Protein AF-A0A4S4HCV9-F1 (afdb_monomer_lite)

Secondary structure (DSSP, 8-state):
--HHHHHHHHHHHHHHHHHHHHHHHHHHHHHTSPS-THHHHHHHHHHHHTTT--S--HHHHHHHHHHHHHHT---HHHHHHHIIIIIS-HHHHHHHHHHHHHHHHHHHHHHHHTTSPPPHHHHHHHHHHHHHTS---TTTTSHHHIIIIIIHHHHHHHHHHHHHH-HHHHTT--HHHHHHHHHHHHHHHHS-HHHHHHHHHHHHHHHHHTTT---HHHHHHHHHHHHHHHHHHT-HHHHHHHHHS--------HHHHHHHHHHH-HHHHHHHHHHHHHHH-HHHHHHHHHHHTSHHHHHHHHHHHHHHHHHHHHT--GGGGHHHHHHHHHHHHHHHHHHSPPPPHHHHHHHHHHHHHHHHHHHHHHHHHHHHHHHHHHHHHHHHHH-SEEE--------GGGTT-S-TTGGG-HHHHHHHHHHH-TT---EEE-GGGTT--GGGSEEPBSSS--EEETTEEEEE--HHHHHHHHHSTTGGGEEEEEEEEEETTS-EEEEEEEEEEEE-TTS-EEEEE---TTS-SS-EEEEEE-

Radius of gyration: 25.66 Å; chains: 1; bounding box: 64×57×81 Å

pLDDT: mean 85.84, std 13.61, range [27.09, 98.62]

Foldseek 3Di:
DVVVVVVVVVQVVLLVVVLVVQLVLQLLLLLLFDQFFVLLVLQVLLCVLVVNALADDPVSLVVSQLCCLQAAFQAPLSSCSSCQRRHDDSSVLSSVLSNLRSLLLVLLVCLLQPPHDDGSLLSLVLVLCSQFVFCLFPPCSNSSNVQQQSVLLNLQSLLLSQLQDPVVCVVVDDPVNLVVSLVSLLNNLQRYLLQLVLLLQLVVVLCVVVVNDDDPSNVSSSVSSVNNVCSRVPRNNVVVVVVPPPPPDPPDDPVLLVVLCVQQPVLVVVLVVLVVVLVVDPVSVVQCVVVCPRSLNSSLNSSLVSSSVCCSVVVDDSSSSRNSSSSSSSSVSSSCVRVPDDDDPVVSVVSSVVSVVLVCVQSVLQSVVSNVQSVQVVVLVVVCVPAQAEAAAHQQDRDCSNVNSHPHNSLFDLSRQVSVCVSVDLVRRHFYHHNQCVQDDPVPWAFADEDQRWTDGPNWIKGFDDPVLQVQQVVDPNHNQWDWFWKWWAFPVRDIDIFTGIWGWDAHPVRTIMTTGDGDPPPDPTDTRDIYGD

Structure (mmCIF, N/CA/C/O backbone):
data_AF-A0A4S4HCV9-F1
#
_entry.id   AF-A0A4S4HCV9-F1
#
loop_
_atom_site.group_PDB
_atom_site.id
_atom_site.type_symbol
_atom_site.label_atom_id
_atom_site.label_alt_id
_atom_site.label_comp_id
_atom_site.label_asym_id
_atom_site.label_entity_id
_atom_site.label_seq_id
_atom_site.pdbx_PDB_ins_code
_atom_site.Cartn_x
_atom_site.Cartn_y
_atom_site.Cartn_z
_atom_site.occupancy
_atom_site.B_iso_or_equiv
_atom_site.auth_seq_id
_atom_site.auth_comp_id
_atom_site.auth_asym_id
_atom_site.auth_atom_id
_atom_site.pdbx_PDB_model_num
ATOM 1 N N . MET A 1 1 ? -28.505 -28.135 26.277 1.00 40.28 1 MET A N 1
ATOM 2 C CA . MET A 1 1 ? -27.194 -27.544 26.632 1.00 40.28 1 MET A CA 1
ATOM 3 C C . MET A 1 1 ? -26.090 -27.870 25.612 1.00 40.28 1 MET A C 1
ATOM 5 O O . MET A 1 1 ? -25.101 -27.158 25.588 1.00 40.28 1 MET A O 1
ATOM 9 N N . GLU A 1 2 ? -26.275 -28.833 24.696 1.00 32.06 2 GLU A N 1
ATOM 10 C CA . GLU A 1 2 ? -25.268 -29.199 23.672 1.00 32.06 2 GLU A CA 1
ATOM 11 C C . GLU A 1 2 ? -25.238 -28.297 22.417 1.00 32.06 2 GLU A C 1
ATOM 13 O O . GLU A 1 2 ? -24.190 -28.125 21.800 1.00 32.06 2 GLU A O 1
ATOM 18 N N . MET A 1 3 ? -26.341 -27.621 22.062 1.00 28.42 3 MET A N 1
ATOM 19 C CA . MET A 1 3 ? -26.371 -26.738 20.880 1.00 28.42 3 MET A CA 1
ATOM 20 C C . MET A 1 3 ? -25.553 -25.442 21.031 1.00 28.42 3 MET A C 1
ATOM 22 O O . MET A 1 3 ? -25.124 -24.872 20.029 1.00 28.42 3 MET A O 1
ATOM 26 N N . SER A 1 4 ? -25.289 -24.957 22.251 1.00 29.72 4 SER A N 1
ATOM 27 C CA . SER A 1 4 ? -24.465 -23.752 22.449 1.00 29.72 4 SER A CA 1
ATOM 28 C C . SER A 1 4 ? -22.973 -24.026 22.218 1.00 29.72 4 SER A C 1
ATOM 30 O O . SER A 1 4 ? -22.267 -23.151 21.709 1.00 29.72 4 SER A O 1
ATOM 32 N N . GLY A 1 5 ? -22.514 -25.248 22.516 1.00 27.09 5 GLY A N 1
ATOM 33 C CA . GLY A 1 5 ? -21.149 -25.715 22.269 1.00 27.09 5 GLY A CA 1
ATOM 34 C C . GLY A 1 5 ? -20.839 -25.822 20.778 1.00 27.09 5 GLY A C 1
ATOM 35 O O . GLY A 1 5 ? -19.865 -25.233 20.316 1.00 27.09 5 GLY A O 1
ATOM 36 N N . VAL A 1 6 ? -21.721 -26.459 20.000 1.00 31.84 6 VAL A N 1
ATOM 37 C CA . VAL A 1 6 ? -21.556 -26.638 18.542 1.00 31.84 6 VAL A CA 1
ATOM 38 C C . VAL A 1 6 ? -21.603 -25.301 17.785 1.00 31.84 6 VAL A C 1
ATOM 40 O O . VAL A 1 6 ? -20.817 -25.070 16.866 1.00 31.84 6 VAL A O 1
ATOM 43 N N . VAL A 1 7 ? -22.467 -24.367 18.203 1.00 39.84 7 VAL A N 1
ATOM 44 C CA . VAL A 1 7 ? -22.578 -23.028 17.590 1.00 39.84 7 VAL A CA 1
ATOM 45 C C . VAL A 1 7 ? -21.373 -22.138 17.926 1.00 39.84 7 VAL A C 1
ATOM 47 O O . VAL A 1 7 ? -20.944 -21.344 17.087 1.00 39.84 7 VAL A O 1
ATOM 50 N N . SER A 1 8 ? -20.810 -22.262 19.132 1.00 39.59 8 SER A N 1
ATOM 51 C CA . SER A 1 8 ? -19.565 -21.586 19.529 1.00 39.59 8 SER A CA 1
ATOM 52 C C . SER A 1 8 ? -18.354 -22.150 18.774 1.00 39.59 8 SER A C 1
ATOM 54 O O . SER A 1 8 ? -17.542 -21.390 18.243 1.00 39.59 8 SER A O 1
ATOM 56 N N . PHE A 1 9 ? -18.296 -23.479 18.652 1.00 36.91 9 PHE A N 1
ATOM 57 C CA . PHE A 1 9 ? -17.275 -24.225 17.921 1.00 36.91 9 PHE A CA 1
ATOM 58 C C . PHE A 1 9 ? -17.255 -23.802 16.444 1.00 36.91 9 PHE A C 1
ATOM 60 O O . PHE A 1 9 ? -16.287 -23.187 16.006 1.00 36.91 9 PHE A O 1
ATOM 67 N N . SER A 1 10 ? -18.362 -23.971 15.711 1.00 56.22 10 SER A N 1
ATOM 68 C CA . SER A 1 10 ? -18.496 -23.631 14.280 1.00 56.22 10 SER A CA 1
ATOM 69 C C . SER A 1 10 ? -18.093 -22.185 13.931 1.00 56.22 10 SER A C 1
ATOM 71 O O . SER A 1 10 ? -17.476 -21.942 12.894 1.00 56.22 10 SER A O 1
ATOM 73 N N . ARG A 1 11 ? -18.361 -21.213 14.815 1.00 59.53 11 ARG A N 1
ATOM 74 C CA . ARG A 1 11 ? -18.008 -19.798 14.589 1.00 59.53 11 ARG A CA 1
ATOM 75 C C . ARG A 1 11 ? -16.514 -19.511 14.707 1.00 59.53 11 ARG A C 1
ATOM 77 O O . ARG A 1 11 ? -16.009 -18.685 13.950 1.00 59.53 11 ARG A O 1
ATOM 84 N N . LYS A 1 12 ? -15.811 -20.179 15.628 1.00 67.38 12 LYS A N 1
ATOM 85 C CA . LYS A 1 12 ? -14.354 -20.040 15.773 1.00 67.38 12 LYS A CA 1
ATOM 86 C C . LYS A 1 12 ? -13.643 -20.552 14.516 1.00 67.38 12 LYS A C 1
ATOM 88 O O . LYS A 1 12 ? -12.785 -19.854 13.987 1.00 67.38 12 LYS A O 1
ATOM 93 N N . TYR A 1 13 ? -14.073 -21.699 13.985 1.00 73.94 13 TYR A N 1
ATOM 94 C CA . TYR A 1 13 ? -13.524 -22.247 12.739 1.00 73.94 13 TYR A CA 1
ATOM 95 C C . TYR A 1 13 ? -13.858 -21.393 11.519 1.00 73.94 13 TYR A C 1
ATOM 97 O O . TYR A 1 13 ? -12.988 -21.211 10.678 1.00 73.94 13 TYR A O 1
ATOM 105 N N . ALA A 1 14 ? -15.058 -20.808 11.439 1.00 80.62 14 ALA A N 1
ATOM 106 C CA . ALA A 1 14 ? -15.412 -19.910 10.337 1.00 80.62 14 ALA A CA 1
ATOM 107 C C . ALA A 1 14 ? -14.526 -18.651 10.297 1.00 80.62 14 ALA A C 1
ATOM 109 O O . ALA A 1 14 ? -14.084 -18.243 9.226 1.00 80.62 14 ALA A O 1
ATOM 110 N N . GLY A 1 15 ? -14.225 -18.058 11.459 1.00 84.31 15 GLY A N 1
ATOM 111 C CA . GLY A 1 15 ? -13.292 -16.932 11.555 1.00 84.31 15 GLY A CA 1
ATOM 112 C C . GLY A 1 15 ? -11.867 -17.320 11.153 1.00 84.31 15 GLY A C 1
ATOM 113 O O . GLY A 1 15 ? -11.262 -16.641 10.331 1.00 84.31 15 GLY A O 1
ATOM 114 N N . CYS A 1 16 ? -11.351 -18.440 11.671 1.00 88.44 16 CYS A N 1
ATOM 115 C CA . CYS A 1 16 ? -10.030 -18.949 11.288 1.00 88.44 16 CYS A CA 1
ATOM 116 C C . CYS A 1 16 ? -9.944 -19.272 9.791 1.00 88.44 16 CYS A C 1
ATOM 118 O O . CYS A 1 16 ? -8.971 -18.898 9.147 1.00 88.44 16 CYS A O 1
ATOM 120 N N . PHE A 1 17 ? -10.968 -19.914 9.228 1.00 91.12 17 PHE A N 1
ATOM 121 C CA . PHE A 1 17 ? -11.043 -20.214 7.801 1.00 91.12 17 PHE A CA 1
ATOM 122 C C . PHE A 1 17 ? -10.992 -18.938 6.958 1.00 91.12 17 PHE A C 1
ATOM 124 O O . PHE A 1 17 ? -10.234 -18.871 5.998 1.00 91.12 17 PHE A O 1
ATOM 131 N N . LEU A 1 18 ? -11.740 -17.901 7.347 1.00 92.94 18 LEU A N 1
ATOM 132 C CA . LEU A 1 18 ? -11.725 -16.621 6.645 1.00 92.94 18 LEU A CA 1
ATOM 133 C C . LEU A 1 18 ? -10.342 -15.956 6.703 1.00 92.94 18 LEU A C 1
ATOM 135 O O . LEU A 1 18 ? -9.881 -15.452 5.687 1.00 92.94 18 LEU A O 1
ATOM 139 N N . LEU A 1 19 ? -9.644 -16.012 7.842 1.00 95.12 19 LEU A N 1
ATOM 140 C CA . LEU A 1 19 ? -8.268 -15.507 7.944 1.00 95.12 19 LEU A CA 1
ATOM 141 C C . LEU A 1 19 ? -7.297 -16.270 7.038 1.00 95.12 19 LEU A C 1
ATOM 143 O O . LEU A 1 19 ? -6.462 -15.648 6.389 1.00 95.12 19 LEU A O 1
ATOM 147 N N . VAL A 1 20 ? -7.428 -17.597 6.959 1.00 96.25 20 VAL A N 1
ATOM 148 C CA . VAL A 1 20 ? -6.633 -18.418 6.034 1.00 96.25 20 VAL A CA 1
ATOM 149 C C . VAL A 1 20 ? -6.942 -18.045 4.585 1.00 96.25 20 VAL A C 1
ATOM 151 O O . VAL A 1 20 ? -6.016 -17.886 3.800 1.00 96.25 20 VAL A O 1
ATOM 154 N N . MET A 1 21 ? -8.213 -17.839 4.228 1.00 95.44 21 MET A N 1
ATOM 155 C CA . MET A 1 21 ? -8.596 -17.395 2.883 1.00 95.44 21 MET A CA 1
ATOM 156 C C . MET A 1 21 ? -8.006 -16.025 2.538 1.00 95.44 21 MET A C 1
ATOM 158 O O . MET A 1 21 ? -7.461 -15.868 1.451 1.00 95.44 21 MET A O 1
ATOM 162 N N . VAL A 1 22 ? -8.055 -15.056 3.460 1.00 97.25 22 VAL A N 1
ATOM 163 C CA . VAL A 1 22 ? -7.410 -13.745 3.273 1.00 97.25 22 VAL A CA 1
ATOM 164 C C . VAL A 1 22 ? -5.909 -13.927 3.052 1.00 97.25 22 VAL A C 1
ATOM 166 O O . VAL A 1 22 ? -5.375 -13.419 2.070 1.00 97.25 22 VAL A O 1
ATOM 169 N N . ALA A 1 23 ? -5.235 -14.703 3.903 1.00 98.06 23 ALA A N 1
ATOM 170 C CA . ALA A 1 23 ? -3.802 -14.942 3.760 1.00 98.06 23 ALA A CA 1
ATOM 171 C C . ALA A 1 23 ? -3.445 -15.599 2.420 1.00 98.06 23 ALA A C 1
ATOM 173 O O . ALA A 1 23 ? -2.486 -15.188 1.774 1.00 98.06 23 ALA A O 1
ATOM 174 N N . LEU A 1 24 ? -4.231 -16.584 1.980 1.00 97.75 24 LEU A N 1
ATOM 175 C CA . LEU A 1 24 ? -4.008 -17.276 0.714 1.00 97.75 24 LEU A CA 1
ATOM 176 C C . LEU A 1 24 ? -4.251 -16.368 -0.490 1.00 97.75 24 LEU A C 1
ATOM 178 O O . LEU A 1 24 ? -3.405 -16.323 -1.372 1.00 97.75 24 LEU A O 1
ATOM 182 N N . VAL A 1 25 ? -5.364 -15.632 -0.537 1.00 97.44 25 VAL A N 1
ATOM 183 C CA . VAL A 1 25 ? -5.690 -14.764 -1.682 1.00 97.44 25 VAL A CA 1
ATOM 184 C C . VAL A 1 25 ? -4.636 -13.676 -1.852 1.00 97.44 25 VAL A C 1
ATOM 186 O O . VAL A 1 25 ? -4.081 -13.534 -2.939 1.00 97.44 25 VAL A O 1
ATOM 189 N N . TYR A 1 26 ? -4.312 -12.948 -0.783 1.00 97.75 26 TYR A N 1
ATOM 190 C CA . TYR A 1 26 ? -3.319 -11.875 -0.844 1.00 97.75 26 TYR A CA 1
ATOM 191 C C . TYR A 1 26 ? -1.888 -12.402 -0.997 1.00 97.75 26 TYR A C 1
ATOM 193 O O . TYR A 1 26 ? -1.074 -11.768 -1.664 1.00 97.75 26 TYR A O 1
ATOM 201 N N . GLY A 1 27 ? -1.586 -13.582 -0.449 1.00 97.88 27 GLY A N 1
ATOM 202 C CA . GLY A 1 27 ? -0.299 -14.241 -0.657 1.00 97.88 27 GLY A CA 1
ATOM 203 C C . GLY A 1 27 ? -0.111 -14.700 -2.102 1.00 97.88 27 GLY A C 1
ATOM 204 O O . GLY A 1 27 ? 0.905 -14.389 -2.713 1.00 97.88 27 GLY A O 1
ATOM 205 N N . VAL A 1 28 ? -1.104 -15.369 -2.696 1.00 98.12 28 VAL A N 1
ATOM 206 C CA . VAL A 1 28 ? -1.076 -15.739 -4.122 1.00 98.12 28 VAL A CA 1
ATOM 207 C C . VAL A 1 28 ? -1.001 -14.489 -4.990 1.00 98.12 28 VAL A C 1
ATOM 209 O O . VAL A 1 28 ? -0.220 -14.459 -5.935 1.00 98.12 28 VAL A O 1
ATOM 212 N N . PHE A 1 29 ? -1.749 -13.439 -4.651 1.00 97.44 29 PHE A N 1
ATOM 213 C CA . PHE A 1 29 ? -1.695 -12.187 -5.391 1.00 97.44 29 PHE A CA 1
ATOM 214 C C . PHE A 1 29 ? -0.282 -11.586 -5.386 1.00 97.44 29 PHE A C 1
ATOM 216 O O . PHE A 1 29 ? 0.282 -11.364 -6.454 1.00 97.44 29 PHE A O 1
ATOM 223 N N . SER A 1 30 ? 0.329 -11.425 -4.210 1.00 97.12 30 SER A N 1
ATOM 224 C CA . SER A 1 30 ? 1.712 -10.950 -4.076 1.00 97.12 30 SER A CA 1
ATOM 225 C C . SER A 1 30 ? 2.715 -11.864 -4.794 1.00 97.12 30 SER A C 1
ATOM 227 O O . SER A 1 30 ? 3.624 -11.383 -5.467 1.00 97.12 30 SER A O 1
ATOM 229 N N . TYR A 1 31 ? 2.520 -13.186 -4.761 1.00 97.50 31 TYR A N 1
ATOM 230 C CA . TYR A 1 31 ? 3.366 -14.121 -5.508 1.00 97.50 31 TYR A CA 1
ATOM 231 C C . TYR A 1 31 ? 3.287 -13.919 -7.028 1.00 97.50 31 TYR A C 1
ATOM 233 O O . TYR A 1 31 ? 4.277 -14.124 -7.732 1.00 97.50 31 TYR A O 1
ATOM 241 N N . LEU A 1 32 ? 2.129 -13.509 -7.544 1.00 97.25 32 LEU A N 1
ATOM 242 C CA . LEU A 1 32 ? 1.915 -13.208 -8.960 1.00 97.25 32 LEU A CA 1
ATOM 243 C C . LEU A 1 32 ? 2.339 -11.782 -9.345 1.00 97.25 32 LEU A C 1
ATOM 245 O O . LEU A 1 32 ? 2.267 -11.417 -10.515 1.00 97.25 32 LEU A O 1
ATOM 249 N N . VAL A 1 33 ? 2.814 -10.957 -8.415 1.00 95.56 33 VAL A N 1
ATOM 250 C CA . VAL A 1 33 ? 3.402 -9.662 -8.773 1.00 95.56 33 VAL A CA 1
ATOM 251 C C . VAL A 1 33 ? 4.828 -9.873 -9.282 1.00 95.56 33 VAL A C 1
ATOM 253 O O . VAL A 1 33 ? 5.623 -10.521 -8.596 1.00 95.56 33 VAL A O 1
ATOM 256 N N . PRO A 1 34 ? 5.176 -9.438 -10.507 1.00 92.81 34 PRO A N 1
ATOM 257 C CA . PRO A 1 34 ? 6.553 -9.520 -10.987 1.00 92.81 34 PRO A CA 1
ATOM 258 C C . PRO A 1 34 ? 7.462 -8.600 -10.162 1.00 92.81 34 PRO A C 1
ATOM 260 O O . PRO A 1 34 ? 7.002 -7.594 -9.634 1.00 92.81 34 PRO A O 1
ATOM 263 N N . PHE A 1 35 ? 8.752 -8.933 -10.079 1.00 90.44 35 PHE A N 1
ATOM 264 C CA . PHE A 1 35 ? 9.753 -7.979 -9.593 1.00 90.44 35 PHE A CA 1
ATOM 265 C C . PHE A 1 35 ? 9.718 -6.752 -10.495 1.00 90.44 35 PHE A C 1
ATOM 267 O O . PHE A 1 35 ? 9.797 -6.909 -11.710 1.00 90.44 35 PHE A O 1
ATOM 274 N N . GLN A 1 36 ? 9.522 -5.567 -9.932 1.00 92.38 36 GLN A N 1
ATOM 275 C CA . GLN A 1 36 ? 9.316 -4.334 -10.687 1.00 92.38 36 GLN A CA 1
ATOM 276 C C . GLN A 1 36 ? 9.567 -3.118 -9.797 1.00 92.38 36 GLN A C 1
ATOM 278 O O . GLN A 1 36 ? 9.480 -3.227 -8.574 1.00 92.38 36 GLN A O 1
ATOM 283 N N . LEU A 1 37 ? 9.783 -1.958 -10.417 1.00 90.38 37 LEU A N 1
ATOM 284 C CA . LEU A 1 37 ? 9.955 -0.675 -9.738 1.00 90.38 37 LEU A CA 1
ATOM 285 C C . LEU A 1 37 ? 11.023 -0.797 -8.637 1.00 90.38 37 LEU A C 1
ATOM 287 O O . LEU A 1 37 ? 12.066 -1.420 -8.839 1.00 90.38 37 LEU A O 1
ATOM 291 N N . ASP A 1 38 ? 10.725 -0.258 -7.460 1.00 91.38 38 ASP A N 1
ATOM 292 C CA . ASP A 1 38 ? 11.587 -0.245 -6.288 1.00 91.38 38 ASP A CA 1
ATOM 293 C C . ASP A 1 38 ? 12.063 -1.650 -5.875 1.00 91.38 38 ASP A C 1
ATOM 295 O O . ASP A 1 38 ? 13.161 -1.765 -5.339 1.00 91.38 38 ASP A O 1
ATOM 299 N N . ASP A 1 39 ? 11.330 -2.734 -6.175 1.00 94.62 39 ASP A N 1
ATOM 300 C CA . ASP A 1 39 ? 11.799 -4.090 -5.843 1.00 94.62 39 ASP A CA 1
ATOM 301 C C . ASP A 1 39 ? 13.112 -4.434 -6.567 1.00 94.62 39 ASP A C 1
ATOM 303 O O . ASP A 1 39 ? 13.971 -5.105 -5.995 1.00 94.62 39 ASP A O 1
ATOM 307 N N . ILE A 1 40 ? 13.277 -3.977 -7.814 1.00 94.06 40 ILE A N 1
ATOM 308 C CA . ILE A 1 40 ? 14.517 -4.171 -8.581 1.00 94.06 40 ILE A CA 1
ATOM 309 C C . ILE A 1 40 ? 15.610 -3.269 -8.005 1.00 94.06 40 ILE A C 1
ATOM 311 O O . ILE A 1 40 ? 16.698 -3.748 -7.693 1.00 94.06 40 ILE A O 1
ATOM 315 N N . TRP A 1 41 ? 15.287 -1.996 -7.763 1.00 92.81 41 TRP A N 1
ATOM 316 C CA . TRP A 1 41 ? 16.234 -1.014 -7.237 1.00 92.81 41 TRP A CA 1
ATOM 317 C C . TRP A 1 41 ? 16.813 -1.428 -5.874 1.00 92.81 41 TRP A C 1
ATOM 319 O O . TRP A 1 41 ? 18.028 -1.452 -5.697 1.00 92.81 41 TRP A O 1
ATOM 329 N N . TYR A 1 42 ? 15.970 -1.845 -4.922 1.00 94.88 42 TYR A N 1
ATOM 330 C CA . TYR A 1 42 ? 16.425 -2.342 -3.618 1.00 94.88 42 TYR A CA 1
ATOM 331 C C . TYR A 1 42 ? 17.225 -3.637 -3.723 1.00 94.88 42 TYR A C 1
ATOM 333 O O . TYR A 1 42 ? 18.146 -3.855 -2.929 1.00 94.88 42 TYR A O 1
ATOM 341 N N . ALA A 1 43 ? 16.876 -4.509 -4.674 1.00 94.75 43 ALA A N 1
ATOM 342 C CA . ALA A 1 43 ? 17.614 -5.742 -4.880 1.00 94.75 43 ALA A CA 1
ATOM 343 C C . ALA A 1 43 ? 19.028 -5.467 -5.402 1.00 94.75 43 ALA A C 1
ATOM 345 O O . ALA A 1 43 ? 19.983 -6.076 -4.915 1.00 94.75 43 ALA A O 1
ATOM 346 N N . ASP A 1 44 ? 19.166 -4.545 -6.350 1.00 93.75 44 ASP A N 1
ATOM 347 C CA . ASP A 1 44 ? 20.456 -4.171 -6.925 1.00 93.75 44 ASP A CA 1
ATOM 348 C C . ASP A 1 44 ? 21.297 -3.345 -5.968 1.00 93.75 44 ASP A C 1
ATOM 350 O O . ASP A 1 44 ? 22.489 -3.611 -5.845 1.00 93.75 44 ASP A O 1
ATOM 354 N N . LEU A 1 45 ? 20.683 -2.418 -5.229 1.00 94.00 45 LEU A N 1
ATOM 355 C CA . LEU A 1 45 ? 21.374 -1.634 -4.212 1.00 94.00 45 LEU A CA 1
ATOM 356 C C . LEU A 1 45 ? 22.063 -2.557 -3.202 1.00 94.00 45 LEU A C 1
ATOM 358 O O . LEU A 1 45 ? 23.261 -2.434 -2.969 1.00 94.00 45 LEU A O 1
ATOM 362 N N . TYR A 1 46 ? 21.332 -3.532 -2.656 1.00 96.19 46 TYR A N 1
ATOM 363 C CA . TYR A 1 46 ? 21.900 -4.486 -1.704 1.00 96.19 46 TYR A CA 1
ATOM 364 C C . TYR A 1 46 ? 23.005 -5.349 -2.316 1.00 96.19 46 TYR A C 1
ATOM 366 O O . TYR A 1 46 ? 24.056 -5.538 -1.707 1.00 96.19 46 TYR A O 1
ATOM 374 N N . LYS A 1 47 ? 22.787 -5.864 -3.532 1.00 95.06 47 LYS A N 1
ATOM 375 C CA . LYS A 1 47 ? 23.814 -6.628 -4.250 1.00 95.06 47 LYS A CA 1
ATOM 376 C C . LYS A 1 47 ? 25.052 -5.777 -4.528 1.00 95.06 47 LYS A C 1
ATOM 378 O O . LYS A 1 47 ? 26.146 -6.318 -4.481 1.00 95.06 47 LYS A O 1
ATOM 383 N N . GLY A 1 48 ? 24.899 -4.479 -4.776 1.00 94.06 48 GLY A N 1
ATOM 384 C CA . GLY A 1 48 ? 26.001 -3.543 -4.987 1.00 94.06 48 GLY A CA 1
ATOM 385 C C . GLY A 1 48 ? 26.928 -3.432 -3.777 1.00 94.06 48 GLY A C 1
ATOM 386 O O . GLY A 1 48 ? 28.141 -3.461 -3.951 1.00 94.06 48 GLY A O 1
ATOM 387 N N . PHE A 1 49 ? 26.371 -3.386 -2.562 1.00 94.38 49 PHE A N 1
ATOM 388 C CA . PHE A 1 49 ? 27.159 -3.463 -1.322 1.00 94.38 49 PHE A CA 1
ATOM 389 C C . PHE A 1 49 ? 27.714 -4.875 -1.070 1.00 94.38 49 PHE A C 1
ATOM 391 O O . PHE A 1 49 ? 28.788 -5.038 -0.514 1.00 94.38 49 PHE A O 1
ATOM 398 N N . ASN A 1 50 ? 27.019 -5.917 -1.527 1.00 96.12 50 ASN A N 1
ATOM 399 C CA . ASN A 1 50 ? 27.337 -7.311 -1.216 1.00 96.12 50 ASN A CA 1
ATOM 400 C C . ASN A 1 50 ? 28.020 -8.071 -2.368 1.00 96.12 50 ASN A C 1
ATOM 402 O O . ASN A 1 50 ? 27.678 -9.227 -2.625 1.00 96.12 50 ASN A O 1
ATOM 406 N N . ASP A 1 51 ? 28.947 -7.437 -3.090 1.00 92.75 51 ASP A N 1
ATOM 407 C CA . ASP A 1 51 ? 29.745 -8.048 -4.174 1.00 92.75 51 ASP A CA 1
ATOM 408 C C . ASP A 1 51 ? 28.912 -8.791 -5.248 1.00 92.75 51 ASP A C 1
ATOM 410 O O . ASP A 1 51 ? 29.289 -9.844 -5.769 1.00 92.75 51 ASP A O 1
ATOM 414 N N . GLY A 1 52 ? 27.720 -8.284 -5.560 1.00 91.44 52 GLY A N 1
ATOM 415 C CA . GLY A 1 52 ? 26.765 -8.888 -6.495 1.00 91.44 52 GLY A CA 1
ATOM 416 C C . GLY A 1 52 ? 25.946 -10.055 -5.922 1.00 91.44 52 GLY A C 1
ATOM 417 O O . GLY A 1 52 ? 25.087 -10.613 -6.610 1.00 91.44 52 GLY A O 1
ATOM 418 N N . SER A 1 53 ? 26.176 -10.449 -4.669 1.00 92.06 53 SER A N 1
ATOM 419 C CA . SER A 1 53 ? 25.532 -11.595 -4.026 1.00 92.06 53 SER A CA 1
ATOM 420 C C . SER A 1 53 ? 24.152 -11.254 -3.456 1.00 92.06 53 SER A C 1
ATOM 422 O O . SER A 1 53 ? 23.960 -10.271 -2.745 1.00 92.06 53 SER A O 1
ATOM 424 N N . GLY A 1 54 ? 23.178 -12.141 -3.683 1.00 90.62 54 GLY A N 1
ATOM 425 C CA . GLY A 1 54 ? 21.871 -12.109 -3.005 1.00 90.62 54 GLY A CA 1
ATOM 426 C C . GLY A 1 54 ? 21.856 -12.798 -1.632 1.00 90.62 54 GLY A C 1
ATOM 427 O O . GLY A 1 54 ? 20.802 -12.932 -1.019 1.00 90.62 54 GLY A O 1
ATOM 428 N N . ARG A 1 55 ? 22.992 -13.306 -1.136 1.00 93.88 55 ARG A N 1
ATOM 429 C CA . ARG A 1 55 ? 23.048 -13.983 0.174 1.00 93.88 55 ARG A CA 1
ATOM 430 C C . ARG A 1 55 ? 23.067 -12.970 1.310 1.00 93.88 55 ARG A C 1
ATOM 432 O O . ARG A 1 55 ? 23.717 -11.943 1.199 1.00 93.88 55 ARG A O 1
ATOM 439 N N . PHE A 1 56 ? 22.435 -13.301 2.433 1.00 95.88 56 PHE A N 1
ATOM 440 C CA . PHE A 1 56 ? 22.443 -12.417 3.593 1.00 95.88 56 PHE A CA 1
ATOM 441 C C . PHE A 1 56 ? 23.853 -12.226 4.172 1.00 95.88 56 PHE A C 1
ATOM 443 O O . PHE A 1 56 ? 24.482 -13.182 4.627 1.00 95.88 56 PHE A O 1
ATOM 450 N N . SER A 1 57 ? 24.285 -10.971 4.220 1.00 96.25 57 SER A N 1
ATOM 451 C CA . SER A 1 57 ? 25.399 -10.452 5.007 1.00 96.25 57 SER A CA 1
ATOM 452 C C . SER A 1 57 ? 24.888 -9.340 5.920 1.00 96.25 57 SER A C 1
ATOM 454 O O . SER A 1 57 ? 24.243 -8.396 5.460 1.00 96.25 57 SER A O 1
ATOM 456 N N . PHE A 1 58 ? 25.154 -9.461 7.224 1.00 95.56 58 PHE A N 1
ATOM 457 C CA . PHE A 1 58 ? 24.685 -8.496 8.223 1.00 95.56 58 PHE A CA 1
ATOM 458 C C . PHE A 1 58 ? 25.398 -7.142 8.111 1.00 95.56 58 PHE A C 1
ATOM 460 O O . PHE A 1 58 ? 24.751 -6.114 8.294 1.00 95.56 58 PHE A O 1
ATOM 467 N N . GLY A 1 59 ? 26.701 -7.145 7.799 1.00 96.19 59 GLY A N 1
ATOM 468 C CA . GLY A 1 59 ? 27.485 -5.921 7.592 1.00 96.19 59 GLY A CA 1
ATOM 469 C C . GLY A 1 59 ? 26.921 -5.112 6.429 1.00 96.19 59 GLY A C 1
ATOM 470 O O . GLY A 1 59 ? 26.425 -4.010 6.639 1.00 96.19 59 GLY A O 1
ATOM 471 N N . GLU A 1 60 ? 26.839 -5.739 5.255 1.00 95.81 60 GLU A N 1
ATOM 472 C CA . GLU A 1 60 ? 26.320 -5.099 4.038 1.00 95.81 60 GLU A CA 1
ATOM 473 C C . GLU A 1 60 ? 24.865 -4.658 4.164 1.00 95.81 60 GLU A C 1
ATOM 475 O O . GLU A 1 60 ? 24.460 -3.633 3.620 1.00 95.81 60 GLU A O 1
ATOM 480 N N . PHE A 1 61 ? 24.055 -5.403 4.920 1.00 95.81 61 PHE A N 1
ATOM 481 C CA . PHE A 1 61 ? 22.683 -4.998 5.206 1.00 95.81 61 PHE A CA 1
ATOM 482 C C . PHE A 1 61 ? 22.634 -3.709 6.038 1.00 95.81 61 PHE A C 1
ATOM 484 O O . PHE A 1 61 ? 21.839 -2.815 5.744 1.00 95.81 61 PHE A O 1
ATOM 491 N N . CYS A 1 62 ? 23.500 -3.586 7.048 1.00 95.75 62 CYS A N 1
ATOM 492 C CA . CYS A 1 62 ? 23.615 -2.361 7.835 1.00 95.75 62 CYS A CA 1
ATOM 493 C C . CYS A 1 62 ? 24.137 -1.189 6.994 1.00 95.75 62 CYS A C 1
ATOM 495 O O . CYS A 1 62 ? 23.604 -0.086 7.117 1.00 95.75 62 CYS A O 1
ATOM 497 N N . GLU A 1 63 ? 25.129 -1.414 6.131 1.00 95.69 63 GLU A N 1
ATOM 498 C CA . GLU A 1 63 ? 25.677 -0.375 5.248 1.00 95.69 63 GLU A CA 1
ATOM 499 C C . GLU A 1 63 ? 24.650 0.100 4.217 1.00 95.69 63 GLU A C 1
ATOM 501 O O . GLU A 1 63 ? 24.421 1.304 4.091 1.00 95.69 63 GLU A O 1
ATOM 506 N N . THR A 1 64 ? 23.935 -0.832 3.582 1.00 94.94 64 THR A N 1
ATOM 507 C CA . THR A 1 64 ? 22.815 -0.528 2.677 1.00 94.94 64 THR A CA 1
ATOM 508 C C . THR A 1 64 ? 21.748 0.305 3.392 1.00 94.94 64 THR A C 1
ATOM 510 O O . THR A 1 64 ? 21.259 1.305 2.861 1.00 94.94 64 THR A O 1
ATOM 513 N N . GLY A 1 65 ? 21.394 -0.074 4.624 1.00 94.38 65 GLY A N 1
ATOM 514 C CA . GLY A 1 65 ? 20.418 0.657 5.428 1.00 94.38 65 GLY A CA 1
ATOM 515 C C . GLY A 1 65 ? 20.886 2.063 5.815 1.00 94.38 65 GLY A C 1
ATOM 516 O O . GLY A 1 65 ? 20.106 3.015 5.747 1.00 94.38 65 GLY A O 1
ATOM 517 N N . LEU A 1 66 ? 22.161 2.219 6.179 1.00 94.69 66 LEU A N 1
ATOM 518 C CA . LEU A 1 66 ? 22.750 3.520 6.492 1.00 94.69 66 LEU A CA 1
ATOM 519 C C . LEU A 1 66 ? 22.781 4.426 5.257 1.00 94.69 66 LEU A C 1
ATOM 521 O O . LEU A 1 66 ? 22.354 5.578 5.346 1.00 94.69 66 LEU A O 1
ATOM 525 N N . TYR A 1 67 ? 23.215 3.899 4.109 1.00 94.31 67 TYR A N 1
ATOM 526 C CA . TYR A 1 67 ? 23.181 4.608 2.831 1.00 94.31 67 TYR A CA 1
ATOM 527 C C . TYR A 1 67 ? 21.764 5.103 2.528 1.00 94.31 67 TYR A C 1
ATOM 529 O O . TYR A 1 67 ? 21.549 6.282 2.244 1.00 94.31 67 TYR A O 1
ATOM 537 N N . HIS A 1 68 ? 20.769 4.230 2.674 1.00 92.00 68 HIS A N 1
ATOM 538 C CA . HIS A 1 68 ? 19.381 4.587 2.424 1.00 92.00 68 HIS A CA 1
ATOM 539 C C . HIS A 1 68 ? 18.871 5.693 3.365 1.00 92.00 68 HIS A C 1
ATOM 541 O O . HIS A 1 68 ? 18.223 6.643 2.918 1.00 92.00 68 HIS A O 1
ATOM 547 N N . TRP A 1 69 ? 19.186 5.610 4.660 1.00 93.25 69 TRP A N 1
ATOM 548 C CA . TRP A 1 69 ? 18.809 6.635 5.636 1.00 93.25 69 TRP A CA 1
ATOM 549 C C . TRP A 1 69 ? 19.468 7.994 5.337 1.00 93.25 69 TRP A C 1
ATOM 551 O O . TRP A 1 69 ? 18.827 9.041 5.469 1.00 93.25 69 TRP A O 1
ATOM 561 N N . LEU A 1 70 ? 20.725 7.990 4.885 1.00 93.25 70 LEU A N 1
ATOM 562 C CA . LEU A 1 70 ? 21.472 9.202 4.541 1.00 93.25 70 LEU A CA 1
ATOM 563 C C . LEU A 1 70 ? 21.022 9.842 3.222 1.00 93.25 70 LEU A C 1
ATOM 565 O O . LEU A 1 70 ? 20.997 11.067 3.142 1.00 93.25 70 LEU A O 1
ATOM 569 N N . HIS A 1 71 ? 20.661 9.047 2.212 1.00 89.38 71 HIS A N 1
ATOM 570 C CA . HIS A 1 71 ? 20.489 9.543 0.839 1.00 89.38 71 HIS A CA 1
ATOM 571 C C . HIS A 1 71 ? 19.057 9.486 0.300 1.00 89.38 71 HIS A C 1
ATOM 573 O O . HIS A 1 71 ? 18.767 10.154 -0.687 1.00 89.38 71 HIS A O 1
ATOM 579 N N . GLN A 1 72 ? 18.154 8.723 0.922 1.00 86.88 72 GLN A N 1
ATOM 580 C CA . GLN A 1 72 ? 16.797 8.522 0.402 1.00 86.88 72 GLN A CA 1
ATOM 581 C C . GLN A 1 72 ? 15.714 8.909 1.402 1.00 86.88 72 GLN A C 1
ATOM 583 O O . GLN A 1 72 ? 15.028 9.915 1.222 1.00 86.88 72 GLN A O 1
ATOM 588 N N . ASN A 1 73 ? 15.512 8.092 2.435 1.00 89.12 73 ASN A N 1
ATOM 589 C CA . ASN A 1 73 ? 14.579 8.346 3.530 1.00 89.12 73 ASN A CA 1
ATOM 590 C C . ASN A 1 73 ? 14.821 7.350 4.678 1.00 89.12 73 ASN A C 1
ATOM 592 O O . ASN A 1 73 ? 15.476 6.319 4.513 1.00 89.12 73 ASN A O 1
ATOM 596 N N . GLY A 1 74 ? 14.259 7.637 5.850 1.00 89.25 74 GLY A N 1
ATOM 597 C CA . GLY A 1 74 ? 14.409 6.800 7.038 1.00 89.25 74 GLY A CA 1
ATOM 598 C C . GLY A 1 74 ? 13.315 5.760 7.258 1.00 89.25 74 GLY A C 1
ATOM 599 O O . GLY A 1 74 ? 13.156 5.331 8.401 1.00 89.25 74 GLY A O 1
ATOM 600 N N . ARG A 1 75 ? 12.520 5.394 6.242 1.00 95.00 75 ARG A N 1
ATOM 601 C CA . ARG A 1 75 ? 11.376 4.484 6.411 1.00 95.00 75 ARG A CA 1
ATOM 602 C C . ARG A 1 75 ? 11.851 3.071 6.710 1.00 95.00 75 ARG A C 1
ATOM 604 O O . ARG A 1 75 ? 12.610 2.484 5.940 1.00 95.00 75 ARG A O 1
ATOM 611 N N . LEU A 1 76 ? 11.348 2.489 7.798 1.00 95.62 76 LEU A N 1
ATOM 612 C CA . LEU A 1 76 ? 11.705 1.121 8.180 1.00 95.62 76 LEU A CA 1
ATOM 613 C C . LEU A 1 76 ? 11.319 0.091 7.103 1.00 95.62 76 LEU A C 1
ATOM 615 O O . LEU A 1 76 ? 12.035 -0.890 6.931 1.00 95.62 76 LEU A O 1
ATOM 619 N N . GLY A 1 77 ? 10.230 0.321 6.358 1.00 94.81 77 GLY A N 1
ATOM 620 C CA . GLY A 1 77 ? 9.832 -0.543 5.240 1.00 94.81 77 GLY A CA 1
ATOM 621 C C . GLY A 1 77 ? 10.941 -0.682 4.193 1.00 94.81 77 GLY A C 1
ATOM 622 O O . GLY A 1 77 ? 11.357 -1.799 3.895 1.00 94.81 77 GLY A O 1
ATOM 623 N N . ASN A 1 78 ? 11.492 0.447 3.745 1.00 94.56 78 ASN A N 1
ATOM 624 C CA . ASN A 1 78 ? 12.581 0.519 2.767 1.00 94.56 78 ASN A CA 1
ATOM 625 C C . ASN A 1 78 ? 13.859 -0.152 3.291 1.00 94.56 78 ASN A C 1
ATOM 627 O O . ASN A 1 78 ? 14.517 -0.890 2.567 1.00 94.56 78 ASN A O 1
ATOM 631 N N . LEU A 1 79 ? 14.190 0.054 4.573 1.00 94.31 79 LEU A N 1
ATOM 632 C CA . LEU A 1 79 ? 15.359 -0.576 5.202 1.00 94.31 79 LEU A CA 1
ATOM 633 C C . LEU A 1 79 ? 15.236 -2.105 5.255 1.00 94.31 79 LEU A C 1
ATOM 635 O O . LEU A 1 79 ? 16.234 -2.813 5.156 1.00 94.31 79 LEU A O 1
ATOM 639 N N . LEU A 1 80 ? 14.018 -2.626 5.416 1.00 95.62 80 LEU A N 1
ATOM 640 C CA . LEU A 1 80 ? 13.750 -4.065 5.418 1.00 95.62 80 LEU A CA 1
ATOM 641 C C . LEU A 1 80 ? 13.593 -4.641 4.007 1.00 95.62 80 LEU A C 1
ATOM 643 O O . LEU A 1 80 ? 13.765 -5.849 3.840 1.00 95.62 80 LEU A O 1
ATOM 647 N N . CYS A 1 81 ? 13.277 -3.808 3.011 1.00 95.88 81 CYS A N 1
ATOM 648 C CA . CYS A 1 81 ? 12.961 -4.228 1.649 1.00 95.88 81 CYS A CA 1
ATOM 649 C C . CYS A 1 81 ? 14.014 -5.170 1.040 1.00 95.88 81 CYS A C 1
ATOM 651 O O . CYS A 1 81 ? 13.611 -6.253 0.602 1.00 95.88 81 CYS A O 1
ATOM 653 N N . PRO A 1 82 ? 15.338 -4.901 1.125 1.00 95.56 82 PRO A N 1
ATOM 654 C CA . PRO A 1 82 ? 16.373 -5.816 0.635 1.00 95.56 82 PRO A CA 1
ATOM 655 C C . PRO A 1 82 ? 16.231 -7.273 1.091 1.00 95.56 82 PRO A C 1
ATOM 657 O O . PRO A 1 82 ? 16.513 -8.196 0.324 1.00 95.56 82 PRO A O 1
ATOM 660 N N . LEU A 1 83 ? 15.738 -7.516 2.312 1.00 95.62 83 LEU A N 1
ATOM 661 C CA . LEU A 1 83 ? 15.505 -8.879 2.793 1.00 95.62 83 LEU A CA 1
ATOM 662 C C . LEU A 1 83 ? 14.437 -9.593 1.963 1.00 95.62 83 LEU A C 1
ATOM 664 O O . LEU A 1 83 ? 14.583 -10.771 1.659 1.00 95.62 83 LEU A O 1
ATOM 668 N N . PHE A 1 84 ? 13.377 -8.888 1.579 1.00 95.75 84 PHE A N 1
ATOM 669 C CA . PHE A 1 84 ? 12.236 -9.445 0.856 1.00 95.75 84 PHE A CA 1
ATOM 670 C C . PHE A 1 84 ? 12.465 -9.564 -0.650 1.00 95.75 84 PHE A C 1
ATOM 672 O O . PHE A 1 84 ? 11.821 -10.405 -1.283 1.00 95.75 84 PHE A O 1
ATOM 679 N N . VAL A 1 85 ? 13.355 -8.740 -1.212 1.00 95.06 85 VAL A N 1
ATOM 680 C CA . VAL A 1 85 ? 13.579 -8.673 -2.665 1.00 95.06 85 VAL A CA 1
ATOM 681 C C . VAL A 1 85 ? 14.893 -9.317 -3.117 1.00 95.06 85 VAL A C 1
ATOM 683 O O . VAL A 1 85 ? 14.931 -9.900 -4.197 1.00 95.06 85 VAL A O 1
ATOM 686 N N . ALA A 1 86 ? 15.952 -9.289 -2.300 1.00 94.25 86 ALA A N 1
ATOM 687 C CA . ALA A 1 86 ? 17.250 -9.876 -2.655 1.00 94.25 86 ALA A CA 1
ATOM 688 C C . ALA A 1 86 ? 17.545 -11.195 -1.932 1.00 94.25 86 ALA A C 1
ATOM 690 O O . ALA A 1 86 ? 18.105 -12.109 -2.537 1.00 94.25 86 ALA A O 1
ATOM 691 N N . VAL A 1 87 ? 17.193 -11.287 -0.645 1.00 95.06 87 VAL A N 1
ATOM 692 C CA . VAL A 1 87 ? 17.633 -12.388 0.230 1.00 95.06 87 VAL A CA 1
ATOM 693 C C . VAL A 1 87 ? 16.620 -13.527 0.286 1.00 95.06 87 VAL A C 1
ATOM 695 O O . VAL A 1 87 ? 16.973 -14.701 0.147 1.00 95.06 87 VAL A O 1
ATOM 698 N N . PHE A 1 88 ? 15.356 -13.208 0.546 1.00 95.00 88 PHE A N 1
ATOM 699 C CA . PHE A 1 88 ? 14.312 -14.206 0.702 1.00 95.00 88 PHE A CA 1
ATOM 700 C C . PHE A 1 88 ? 13.813 -14.708 -0.650 1.00 95.00 88 PHE A C 1
ATOM 702 O O . PHE A 1 88 ? 13.669 -13.941 -1.602 1.00 95.00 88 PHE A O 1
ATOM 709 N N . PRO A 1 89 ? 13.475 -16.005 -0.750 1.00 94.75 89 PRO A N 1
ATOM 710 C CA . PRO A 1 89 ? 12.800 -16.502 -1.932 1.00 94.75 89 PRO A CA 1
ATOM 711 C C . PRO A 1 89 ? 11.409 -15.867 -2.034 1.00 94.75 89 PRO A C 1
ATOM 713 O O . PRO A 1 89 ? 10.706 -15.715 -1.034 1.00 94.75 89 PRO A O 1
ATOM 716 N N . LYS A 1 90 ? 10.966 -15.585 -3.263 1.00 93.94 90 LYS A N 1
ATOM 717 C CA . LYS A 1 90 ? 9.700 -14.888 -3.550 1.00 93.94 90 LYS A CA 1
ATOM 718 C C . LYS A 1 90 ? 8.479 -15.439 -2.799 1.00 93.94 90 LYS A C 1
ATOM 720 O O . LYS A 1 90 ? 7.613 -14.681 -2.371 1.00 93.94 90 LYS A O 1
ATOM 725 N N . TRP A 1 91 ? 8.396 -16.761 -2.623 1.00 96.31 91 TRP A N 1
ATOM 726 C CA . TRP A 1 91 ? 7.276 -17.393 -1.916 1.00 96.31 91 TRP A CA 1
ATOM 727 C C . TRP A 1 91 ? 7.201 -16.988 -0.436 1.00 96.31 91 TRP A C 1
ATOM 729 O O . TRP A 1 91 ? 6.105 -16.932 0.118 1.00 96.31 91 TRP A O 1
ATOM 739 N N . LEU A 1 92 ? 8.337 -16.682 0.201 1.00 96.50 92 LEU A N 1
ATOM 740 C CA . LEU A 1 92 ? 8.385 -16.260 1.598 1.00 96.50 92 LEU A CA 1
ATOM 741 C C . LEU A 1 92 ? 7.884 -14.819 1.747 1.00 96.50 92 LEU A C 1
ATOM 743 O O . LEU A 1 92 ? 7.107 -14.537 2.658 1.00 96.50 92 LEU A O 1
ATOM 747 N N . THR A 1 93 ? 8.244 -13.941 0.809 1.00 95.19 93 THR A N 1
ATOM 748 C CA . THR A 1 93 ? 7.698 -12.578 0.711 1.00 95.19 93 THR A CA 1
ATOM 749 C C . THR A 1 93 ? 6.185 -12.610 0.510 1.00 95.19 93 THR A C 1
ATOM 751 O O . THR A 1 93 ? 5.444 -11.984 1.266 1.00 95.19 93 THR A O 1
ATOM 754 N N . ALA A 1 94 ? 5.706 -13.437 -0.420 1.00 97.31 94 ALA A N 1
ATOM 755 C CA . ALA A 1 94 ? 4.279 -13.647 -0.647 1.00 97.31 94 ALA A CA 1
ATOM 756 C C . ALA A 1 94 ? 3.547 -14.171 0.604 1.00 97.31 94 ALA A C 1
ATOM 758 O O . ALA A 1 94 ? 2.484 -13.667 0.972 1.00 97.31 94 ALA A O 1
ATOM 759 N N . PHE A 1 95 ? 4.128 -15.154 1.299 1.00 97.81 95 PHE A N 1
ATOM 760 C CA . PHE A 1 95 ? 3.585 -15.666 2.556 1.00 97.81 95 PHE A CA 1
ATOM 761 C C . PHE A 1 95 ? 3.490 -14.569 3.625 1.00 97.81 95 PHE A C 1
ATOM 763 O O . PHE A 1 95 ? 2.461 -14.447 4.293 1.00 97.81 95 PHE A O 1
ATOM 770 N N . PHE A 1 96 ? 4.534 -13.748 3.763 1.00 97.44 96 PHE A N 1
ATOM 771 C CA . PHE A 1 96 ? 4.561 -12.632 4.704 1.00 97.44 96 PHE A CA 1
ATOM 772 C C . PHE A 1 96 ? 3.472 -11.596 4.394 1.00 97.44 96 PHE A C 1
ATOM 774 O O . PHE A 1 96 ? 2.709 -11.237 5.290 1.00 97.44 96 PHE A O 1
ATOM 781 N N . VAL A 1 97 ? 3.320 -11.181 3.133 1.00 97.19 97 VAL A N 1
ATOM 782 C CA . VAL A 1 97 ? 2.267 -10.238 2.706 1.00 97.19 97 VAL A CA 1
ATOM 783 C C . VAL A 1 97 ? 0.866 -10.801 2.973 1.00 97.19 97 VAL A C 1
ATOM 785 O O . VAL A 1 97 ? -0.003 -10.094 3.498 1.00 97.19 97 VAL A O 1
ATOM 788 N N . GLY A 1 98 ? 0.648 -12.089 2.690 1.00 97.94 98 GLY A N 1
ATOM 789 C CA . GLY A 1 98 ? -0.598 -12.782 3.022 1.00 97.94 98 GLY A CA 1
ATOM 790 C C . GLY A 1 98 ? -0.886 -12.772 4.526 1.00 97.94 98 GLY A C 1
ATOM 791 O O . GLY A 1 98 ? -1.984 -12.399 4.957 1.00 97.94 98 GLY A O 1
ATOM 792 N N . LEU A 1 99 ? 0.112 -13.108 5.346 1.00 97.88 99 LEU A N 1
ATOM 793 C CA . LEU A 1 99 ? -0.003 -13.089 6.804 1.00 97.88 99 LEU A CA 1
ATOM 794 C C . LEU A 1 99 ? -0.307 -11.680 7.333 1.00 97.88 99 LEU A C 1
ATOM 796 O O . LEU A 1 99 ? -1.230 -11.516 8.133 1.00 97.88 99 LEU A O 1
ATOM 800 N N . CYS A 1 100 ? 0.411 -10.659 6.862 1.00 97.88 100 CYS A N 1
ATOM 801 C CA . CYS A 1 100 ? 0.176 -9.265 7.232 1.00 97.88 100 CYS A CA 1
ATOM 802 C C . CYS A 1 100 ? -1.237 -8.805 6.865 1.00 97.88 100 CYS A C 1
ATOM 804 O O . CYS A 1 100 ? -1.892 -8.169 7.687 1.00 97.88 100 CYS A O 1
ATOM 806 N N . SER A 1 101 ? -1.744 -9.185 5.691 1.00 98.19 101 SER A N 1
ATOM 807 C CA . SER A 1 101 ? -3.110 -8.864 5.254 1.00 98.19 101 SER A CA 1
ATOM 808 C C . SER A 1 101 ? -4.168 -9.503 6.158 1.00 98.19 101 SER A C 1
ATOM 810 O O . SER A 1 101 ? -5.112 -8.836 6.588 1.00 98.19 101 SER A O 1
ATOM 812 N N . ALA A 1 102 ? -3.994 -10.779 6.519 1.00 98.06 102 ALA A N 1
ATOM 813 C CA . ALA A 1 102 ? -4.903 -11.477 7.428 1.00 98.06 102 ALA A CA 1
ATOM 814 C C . ALA A 1 102 ? -4.867 -10.900 8.852 1.00 98.06 102 ALA A C 1
ATOM 816 O O . ALA A 1 102 ? -5.916 -10.730 9.484 1.00 98.06 102 ALA A O 1
ATOM 817 N N . LEU A 1 103 ? -3.678 -10.558 9.357 1.00 97.44 103 LEU A N 1
ATOM 818 C CA . LEU A 1 103 ? -3.524 -9.903 10.654 1.00 97.44 103 LEU A CA 1
ATOM 819 C C . LEU A 1 103 ? -4.135 -8.501 10.645 1.00 97.44 103 LEU A C 1
ATOM 821 O O . LEU A 1 103 ? -4.877 -8.173 11.569 1.00 97.44 103 LEU A O 1
ATOM 825 N N . LEU A 1 104 ? -3.905 -7.709 9.596 1.00 98.19 104 LEU A N 1
ATOM 826 C CA . LEU A 1 104 ? -4.485 -6.374 9.452 1.00 98.19 104 LEU A CA 1
ATOM 827 C C . LEU A 1 104 ? -6.009 -6.444 9.477 1.00 98.19 104 LEU A C 1
ATOM 829 O O . LEU A 1 104 ? -6.649 -5.733 10.250 1.00 98.19 104 LEU A O 1
ATOM 833 N N . TYR A 1 105 ? -6.587 -7.360 8.700 1.00 97.56 105 TYR A N 1
ATOM 834 C CA . TYR A 1 105 ? -8.018 -7.626 8.717 1.00 97.56 105 TYR A CA 1
ATOM 835 C C . TYR A 1 105 ? -8.508 -7.979 10.134 1.00 97.56 105 TYR A C 1
ATOM 837 O O . TYR A 1 105 ? -9.457 -7.374 10.636 1.00 97.56 105 TYR A O 1
ATOM 845 N N . CYS A 1 106 ? -7.839 -8.913 10.817 1.00 95.62 106 CYS A N 1
ATOM 846 C CA . CYS A 1 106 ? -8.214 -9.364 12.160 1.00 95.62 106 CYS A CA 1
ATOM 847 C C . CYS A 1 106 ? -8.182 -8.228 13.197 1.00 95.62 106 CYS A C 1
ATOM 849 O O . CYS A 1 106 ? -9.134 -8.038 13.962 1.00 95.62 106 CYS A O 1
ATOM 851 N N . VAL A 1 107 ? -7.098 -7.451 13.215 1.00 94.75 107 VAL A N 1
ATOM 852 C CA . VAL A 1 107 ? -6.897 -6.356 14.171 1.00 94.75 107 VAL A CA 1
ATOM 853 C C . VAL A 1 107 ? -7.875 -5.213 13.883 1.00 94.75 107 VAL A C 1
ATOM 855 O O . VAL A 1 107 ? -8.480 -4.692 14.820 1.00 94.75 107 VAL A O 1
ATOM 858 N N . SER A 1 108 ? -8.134 -4.882 12.616 1.00 95.94 108 SER A N 1
ATOM 859 C CA . SER A 1 108 ? -9.146 -3.885 12.240 1.00 95.94 108 SER A CA 1
ATOM 860 C C . SER A 1 108 ? -10.559 -4.312 12.635 1.00 95.94 108 SER A C 1
ATOM 862 O O . SER A 1 108 ? -11.327 -3.498 13.158 1.00 95.94 108 SER A O 1
ATOM 864 N N . VAL A 1 109 ? -10.890 -5.604 12.494 1.00 94.00 109 VAL A N 1
ATOM 865 C CA . VAL A 1 109 ? -12.152 -6.155 13.010 1.00 94.00 109 VAL A CA 1
ATOM 866 C C . VAL A 1 109 ? -12.249 -5.966 14.520 1.00 94.00 109 VAL A C 1
ATOM 868 O O . VAL A 1 109 ? -13.275 -5.515 15.040 1.00 94.00 109 VAL A O 1
ATOM 871 N N . LYS A 1 110 ? -11.168 -6.275 15.243 1.00 91.88 110 LYS A N 1
ATOM 872 C CA . LYS A 1 110 ? -11.116 -6.101 16.695 1.00 91.88 110 LYS A CA 1
ATOM 873 C C . LYS A 1 110 ? -11.276 -4.634 17.100 1.00 91.88 110 LYS A C 1
ATOM 875 O O . LYS A 1 110 ? -11.939 -4.359 18.103 1.00 91.88 110 LYS A O 1
ATOM 880 N N . LEU A 1 111 ? -10.724 -3.710 16.319 1.00 91.31 111 LEU A N 1
ATOM 881 C CA . LEU A 1 111 ? -10.765 -2.279 16.591 1.00 91.31 111 LEU A CA 1
ATOM 882 C C . LEU A 1 111 ? -12.179 -1.686 16.453 1.00 91.31 111 LEU A C 1
ATOM 884 O O . LEU A 1 111 ? -12.610 -0.930 17.333 1.00 91.31 111 LEU A O 1
ATOM 888 N N . TYR A 1 112 ? -12.942 -2.060 15.416 1.00 90.25 112 TYR A N 1
ATOM 889 C CA . TYR A 1 112 ? -14.330 -1.585 15.291 1.00 90.25 112 TYR A CA 1
ATOM 890 C C . TYR A 1 112 ? -15.279 -2.300 16.260 1.00 90.25 112 TYR A C 1
ATOM 892 O O . TYR A 1 112 ? -16.198 -1.677 16.795 1.00 90.25 112 TYR A O 1
ATOM 900 N N . ALA A 1 113 ? -15.080 -3.602 16.497 1.00 89.12 113 ALA A N 1
ATOM 901 C CA . ALA A 1 113 ? -15.983 -4.404 17.320 1.00 89.12 113 ALA A CA 1
ATOM 902 C C . ALA A 1 113 ? -15.775 -4.195 18.828 1.00 89.12 113 ALA A C 1
ATOM 904 O O . ALA A 1 113 ? -16.711 -4.362 19.616 1.00 89.12 113 ALA A O 1
ATOM 905 N N . GLY A 1 114 ? -14.556 -3.854 19.253 1.00 85.81 114 GLY A N 1
ATOM 906 C CA . GLY A 1 114 ? -14.193 -3.735 20.662 1.00 85.81 114 GLY A CA 1
ATOM 907 C C . GLY A 1 114 ? -14.350 -5.064 21.413 1.00 85.81 114 GLY A C 1
ATOM 908 O O . GLY A 1 114 ? -13.743 -6.084 21.066 1.00 85.81 114 GLY A O 1
ATOM 909 N N . SER A 1 115 ? -15.158 -5.071 22.475 1.00 81.81 115 SER A N 1
ATOM 910 C CA . SER A 1 115 ? -15.490 -6.277 23.252 1.00 81.81 115 SER A CA 1
ATOM 911 C C . SER A 1 115 ? -16.647 -7.091 22.656 1.00 81.81 115 SER A C 1
ATOM 913 O O . SER A 1 115 ? -16.903 -8.211 23.105 1.00 81.81 115 SER A O 1
ATOM 915 N N . ARG A 1 116 ? -17.344 -6.561 21.642 1.00 86.31 116 ARG A N 1
ATOM 916 C CA . ARG A 1 116 ? -18.514 -7.204 21.042 1.00 86.31 116 ARG A CA 1
ATOM 917 C C . ARG A 1 116 ? -18.113 -8.439 20.238 1.00 86.31 116 ARG A C 1
ATOM 919 O O . ARG A 1 116 ? -17.100 -8.465 19.544 1.00 86.31 116 ARG A O 1
ATOM 926 N N . ARG A 1 117 ? -18.967 -9.464 20.287 1.00 84.06 117 ARG A N 1
ATOM 927 C CA . ARG A 1 117 ? -18.870 -10.623 19.392 1.00 84.06 117 ARG A CA 1
ATOM 928 C C . ARG A 1 117 ? -19.369 -10.249 17.998 1.00 84.06 117 ARG A C 1
ATOM 930 O O . ARG A 1 117 ? -20.472 -9.725 17.861 1.00 84.06 117 ARG A O 1
ATOM 937 N N . VAL A 1 118 ? -18.578 -10.579 16.985 1.00 86.81 118 VAL A N 1
ATOM 938 C CA . VAL A 1 118 ? -18.877 -10.306 15.574 1.00 86.81 118 VAL A CA 1
ATOM 939 C C . VAL A 1 118 ? -19.440 -11.567 14.916 1.00 86.81 118 VAL A C 1
ATOM 941 O O . VAL A 1 118 ? -18.931 -12.669 15.131 1.00 86.81 118 VAL A O 1
ATOM 944 N N . GLY A 1 119 ? -20.527 -11.427 14.156 1.00 87.88 119 GLY A N 1
ATOM 945 C CA . GLY A 1 119 ? -21.099 -12.523 13.369 1.00 87.88 119 GLY A CA 1
ATOM 946 C C . GLY A 1 119 ? -20.404 -12.706 12.016 1.00 87.88 119 GLY A C 1
ATOM 947 O O . GLY A 1 119 ? -19.818 -11.771 11.486 1.00 87.88 119 GLY A O 1
ATOM 948 N N . ILE A 1 120 ? -20.536 -13.888 11.405 1.00 89.00 120 ILE A N 1
ATOM 949 C CA . ILE A 1 120 ? -19.924 -14.185 10.094 1.00 89.00 120 ILE A CA 1
ATOM 950 C C . ILE A 1 120 ? -20.372 -13.225 8.981 1.00 89.00 120 ILE A C 1
ATOM 952 O O . ILE A 1 120 ? -19.571 -12.863 8.130 1.00 89.00 120 ILE A O 1
ATOM 956 N N . THR A 1 121 ? -21.626 -12.759 9.005 1.00 89.69 121 THR A N 1
ATOM 957 C CA . THR A 1 121 ? -22.125 -11.769 8.038 1.00 89.69 121 THR A CA 1
ATOM 958 C C . THR A 1 121 ? -21.362 -10.453 8.139 1.00 89.69 121 THR A C 1
ATOM 960 O O . THR A 1 121 ? -20.977 -9.896 7.121 1.00 89.69 121 THR A O 1
ATOM 963 N N . GLU A 1 122 ? -21.103 -9.975 9.357 1.00 90.56 122 GLU A N 1
ATOM 964 C CA . GLU A 1 122 ? -20.335 -8.747 9.578 1.00 90.56 122 GLU A CA 1
ATOM 965 C C . GLU A 1 122 ? -18.869 -8.928 9.179 1.00 90.56 122 GLU A C 1
ATOM 967 O O . GLU A 1 122 ? -18.300 -8.032 8.568 1.00 90.56 122 GLU A O 1
ATOM 972 N N . LEU A 1 123 ? -18.277 -10.097 9.458 1.00 93.25 123 LEU A N 1
ATOM 973 C CA . LEU A 1 123 ? -16.926 -10.434 8.998 1.00 93.25 123 LEU A CA 1
ATOM 974 C C . LEU A 1 123 ? -16.834 -10.400 7.467 1.00 93.25 123 LEU A C 1
ATOM 976 O O . LEU A 1 123 ? -15.928 -9.773 6.926 1.00 93.25 123 LEU A O 1
ATOM 980 N N . LEU A 1 124 ? -17.783 -11.020 6.764 1.00 94.94 124 LEU A N 1
ATOM 981 C CA . LEU A 1 124 ? -17.809 -11.042 5.299 1.00 94.94 124 LEU A CA 1
ATOM 982 C C . LEU A 1 124 ? -18.073 -9.660 4.693 1.00 94.94 124 LEU A C 1
ATOM 984 O O . LEU A 1 124 ? -17.449 -9.314 3.699 1.00 94.94 124 LEU A O 1
ATOM 988 N N . LEU A 1 125 ? -18.960 -8.855 5.286 1.00 94.38 125 LEU A N 1
ATOM 989 C CA . LEU A 1 125 ? -19.185 -7.473 4.851 1.00 94.38 125 LEU A CA 1
ATOM 990 C C . LEU A 1 125 ? -17.944 -6.607 5.072 1.00 94.38 125 LEU A C 1
ATOM 992 O O . LEU A 1 125 ? -17.581 -5.828 4.196 1.00 94.38 125 LEU A O 1
ATOM 996 N N . PHE A 1 126 ? -17.274 -6.764 6.216 1.00 95.00 126 PHE A N 1
ATOM 997 C CA . PHE A 1 126 ? -16.015 -6.075 6.477 1.00 95.00 126 PHE A CA 1
ATOM 998 C C . PHE A 1 126 ? -14.926 -6.542 5.512 1.00 95.00 126 PHE A C 1
ATOM 1000 O O . PHE A 1 126 ? -14.158 -5.717 5.044 1.00 95.00 126 PHE A O 1
ATOM 1007 N N . LEU A 1 127 ? -14.883 -7.834 5.163 1.00 96.69 127 LEU A N 1
ATOM 1008 C CA . LEU A 1 127 ? -13.939 -8.361 4.174 1.00 96.69 127 LEU A CA 1
ATOM 1009 C C . LEU A 1 127 ? -14.217 -7.800 2.782 1.00 96.69 127 LEU A C 1
ATOM 1011 O O . LEU A 1 127 ? -13.282 -7.428 2.091 1.00 96.69 127 LEU A O 1
ATOM 1015 N N . LEU A 1 128 ? -15.486 -7.687 2.389 1.00 96.69 128 LEU A N 1
ATOM 1016 C CA . LEU A 1 128 ? -15.865 -7.053 1.131 1.00 96.69 128 LEU A CA 1
ATOM 1017 C C . LEU A 1 128 ? -15.438 -5.580 1.097 1.00 96.69 128 LEU A C 1
ATOM 1019 O O . LEU A 1 128 ? -14.826 -5.153 0.127 1.00 96.69 128 LEU A O 1
ATOM 1023 N N . ALA A 1 129 ? -15.692 -4.824 2.168 1.00 95.88 129 ALA A N 1
ATOM 1024 C CA . ALA A 1 129 ? -15.234 -3.440 2.285 1.00 95.88 129 ALA A CA 1
ATOM 1025 C C . ALA A 1 129 ? -13.700 -3.338 2.271 1.00 95.88 129 ALA A C 1
ATOM 1027 O O . ALA A 1 129 ? -13.146 -2.512 1.558 1.00 95.88 129 ALA A O 1
ATOM 1028 N N . PHE A 1 130 ? -13.013 -4.209 3.009 1.00 95.81 130 PHE A N 1
ATOM 1029 C CA . PHE A 1 130 ? -11.556 -4.293 3.040 1.00 95.81 130 PHE A CA 1
ATOM 1030 C C . PHE A 1 130 ? -10.981 -4.614 1.659 1.00 95.81 130 PHE A C 1
ATOM 1032 O O . PHE A 1 130 ? -9.997 -4.005 1.275 1.00 95.81 130 PHE A O 1
ATOM 1039 N N . ALA A 1 131 ? -11.605 -5.515 0.900 1.00 95.44 131 ALA A N 1
ATOM 1040 C CA . ALA A 1 131 ? -11.168 -5.910 -0.434 1.00 95.44 131 ALA A CA 1
ATOM 1041 C C . ALA A 1 131 ? -11.429 -4.838 -1.500 1.00 95.44 131 ALA A C 1
ATOM 1043 O O . ALA A 1 131 ? -10.610 -4.677 -2.393 1.00 95.44 131 ALA A O 1
ATOM 1044 N N . VAL A 1 132 ? -12.560 -4.129 -1.428 1.00 93.06 132 VAL A N 1
ATOM 1045 C CA . VAL A 1 132 ? -13.055 -3.267 -2.520 1.00 93.06 132 VAL A CA 1
ATOM 1046 C C . VAL A 1 132 ? -12.835 -1.777 -2.263 1.00 93.06 132 VAL A C 1
ATOM 1048 O O . VAL A 1 132 ? -12.611 -1.032 -3.209 1.00 93.06 132 VAL A O 1
ATOM 1051 N N . LEU A 1 133 ? -12.931 -1.328 -1.009 1.00 92.44 133 LEU A N 1
ATOM 1052 C CA . LEU A 1 133 ? -12.878 0.098 -0.662 1.00 92.44 133 LEU A CA 1
ATOM 1053 C C . LEU A 1 133 ? -11.489 0.560 -0.226 1.00 92.44 133 LEU A C 1
ATOM 1055 O O . LEU A 1 133 ? -11.219 1.755 -0.233 1.00 92.44 133 LEU A O 1
ATOM 1059 N N . LEU A 1 134 ? -10.622 -0.365 0.183 1.00 92.12 134 LEU A N 1
ATOM 1060 C CA . LEU A 1 134 ? -9.242 -0.029 0.495 1.00 92.12 134 LEU A CA 1
ATOM 1061 C C . LEU A 1 134 ? -8.467 0.162 -0.823 1.00 92.12 134 LEU A C 1
ATOM 1063 O O . LEU A 1 134 ? -8.673 -0.631 -1.748 1.00 92.12 134 LEU A O 1
ATOM 1067 N N . PRO A 1 135 ? -7.589 1.175 -0.935 1.00 89.19 135 PRO A N 1
ATOM 1068 C CA . PRO A 1 135 ? -6.930 1.524 -2.192 1.00 89.19 135 PRO A CA 1
ATOM 1069 C C . PRO A 1 135 ? -5.799 0.545 -2.543 1.00 89.19 135 PRO A C 1
ATOM 1071 O O . PRO A 1 135 ? -4.640 0.927 -2.571 1.00 89.19 135 PRO A O 1
ATOM 1074 N N . TRP A 1 136 ? -6.125 -0.723 -2.809 1.00 90.50 136 TRP A N 1
ATOM 1075 C CA . TRP A 1 136 ? -5.184 -1.785 -3.210 1.00 90.50 136 TRP A CA 1
ATOM 1076 C C . TRP A 1 136 ? -4.542 -1.578 -4.588 1.00 90.50 136 TRP A C 1
ATOM 1078 O O . TRP A 1 136 ? -3.628 -2.314 -4.951 1.00 90.50 136 TRP A O 1
ATOM 1088 N N . HIS A 1 137 ? -5.044 -0.616 -5.361 1.00 84.44 137 HIS A N 1
ATOM 1089 C CA . HIS A 1 137 ? -4.474 -0.189 -6.635 1.00 84.44 137 HIS A CA 1
ATOM 1090 C C . HIS A 1 137 ? -3.146 0.558 -6.442 1.00 84.44 137 HIS A C 1
ATOM 1092 O O . HIS A 1 137 ? -2.703 0.775 -5.317 1.00 84.44 137 HIS A O 1
ATOM 1098 N N . ASP A 1 138 ? -2.546 1.044 -7.531 1.00 83.19 138 ASP A N 1
ATOM 1099 C CA . ASP A 1 138 ? -1.287 1.808 -7.486 1.00 83.19 138 ASP A CA 1
ATOM 1100 C C . ASP A 1 138 ? -0.121 0.973 -6.915 1.00 83.19 138 ASP A C 1
ATOM 1102 O O . ASP A 1 138 ? 0.693 1.438 -6.117 1.00 83.19 138 ASP A O 1
ATOM 1106 N N . ASN A 1 139 ? -0.060 -0.293 -7.350 1.00 87.00 139 ASN A N 1
ATOM 1107 C CA .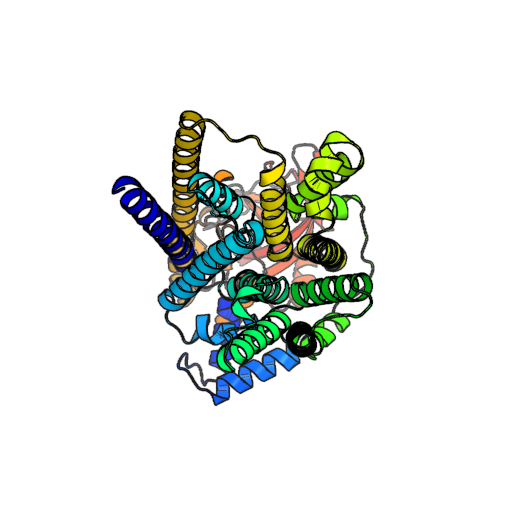 ASN A 1 139 ? 1.044 -1.229 -7.125 1.00 87.00 139 ASN A CA 1
ATOM 1108 C C . ASN A 1 139 ? 1.325 -1.609 -5.659 1.00 87.00 139 ASN A C 1
ATOM 1110 O O . ASN A 1 139 ? 2.421 -2.071 -5.367 1.00 87.00 139 ASN A O 1
ATOM 1114 N N . ILE A 1 140 ? 0.362 -1.507 -4.732 1.00 90.62 140 ILE A N 1
ATOM 1115 C CA . ILE A 1 140 ? 0.575 -1.842 -3.301 1.00 90.62 140 ILE A CA 1
ATOM 1116 C C . ILE A 1 140 ? 1.158 -3.245 -3.060 1.00 90.62 140 ILE A C 1
ATOM 1118 O O . ILE A 1 140 ? 1.793 -3.472 -2.036 1.00 90.62 140 ILE A O 1
ATOM 1122 N N . MET A 1 141 ? 0.951 -4.187 -3.982 1.00 92.81 141 MET A N 1
ATOM 1123 C CA . MET A 1 141 ? 1.477 -5.552 -3.878 1.00 92.81 141 MET A CA 1
ATOM 1124 C C . MET A 1 141 ? 2.958 -5.704 -4.271 1.00 92.81 141 MET A C 1
ATOM 1126 O O . MET A 1 141 ? 3.504 -6.791 -4.081 1.00 92.81 141 MET A O 1
ATOM 1130 N N . VAL A 1 142 ? 3.599 -4.655 -4.801 1.00 93.06 142 VAL A N 1
ATOM 1131 C CA . VAL A 1 142 ? 5.070 -4.547 -4.907 1.00 93.06 142 VAL A CA 1
ATOM 1132 C C . VAL A 1 142 ? 5.652 -4.611 -3.499 1.00 93.06 142 VAL A C 1
ATOM 1134 O O . VAL A 1 142 ? 5.073 -4.025 -2.582 1.00 93.06 142 VAL A O 1
ATOM 1137 N N . ALA A 1 143 ? 6.739 -5.355 -3.292 1.00 94.00 143 ALA A N 1
ATOM 1138 C CA . ALA A 1 143 ? 7.192 -5.695 -1.945 1.00 94.00 143 ALA A CA 1
ATOM 1139 C C . ALA A 1 143 ? 7.541 -4.446 -1.126 1.00 94.00 143 ALA A C 1
ATOM 1141 O O . ALA A 1 143 ? 7.076 -4.331 0.012 1.00 94.00 143 ALA A O 1
ATOM 1142 N N . ASP A 1 144 ? 8.257 -3.482 -1.711 1.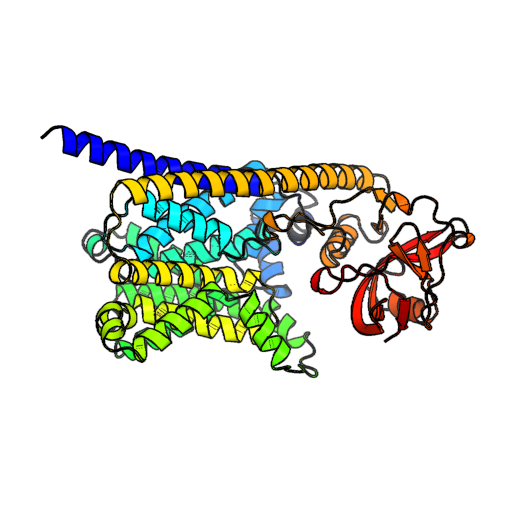00 94.50 144 ASP A N 1
ATOM 1143 C CA . ASP A 1 144 ? 8.542 -2.211 -1.034 1.00 94.50 144 ASP A CA 1
ATOM 1144 C C . ASP A 1 144 ? 7.254 -1.479 -0.614 1.00 94.50 144 ASP A C 1
ATOM 1146 O O . ASP A 1 144 ? 7.088 -1.073 0.541 1.00 94.50 144 ASP A O 1
ATOM 1150 N N . PHE A 1 145 ? 6.277 -1.370 -1.516 1.00 94.00 145 PHE A N 1
ATOM 1151 C CA . PHE A 1 145 ? 5.021 -0.677 -1.222 1.00 94.00 145 PHE A CA 1
ATOM 1152 C C . PHE A 1 145 ? 4.188 -1.440 -0.183 1.00 94.00 145 PHE A C 1
ATOM 1154 O O . PHE A 1 145 ? 3.598 -0.828 0.712 1.00 94.00 145 PHE A O 1
ATOM 1161 N N . ALA A 1 146 ? 4.183 -2.771 -0.213 1.00 95.44 146 ALA A N 1
ATOM 1162 C CA . ALA A 1 146 ? 3.524 -3.581 0.803 1.00 95.44 146 ALA A CA 1
ATOM 1163 C C . ALA A 1 146 ? 4.150 -3.345 2.189 1.00 95.44 146 ALA A C 1
ATOM 1165 O O . ALA A 1 146 ? 3.434 -3.186 3.182 1.00 95.44 146 ALA A O 1
ATOM 1166 N N . LEU A 1 147 ? 5.476 -3.249 2.283 1.00 95.62 147 LEU A N 1
ATOM 1167 C CA . LEU A 1 147 ? 6.145 -2.912 3.541 1.00 95.62 147 LEU A CA 1
ATOM 1168 C C . LEU A 1 147 ? 5.777 -1.492 3.998 1.00 95.62 147 LEU A C 1
ATOM 1170 O O . LEU A 1 147 ? 5.429 -1.277 5.159 1.00 95.62 147 LEU A O 1
ATOM 1174 N N . ASN A 1 148 ? 5.754 -0.524 3.090 1.00 95.06 148 ASN A N 1
ATOM 1175 C CA . ASN A 1 148 ? 5.491 0.872 3.430 1.00 95.06 148 ASN A CA 1
ATOM 1176 C C . ASN A 1 148 ? 4.036 1.197 3.778 1.00 95.06 148 ASN A C 1
ATOM 1178 O O . ASN A 1 148 ? 3.794 2.056 4.627 1.00 95.06 148 ASN A O 1
ATOM 1182 N N . TYR A 1 149 ? 3.065 0.517 3.171 1.00 95.62 149 TYR A N 1
ATOM 1183 C CA . TYR A 1 149 ? 1.642 0.820 3.357 1.00 95.62 149 TYR A CA 1
ATOM 1184 C C . TYR A 1 149 ? 0.909 -0.268 4.143 1.00 95.62 149 TYR A C 1
ATOM 1186 O O . TYR A 1 149 ? 0.266 0.037 5.151 1.00 95.62 149 TYR A O 1
ATOM 1194 N N . LEU A 1 150 ? 1.029 -1.540 3.748 1.00 96.31 150 LEU A N 1
ATOM 1195 C CA . LEU A 1 150 ? 0.318 -2.644 4.400 1.00 96.31 150 LEU A CA 1
ATOM 1196 C C . LEU A 1 150 ? 0.896 -2.947 5.790 1.00 96.31 150 LEU A C 1
ATOM 1198 O O . LEU A 1 150 ? 0.150 -2.995 6.774 1.00 96.31 150 LEU A O 1
ATOM 1202 N N . LEU A 1 151 ? 2.215 -3.134 5.893 1.00 96.75 151 LEU A N 1
ATOM 1203 C CA . LEU A 1 151 ? 2.867 -3.420 7.175 1.00 96.75 151 LEU A CA 1
ATOM 1204 C C . LEU A 1 151 ? 2.806 -2.200 8.108 1.00 96.75 151 LEU A C 1
ATOM 1206 O O . LEU A 1 151 ? 2.526 -2.351 9.300 1.00 96.75 151 LEU A O 1
ATOM 1210 N N . SER A 1 152 ? 2.965 -0.990 7.561 1.00 97.06 152 SER A N 1
ATOM 1211 C CA . SER A 1 152 ? 2.765 0.258 8.307 1.00 97.06 152 SER A CA 1
ATOM 1212 C C . SER A 1 152 ? 1.354 0.362 8.885 1.00 97.06 152 SER A C 1
ATOM 1214 O O . SER A 1 152 ? 1.198 0.616 10.084 1.00 97.06 152 SER A O 1
ATOM 1216 N N . ALA A 1 153 ? 0.319 0.083 8.086 1.00 97.75 153 ALA A N 1
ATOM 1217 C CA . ALA A 1 153 ? -1.059 0.059 8.566 1.00 97.75 153 ALA A CA 1
ATOM 1218 C C . ALA A 1 153 ? -1.259 -0.985 9.674 1.00 97.75 153 ALA A C 1
ATOM 1220 O O . ALA A 1 153 ? -1.887 -0.679 10.686 1.00 97.75 153 ALA A O 1
ATOM 1221 N N . LEU A 1 154 ? -0.689 -2.187 9.545 1.00 97.94 154 LEU A N 1
ATOM 1222 C CA . LEU A 1 154 ? -0.774 -3.227 10.578 1.00 97.94 154 LEU A CA 1
ATOM 1223 C C . LEU A 1 154 ? -0.200 -2.765 11.915 1.00 97.94 154 LEU A C 1
ATOM 1225 O O . LEU A 1 154 ? -0.897 -2.840 12.932 1.00 97.94 154 LEU A O 1
ATOM 1229 N N . PHE A 1 155 ? 1.033 -2.259 11.926 1.00 98.19 155 PHE A N 1
ATOM 1230 C CA . PHE A 1 155 ? 1.656 -1.774 13.157 1.00 98.19 155 PHE A CA 1
ATOM 1231 C C . PHE A 1 155 ? 0.895 -0.592 13.758 1.00 98.19 155 PHE A C 1
ATOM 1233 O O . PHE A 1 155 ? 0.704 -0.545 14.973 1.00 98.19 155 PHE A O 1
ATOM 1240 N N . ASN A 1 156 ? 0.384 0.321 12.930 1.00 98.06 156 ASN A N 1
ATOM 1241 C CA . ASN A 1 156 ? -0.363 1.477 13.413 1.00 98.06 156 ASN A CA 1
ATOM 1242 C C . ASN A 1 156 ? -1.753 1.113 13.960 1.00 98.06 156 ASN A C 1
ATOM 1244 O O . ASN A 1 156 ? -2.141 1.613 15.016 1.00 98.06 156 ASN A O 1
ATOM 1248 N N . VAL A 1 157 ? -2.491 0.193 13.332 1.00 96.69 157 VAL A N 1
ATOM 1249 C CA . VAL A 1 157 ? -3.765 -0.304 13.887 1.00 96.69 157 VAL A CA 1
ATOM 1250 C C . VAL A 1 157 ? -3.517 -1.098 15.177 1.00 96.69 157 VAL A C 1
ATOM 1252 O O . VAL A 1 157 ? -4.271 -0.941 16.142 1.00 96.69 157 VAL A O 1
ATOM 1255 N N . LEU A 1 158 ? -2.452 -1.907 15.244 1.00 95.88 158 LEU A N 1
ATOM 1256 C CA . LEU A 1 158 ? -2.044 -2.597 16.474 1.00 95.88 158 LEU A CA 1
ATOM 1257 C C . LEU A 1 158 ? -1.712 -1.604 17.592 1.00 95.88 158 LEU A C 1
ATOM 1259 O O . LEU A 1 158 ? -2.208 -1.760 18.709 1.00 95.88 158 LEU A O 1
ATOM 1263 N N . PHE A 1 159 ? -0.931 -0.566 17.294 1.00 96.81 159 PHE A N 1
ATOM 1264 C CA . PHE A 1 159 ? -0.634 0.516 18.228 1.00 96.81 159 PHE A CA 1
ATOM 1265 C C . PHE A 1 159 ? -1.921 1.174 18.737 1.00 96.81 159 PHE A C 1
ATOM 1267 O O . PHE A 1 159 ? -2.127 1.249 19.949 1.00 96.81 159 PHE A O 1
ATOM 1274 N N . ILE A 1 160 ? -2.831 1.569 17.840 1.00 95.62 160 ILE A N 1
ATOM 1275 C CA . ILE A 1 160 ? -4.112 2.182 18.213 1.00 95.62 160 ILE A CA 1
ATOM 1276 C C . ILE A 1 160 ? -4.936 1.232 19.091 1.00 95.62 160 ILE A C 1
ATOM 1278 O O . ILE A 1 160 ? -5.542 1.682 20.065 1.00 95.62 160 ILE A O 1
ATOM 1282 N N . LEU A 1 161 ? -4.953 -0.072 18.800 1.00 92.06 161 LEU A N 1
ATOM 1283 C CA . LEU A 1 161 ? -5.659 -1.069 19.608 1.00 92.06 161 LEU A CA 1
ATOM 1284 C C . LEU A 1 161 ? -5.067 -1.191 21.024 1.00 92.06 161 LEU A C 1
ATOM 1286 O O . LEU A 1 161 ? -5.817 -1.231 22.005 1.00 92.06 161 LEU A O 1
ATOM 1290 N N . LEU A 1 162 ? -3.736 -1.235 21.141 1.00 91.44 162 LEU A N 1
ATOM 1291 C CA . LEU A 1 162 ? -3.022 -1.295 22.423 1.00 91.44 162 LEU A CA 1
ATOM 1292 C C . LEU A 1 162 ? -3.240 -0.014 23.242 1.00 91.44 162 LEU A C 1
ATOM 1294 O O . LEU A 1 162 ? -3.538 -0.081 24.440 1.00 91.44 162 LEU A O 1
ATOM 1298 N N . PHE A 1 163 ? -3.166 1.140 22.580 1.00 91.62 163 PHE A N 1
ATOM 1299 C CA . PHE A 1 163 ? -3.365 2.456 23.174 1.00 91.62 163 PHE A CA 1
ATOM 1300 C C . PHE A 1 163 ? -4.816 2.651 23.651 1.00 91.62 163 PHE A C 1
ATOM 1302 O O . PHE A 1 163 ? -5.054 3.014 24.803 1.00 91.62 163 PHE A O 1
ATOM 1309 N N . SER A 1 164 ? -5.800 2.315 22.806 1.00 83.81 164 SER A N 1
ATOM 1310 C CA . SER A 1 164 ? -7.230 2.612 23.017 1.00 83.81 164 SER A CA 1
ATOM 1311 C C . SER A 1 164 ? -7.952 1.709 24.023 1.00 83.81 164 SER A C 1
ATOM 1313 O O . SER A 1 164 ? -9.110 1.972 24.343 1.00 83.81 164 SER A O 1
ATOM 1315 N N . GLY A 1 165 ? -7.311 0.666 24.557 1.00 63.16 165 GLY A N 1
ATOM 1316 C CA . GLY A 1 165 ? -7.816 -0.000 25.759 1.00 63.16 165 GLY A CA 1
ATOM 1317 C C . GLY A 1 165 ? -8.182 -1.473 25.632 1.00 63.16 165 GLY A C 1
ATOM 1318 O O . GLY A 1 165 ? -9.313 -1.869 25.915 1.00 63.16 165 GLY A O 1
ATOM 1319 N N . MET A 1 166 ? -7.176 -2.332 25.479 1.00 54.91 166 MET A N 1
ATOM 1320 C CA . MET A 1 166 ? -7.236 -3.642 26.141 1.00 54.91 166 MET A CA 1
ATOM 1321 C C . MET A 1 166 ? -6.972 -3.488 27.650 1.00 54.91 166 MET A C 1
ATOM 1323 O O . MET A 1 166 ? -5.976 -3.981 28.170 1.00 54.91 166 MET A O 1
ATOM 1327 N N . GLN A 1 167 ? -7.865 -2.796 28.372 1.00 48.69 167 GLN A N 1
ATOM 1328 C CA . GLN A 1 167 ? -7.784 -2.639 29.835 1.00 48.69 167 GLN A CA 1
ATOM 1329 C C . GLN A 1 167 ? -7.721 -3.995 30.562 1.00 48.69 167 GLN A C 1
ATOM 1331 O O . GLN A 1 167 ? -7.004 -4.129 31.547 1.00 48.69 167 GLN A O 1
ATOM 1336 N N . ALA A 1 168 ? -8.386 -5.023 30.023 1.00 44.06 168 ALA A N 1
ATOM 1337 C CA . ALA A 1 168 ? -8.385 -6.379 30.577 1.00 44.06 168 ALA A CA 1
ATOM 1338 C C . ALA A 1 168 ? -7.002 -7.061 30.556 1.00 44.06 168 ALA A C 1
ATOM 1340 O O . ALA A 1 168 ? -6.712 -7.877 31.425 1.00 44.06 168 ALA A O 1
ATOM 1341 N N . CYS A 1 169 ? -6.126 -6.709 29.609 1.00 46.59 169 CYS A N 1
ATOM 1342 C CA . CYS A 1 169 ? -4.760 -7.235 29.570 1.00 46.59 169 CYS A CA 1
ATOM 1343 C C . CYS A 1 169 ? -3.811 -6.448 30.484 1.00 46.59 169 CYS A C 1
ATOM 1345 O O . CYS A 1 169 ? -2.785 -6.990 30.870 1.00 46.59 169 CYS A O 1
ATOM 1347 N N . ARG A 1 170 ? -4.149 -5.210 30.887 1.00 55.50 170 ARG A N 1
ATOM 1348 C CA . ARG A 1 170 ? -3.266 -4.333 31.685 1.00 55.50 170 ARG A CA 1
ATOM 1349 C C . ARG A 1 170 ? -2.972 -4.878 33.088 1.00 55.50 170 ARG A C 1
ATOM 1351 O O . ARG A 1 170 ? -1.888 -4.638 33.600 1.00 55.50 170 ARG A O 1
ATOM 1358 N N . HIS A 1 171 ? -3.903 -5.626 33.685 1.00 48.69 171 HIS A N 1
ATOM 1359 C CA . HIS A 1 171 ? -3.743 -6.197 35.032 1.00 48.69 171 HIS A CA 1
ATOM 1360 C C . HIS A 1 171 ? -3.032 -7.560 35.063 1.00 48.69 171 HIS A C 1
ATOM 1362 O O . HIS A 1 171 ? -2.571 -7.974 36.120 1.00 48.69 171 HIS A O 1
ATOM 1368 N N . VAL A 1 172 ? -2.931 -8.245 33.919 1.00 50.28 172 VAL A N 1
ATOM 1369 C CA . VAL A 1 172 ? -2.305 -9.579 33.784 1.00 50.28 172 VAL A CA 1
ATOM 1370 C C . VAL A 1 172 ? -1.021 -9.512 32.936 1.00 50.28 172 VAL A C 1
ATOM 1372 O O . VAL A 1 172 ? -0.291 -10.491 32.797 1.00 50.28 172 VAL A O 1
ATOM 1375 N N . ALA A 1 173 ? -0.721 -8.345 32.362 1.00 59.41 173 ALA A N 1
ATOM 1376 C CA . ALA A 1 173 ? 0.421 -8.121 31.490 1.00 59.41 173 ALA A CA 1
ATOM 1377 C C . ALA A 1 173 ? 1.741 -8.191 32.266 1.00 59.41 173 ALA A C 1
ATOM 1379 O O . ALA A 1 173 ? 2.133 -7.255 32.961 1.00 59.41 173 ALA A O 1
ATOM 1380 N N . GLY A 1 174 ? 2.463 -9.298 32.097 1.00 76.19 174 GLY A N 1
ATOM 1381 C CA . GLY A 1 174 ? 3.862 -9.393 32.501 1.00 76.19 174 GLY A CA 1
ATOM 1382 C C . GLY A 1 174 ? 4.765 -8.456 31.687 1.00 76.19 174 GLY A C 1
ATOM 1383 O O . GLY A 1 174 ? 4.372 -7.916 30.651 1.00 76.19 174 GLY A O 1
ATOM 1384 N N . LYS A 1 175 ? 6.022 -8.316 32.125 1.00 85.38 175 LYS A N 1
ATOM 1385 C CA . LYS A 1 175 ? 7.053 -7.473 31.482 1.00 85.38 175 LYS A CA 1
ATOM 1386 C C . LYS A 1 175 ? 7.185 -7.713 29.967 1.00 85.38 175 LYS A C 1
ATOM 1388 O O . LYS A 1 175 ? 7.414 -6.770 29.219 1.00 85.38 175 LYS A O 1
ATOM 1393 N N . PHE A 1 176 ? 6.969 -8.948 29.511 1.00 86.56 176 PHE A N 1
ATOM 1394 C CA . PHE A 1 176 ? 7.002 -9.312 28.091 1.00 86.56 176 PHE A CA 1
ATOM 1395 C C . PHE A 1 176 ? 5.910 -8.639 27.251 1.00 86.56 176 PHE A C 1
ATOM 1397 O O . PHE A 1 176 ? 6.179 -8.231 26.127 1.00 86.56 176 PHE A O 1
ATOM 1404 N N . PHE A 1 177 ? 4.693 -8.477 27.782 1.00 89.00 177 PHE A N 1
ATOM 1405 C CA . PHE A 1 177 ? 3.619 -7.794 27.056 1.00 89.00 177 PHE A CA 1
ATOM 1406 C C . PHE A 1 177 ? 3.915 -6.301 26.899 1.00 89.00 177 PHE A C 1
ATOM 1408 O O . PHE A 1 177 ? 3.665 -5.730 25.836 1.00 89.00 177 PHE A O 1
ATOM 1415 N N . LEU A 1 178 ? 4.469 -5.675 27.944 1.00 89.44 178 LEU A N 1
ATOM 1416 C CA . LEU A 1 178 ? 4.918 -4.288 27.870 1.00 89.44 178 LEU A CA 1
ATOM 1417 C C . LEU A 1 178 ? 6.014 -4.136 26.814 1.00 89.44 178 LEU A C 1
ATOM 1419 O O . LEU A 1 178 ? 5.870 -3.289 25.942 1.00 89.44 178 LEU A O 1
ATOM 1423 N N . LEU A 1 179 ? 7.047 -4.986 26.850 1.00 93.00 179 LEU A N 1
ATOM 1424 C CA . LEU A 1 179 ? 8.130 -4.965 25.865 1.00 93.00 179 LEU A CA 1
ATOM 1425 C C . LEU A 1 179 ? 7.592 -5.104 24.435 1.00 93.00 179 LEU A C 1
ATOM 1427 O O . LEU A 1 179 ? 7.892 -4.266 23.594 1.00 93.00 179 LEU A O 1
ATOM 1431 N N . ALA A 1 180 ? 6.726 -6.089 24.181 1.00 92.94 180 ALA A N 1
ATOM 1432 C CA . ALA A 1 180 ? 6.108 -6.274 22.870 1.00 92.94 180 ALA A CA 1
ATOM 1433 C C . ALA A 1 180 ? 5.281 -5.050 22.434 1.00 92.94 180 ALA A C 1
ATOM 1435 O O . ALA A 1 180 ? 5.342 -4.643 21.277 1.00 92.94 180 ALA A O 1
ATOM 1436 N N . SER A 1 181 ? 4.538 -4.430 23.357 1.00 93.56 181 SER A N 1
ATOM 1437 C CA . SER A 1 181 ? 3.741 -3.231 23.064 1.00 93.56 181 SER A CA 1
ATOM 1438 C C . SER A 1 181 ? 4.622 -2.022 22.743 1.00 93.56 181 SER A C 1
ATOM 1440 O O . SER A 1 181 ? 4.313 -1.271 21.820 1.00 93.56 181 SER A O 1
ATOM 1442 N N . VAL A 1 182 ? 5.729 -1.853 23.471 1.00 96.38 182 VAL A N 1
ATOM 1443 C CA . VAL A 1 182 ? 6.740 -0.821 23.206 1.00 96.38 182 VAL A CA 1
ATOM 1444 C C . VAL A 1 182 ? 7.380 -1.027 21.838 1.00 96.38 182 VAL A C 1
ATOM 1446 O O . VAL A 1 182 ? 7.462 -0.074 21.067 1.00 96.38 182 VAL A O 1
ATOM 1449 N N . SER A 1 183 ? 7.765 -2.259 21.499 1.00 96.94 183 SER A N 1
ATOM 1450 C CA . SER A 1 183 ? 8.321 -2.585 20.183 1.00 96.94 183 SER A CA 1
ATOM 1451 C C . SER A 1 183 ? 7.331 -2.280 19.060 1.00 96.94 183 SER A C 1
ATOM 1453 O O . SER A 1 183 ? 7.707 -1.641 18.083 1.00 96.94 183 SER A O 1
ATOM 1455 N N . VAL A 1 184 ? 6.057 -2.659 19.218 1.00 97.25 184 VAL A N 1
ATOM 1456 C CA . VAL A 1 184 ? 4.995 -2.332 18.252 1.00 97.25 184 VAL A CA 1
ATOM 1457 C C . VAL A 1 184 ? 4.830 -0.822 18.104 1.00 97.25 184 VAL A C 1
ATOM 1459 O O . VAL A 1 184 ? 4.747 -0.346 16.978 1.00 97.25 184 VAL A O 1
ATOM 1462 N N . ALA A 1 185 ? 4.799 -0.066 19.205 1.00 98.00 185 ALA A N 1
ATOM 1463 C CA . ALA A 1 185 ? 4.655 1.388 19.160 1.00 98.00 185 ALA A CA 1
ATOM 1464 C C . ALA A 1 185 ? 5.842 2.059 18.458 1.00 98.00 185 ALA A C 1
ATOM 1466 O O . ALA A 1 185 ? 5.641 2.894 17.580 1.00 98.00 185 ALA A O 1
ATOM 1467 N N . PHE A 1 186 ? 7.066 1.659 18.805 1.00 98.56 186 PHE A N 1
ATOM 1468 C CA . PHE A 1 186 ? 8.286 2.170 18.186 1.00 98.56 186 PHE A CA 1
ATOM 1469 C C . PHE A 1 186 ? 8.345 1.858 16.687 1.00 98.56 186 PHE A C 1
ATOM 1471 O O . PHE A 1 186 ? 8.550 2.764 15.882 1.00 98.56 186 PHE A O 1
ATOM 1478 N N . MET A 1 187 ? 8.084 0.605 16.301 1.00 97.94 187 MET A N 1
ATOM 1479 C CA . MET A 1 187 ? 8.023 0.210 14.892 1.00 97.94 187 MET A CA 1
ATOM 1480 C C . MET A 1 187 ? 6.933 0.987 14.154 1.00 97.94 187 MET A C 1
ATOM 1482 O O . MET A 1 187 ? 7.219 1.562 13.113 1.00 97.94 187 MET A O 1
ATOM 1486 N N . ALA A 1 188 ? 5.722 1.093 14.713 1.00 98.12 188 ALA A N 1
ATOM 1487 C CA . ALA A 1 188 ? 4.616 1.833 14.102 1.00 98.12 188 ALA A CA 1
ATOM 1488 C C . ALA A 1 188 ? 4.979 3.291 13.781 1.00 98.12 188 ALA A C 1
ATOM 1490 O O . ALA A 1 188 ? 4.634 3.768 12.701 1.00 98.12 188 ALA A O 1
ATOM 1491 N N . GLY A 1 189 ? 5.702 3.966 14.683 1.00 97.94 189 GLY A N 1
ATOM 1492 C CA . GLY A 1 189 ? 6.211 5.317 14.454 1.00 97.94 189 GLY A CA 1
ATOM 1493 C C . GLY A 1 189 ? 7.314 5.388 13.392 1.00 97.94 189 GLY A C 1
ATOM 1494 O O . GLY A 1 189 ? 7.371 6.360 12.645 1.00 97.94 189 GLY A O 1
ATOM 1495 N N . TRP A 1 190 ? 8.163 4.369 13.271 1.00 97.75 190 TRP A N 1
ATOM 1496 C CA . TRP A 1 190 ? 9.288 4.353 12.322 1.00 97.75 190 TRP A CA 1
ATOM 1497 C C . TRP A 1 190 ? 8.893 3.935 10.889 1.00 97.75 190 TRP A C 1
ATOM 1499 O O . TRP A 1 190 ? 9.599 4.234 9.928 1.00 97.75 190 TRP A O 1
ATOM 1509 N N . MET A 1 191 ? 7.757 3.258 10.703 1.00 95.88 191 MET A N 1
ATOM 1510 C CA . MET A 1 191 ? 7.395 2.686 9.398 1.00 95.88 191 MET A CA 1
ATOM 1511 C C . MET A 1 191 ? 7.296 3.713 8.263 1.00 95.88 191 MET A C 1
ATOM 1513 O O . MET A 1 191 ? 7.863 3.475 7.201 1.00 95.88 191 MET A O 1
ATOM 1517 N N . HIS A 1 192 ? 6.554 4.811 8.452 1.00 94.25 192 HIS A N 1
ATOM 1518 C CA . HIS A 1 192 ? 6.243 5.738 7.359 1.00 94.25 192 HIS A CA 1
ATOM 1519 C C . HIS A 1 192 ? 5.836 7.124 7.884 1.00 94.25 192 HIS A C 1
ATOM 1521 O O . HIS A 1 192 ? 4.813 7.259 8.550 1.00 94.25 192 HIS A O 1
ATOM 1527 N N . GLU A 1 193 ? 6.543 8.191 7.513 1.00 91.81 193 GLU A N 1
ATOM 1528 C CA . GLU A 1 193 ? 6.293 9.560 7.999 1.00 91.81 193 GLU A CA 1
ATOM 1529 C C . GLU A 1 193 ? 4.901 10.101 7.629 1.00 91.81 193 GLU A C 1
ATOM 1531 O O . GLU A 1 193 ? 4.219 10.677 8.477 1.00 91.81 193 GLU A O 1
ATOM 1536 N N . GLY A 1 194 ? 4.426 9.817 6.409 1.00 89.69 194 GLY A N 1
ATOM 1537 C CA . GLY A 1 194 ? 3.050 10.101 5.969 1.00 89.69 194 GLY A CA 1
ATOM 1538 C C . GLY A 1 194 ? 1.930 9.413 6.772 1.00 89.69 194 GLY A C 1
ATOM 1539 O O . GLY A 1 194 ? 0.766 9.771 6.609 1.00 89.69 194 GLY A O 1
ATOM 1540 N N . VAL A 1 195 ? 2.261 8.465 7.656 1.00 94.88 195 VAL A N 1
ATOM 1541 C CA . VAL A 1 195 ? 1.335 7.843 8.622 1.00 94.88 195 VAL A CA 1
ATOM 1542 C C . VAL A 1 195 ? 1.656 8.299 10.045 1.00 94.88 195 VAL A C 1
ATOM 1544 O O . VAL A 1 195 ? 0.754 8.681 10.795 1.00 94.88 195 VAL A O 1
ATOM 1547 N N . SER A 1 196 ? 2.939 8.327 10.404 1.00 96.12 196 SER A N 1
ATOM 1548 C CA . SER A 1 196 ? 3.388 8.619 11.761 1.00 96.12 196 SER A CA 1
ATOM 1549 C C . SER A 1 196 ? 3.096 10.040 12.215 1.00 96.12 196 SER A C 1
ATOM 1551 O O . SER A 1 196 ? 2.665 10.248 13.353 1.00 96.12 196 SER A O 1
ATOM 1553 N N . LEU A 1 197 ? 3.260 11.026 11.331 1.00 94.50 197 LEU A N 1
ATOM 1554 C CA . LEU A 1 197 ? 2.947 12.421 11.643 1.00 94.50 197 LEU A CA 1
ATOM 1555 C C . LEU A 1 197 ? 1.437 12.634 11.891 1.00 94.50 197 LEU A C 1
ATOM 1557 O O . LEU A 1 197 ? 1.092 13.224 12.920 1.00 94.50 197 LEU A O 1
ATOM 1561 N N . PRO A 1 198 ? 0.514 12.110 11.053 1.00 96.00 198 PRO A N 1
ATOM 1562 C CA . PRO A 1 198 ? -0.917 12.098 11.363 1.00 96.00 198 PRO A CA 1
ATOM 1563 C C . PRO A 1 198 ? -1.282 11.452 12.702 1.00 96.00 198 PRO A C 1
ATOM 1565 O O . PRO A 1 198 ? -2.105 11.993 13.443 1.00 96.00 198 PRO A O 1
ATOM 1568 N N . VAL A 1 199 ? -0.670 10.315 13.049 1.00 97.50 199 VAL A N 1
ATOM 1569 C CA . VAL A 1 199 ? -0.926 9.641 14.334 1.00 97.50 199 VAL A CA 1
ATOM 1570 C C . VAL A 1 199 ? -0.447 10.489 15.505 1.00 97.50 199 VAL A C 1
ATOM 1572 O O . VAL A 1 199 ? -1.203 10.658 16.462 1.00 97.50 199 VAL A O 1
ATOM 1575 N N . LEU A 1 200 ? 0.741 11.094 15.425 1.00 97.56 200 LEU A N 1
ATOM 1576 C CA . LEU A 1 200 ? 1.214 12.042 16.439 1.00 97.56 200 LEU A CA 1
ATOM 1577 C C . LEU A 1 200 ? 0.284 13.253 16.575 1.00 97.56 200 LEU A C 1
ATOM 1579 O O . LEU A 1 200 ? -0.002 13.676 17.696 1.00 97.56 200 LEU A O 1
ATOM 1583 N N . CYS A 1 201 ? -0.240 13.786 15.468 1.00 96.25 201 CYS A N 1
ATOM 1584 C CA . CYS A 1 201 ? -1.230 14.863 15.506 1.00 96.25 201 CYS A CA 1
ATOM 1585 C C . CYS A 1 201 ? -2.489 14.432 16.274 1.00 96.25 201 CYS A C 1
ATOM 1587 O O . CYS A 1 201 ? -2.922 15.115 17.207 1.00 96.25 201 CYS A O 1
ATOM 1589 N N . GLY A 1 202 ? -3.032 13.256 15.955 1.00 96.31 202 GLY A N 1
ATOM 1590 C CA . GLY A 1 202 ? -4.191 12.708 16.653 1.00 96.31 202 GLY A CA 1
ATOM 1591 C C . GLY A 1 202 ? -3.932 12.407 18.135 1.00 96.31 202 GLY A C 1
ATOM 1592 O O . GLY A 1 202 ? -4.795 12.685 18.971 1.00 96.31 202 GLY A O 1
ATOM 1593 N N . LEU A 1 203 ? -2.742 11.911 18.492 1.00 96.88 203 LEU A N 1
ATOM 1594 C CA . LEU A 1 203 ? -2.332 11.708 19.886 1.00 96.88 203 LEU A CA 1
ATOM 1595 C C . LEU A 1 203 ? -2.236 13.033 20.647 1.00 96.88 203 LEU A C 1
ATOM 1597 O O . LEU A 1 203 ? -2.692 13.099 21.787 1.00 96.88 203 LEU A O 1
ATOM 1601 N N . THR A 1 204 ? -1.707 14.090 20.027 1.00 97.00 204 THR A N 1
ATOM 1602 C CA . THR A 1 204 ? -1.631 15.432 20.627 1.00 97.00 204 THR A CA 1
ATOM 1603 C C . THR A 1 204 ? -3.021 15.997 20.901 1.00 97.00 204 THR A C 1
ATOM 1605 O O . THR A 1 204 ? -3.291 16.459 22.011 1.00 97.00 204 THR A O 1
ATOM 1608 N N . VAL A 1 205 ? -3.942 15.905 19.937 1.00 96.44 205 VAL A N 1
ATOM 1609 C CA . VAL A 1 205 ? -5.336 16.341 20.139 1.00 96.44 205 VAL A CA 1
ATOM 1610 C C . VAL A 1 205 ? -5.994 15.536 21.259 1.00 96.44 205 VAL A C 1
ATOM 1612 O O . VAL A 1 205 ? -6.665 16.103 22.125 1.00 96.44 205 VAL A O 1
ATOM 1615 N N . LEU A 1 206 ? -5.769 14.222 21.291 1.00 95.50 206 LEU A N 1
ATOM 1616 C CA . LEU A 1 206 ? -6.299 13.358 22.339 1.00 95.50 206 LEU A CA 1
ATOM 1617 C C . LEU A 1 206 ? -5.706 13.678 23.722 1.00 95.50 206 LEU A C 1
ATOM 1619 O O . LEU A 1 206 ? -6.430 13.649 24.719 1.00 95.50 206 LEU A O 1
ATOM 1623 N N . LEU A 1 207 ? -4.419 14.019 23.793 1.00 95.56 207 LEU A N 1
ATOM 1624 C CA . LEU A 1 207 ? -3.741 14.439 25.019 1.00 95.56 207 LEU A CA 1
ATOM 1625 C C . LEU A 1 207 ? -4.346 15.737 25.564 1.00 95.56 207 LEU A C 1
ATOM 1627 O O . LEU A 1 207 ? -4.694 15.794 26.745 1.00 95.56 207 LEU A O 1
ATOM 1631 N N . VAL A 1 208 ? -4.542 16.744 24.706 1.00 97.25 208 VAL A N 1
ATOM 1632 C CA . VAL A 1 208 ? -5.199 18.011 25.074 1.00 97.25 208 VAL A CA 1
ATOM 1633 C C . VAL A 1 208 ? -6.633 17.754 25.535 1.00 97.25 208 VAL A C 1
ATOM 1635 O O . VAL A 1 208 ? -7.041 18.244 26.588 1.00 97.25 208 VAL A O 1
ATOM 1638 N N . ARG A 1 209 ? -7.381 16.917 24.805 1.00 94.19 209 ARG A N 1
ATOM 1639 C CA . ARG A 1 209 ? -8.752 16.523 25.160 1.00 94.19 209 ARG A CA 1
ATOM 1640 C C . ARG A 1 209 ? -8.832 15.853 26.533 1.00 94.19 209 ARG A C 1
ATOM 1642 O O . ARG A 1 209 ? -9.778 16.092 27.277 1.00 94.19 209 ARG A O 1
ATOM 1649 N N . ARG A 1 210 ? -7.852 15.015 26.874 1.00 93.25 210 ARG A N 1
ATOM 1650 C CA . ARG A 1 210 ? -7.736 14.366 28.189 1.00 93.25 210 ARG A CA 1
ATOM 1651 C C . ARG A 1 210 ? -7.033 15.251 29.230 1.00 93.25 210 ARG A C 1
ATOM 1653 O O . ARG A 1 210 ? -6.658 14.752 30.288 1.00 93.25 210 ARG A O 1
ATOM 1660 N N . HIS A 1 211 ? -6.854 16.548 28.967 1.00 95.31 211 HIS A N 1
ATOM 1661 C CA . HIS A 1 211 ? -6.197 17.509 29.861 1.00 95.31 211 HIS A CA 1
ATOM 1662 C C . HIS A 1 211 ? -4.799 17.060 30.318 1.00 95.31 211 HIS A C 1
ATOM 1664 O O . HIS A 1 211 ? -4.466 17.159 31.498 1.00 95.31 211 HIS A O 1
ATOM 1670 N N . PHE A 1 212 ? -3.999 16.531 29.389 1.00 94.06 212 PHE A N 1
ATOM 1671 C CA . PHE A 1 212 ? -2.645 16.016 29.625 1.00 94.06 212 PHE A CA 1
ATOM 1672 C C . PHE A 1 212 ? -2.567 14.816 30.586 1.00 94.06 212 PHE A C 1
ATOM 1674 O O . PHE A 1 212 ? -1.514 14.525 31.152 1.00 94.06 212 PHE A O 1
ATOM 1681 N N . LYS A 1 213 ? -3.672 14.077 30.758 1.00 91.12 213 LYS A N 1
ATOM 1682 C CA . LYS A 1 213 ? -3.752 12.904 31.642 1.00 91.12 213 LYS A CA 1
ATOM 1683 C C . LYS A 1 213 ? -3.771 11.601 30.845 1.00 91.12 213 LYS A C 1
ATOM 1685 O O . LYS A 1 213 ? -4.827 11.014 30.614 1.00 91.12 213 LYS A O 1
ATOM 1690 N N . PHE A 1 214 ? -2.593 11.134 30.449 1.00 92.44 214 PHE A N 1
ATOM 1691 C CA . PHE A 1 214 ? -2.380 9.739 30.051 1.00 92.44 214 PHE A CA 1
ATOM 1692 C C . PHE A 1 214 ? -1.928 8.908 31.250 1.00 92.44 214 PHE A C 1
ATOM 1694 O O . PHE A 1 214 ? -1.253 9.408 32.154 1.00 92.44 214 PHE A O 1
ATOM 1701 N N . VAL A 1 215 ? -2.289 7.625 31.268 1.00 90.00 215 VAL A N 1
ATOM 1702 C CA . VAL A 1 215 ? -1.713 6.693 32.251 1.00 90.00 215 VAL A CA 1
ATOM 1703 C C . VAL A 1 215 ? -0.270 6.347 31.872 1.00 90.00 215 VAL A C 1
ATOM 1705 O O . VAL A 1 215 ? 0.104 6.449 30.707 1.00 90.00 215 VAL A O 1
ATOM 1708 N N . ALA A 1 216 ? 0.541 5.879 32.826 1.00 90.31 216 ALA A N 1
ATOM 1709 C CA . ALA A 1 216 ? 1.959 5.571 32.590 1.00 90.31 216 ALA A CA 1
ATOM 1710 C C . ALA A 1 216 ? 2.196 4.667 31.364 1.00 90.31 216 ALA A C 1
ATOM 1712 O O . ALA A 1 216 ? 3.087 4.927 30.566 1.00 90.31 216 ALA A O 1
ATOM 1713 N N . PHE A 1 217 ? 1.354 3.648 31.166 1.00 89.94 217 PHE A N 1
ATOM 1714 C CA . PHE A 1 217 ? 1.421 2.779 29.988 1.00 89.94 217 PHE A CA 1
ATOM 1715 C C . PHE A 1 217 ? 1.208 3.540 28.669 1.00 89.94 217 PHE A C 1
ATOM 1717 O O . PHE A 1 217 ? 1.948 3.335 27.716 1.00 89.94 217 PHE A O 1
ATOM 1724 N N . GLU A 1 218 ? 0.220 4.436 28.614 1.00 92.88 218 GLU A N 1
ATOM 1725 C CA . GLU A 1 218 ? -0.063 5.256 27.429 1.00 92.88 218 GLU A CA 1
ATOM 1726 C C . GLU A 1 218 ? 1.082 6.235 27.151 1.00 92.88 218 GLU A C 1
ATOM 1728 O O . GLU A 1 218 ? 1.462 6.397 25.996 1.00 92.88 218 GLU A O 1
ATOM 1733 N N . TRP A 1 219 ? 1.682 6.820 28.194 1.00 95.12 219 TRP A N 1
ATOM 1734 C CA . TRP A 1 219 ? 2.884 7.645 28.056 1.00 95.12 219 TRP A CA 1
ATOM 1735 C C . TRP A 1 219 ? 4.056 6.867 27.474 1.00 95.12 219 TRP A C 1
ATOM 1737 O O . TRP A 1 219 ? 4.676 7.337 26.525 1.00 95.12 219 TRP A O 1
ATOM 1747 N N . VAL A 1 220 ? 4.333 5.672 28.002 1.00 95.12 220 VAL A N 1
ATOM 1748 C CA . VAL A 1 220 ? 5.406 4.815 27.486 1.00 95.12 220 VAL A CA 1
ATOM 1749 C C . VAL A 1 220 ? 5.176 4.521 26.003 1.00 95.12 220 VAL A C 1
ATOM 1751 O O . VAL A 1 220 ? 6.076 4.749 25.204 1.00 95.12 220 VAL A O 1
ATOM 1754 N N . LEU A 1 221 ? 3.966 4.105 25.609 1.00 96.19 221 LEU A N 1
ATOM 1755 C CA . LEU A 1 221 ? 3.664 3.842 24.200 1.00 96.19 221 LEU A CA 1
ATOM 1756 C C . LEU A 1 221 ? 3.765 5.098 23.324 1.00 96.19 221 LEU A C 1
ATOM 1758 O O . LEU A 1 221 ? 4.325 5.021 22.235 1.00 96.19 221 LEU A O 1
ATOM 1762 N N . ALA A 1 222 ? 3.248 6.243 23.777 1.00 97.06 222 ALA A N 1
ATOM 1763 C CA . ALA A 1 222 ? 3.298 7.495 23.023 1.00 97.06 222 ALA A CA 1
ATOM 1764 C C . ALA A 1 222 ? 4.740 7.988 22.821 1.00 97.06 222 ALA A C 1
ATOM 1766 O O . ALA A 1 222 ? 5.091 8.406 21.721 1.00 97.06 222 ALA A O 1
ATOM 1767 N N . ILE A 1 223 ? 5.587 7.891 23.850 1.00 97.88 223 ILE A N 1
ATOM 1768 C CA . ILE A 1 223 ? 7.008 8.258 23.769 1.00 97.88 223 ILE A CA 1
ATOM 1769 C C . ILE A 1 223 ? 7.755 7.298 22.841 1.00 97.88 223 ILE A C 1
ATOM 1771 O O . ILE A 1 223 ? 8.519 7.748 21.992 1.00 97.88 223 ILE A O 1
ATOM 1775 N N . SER A 1 224 ? 7.519 5.986 22.953 1.00 98.25 224 SER A N 1
ATOM 1776 C CA . SER A 1 224 ? 8.127 5.003 22.049 1.00 98.25 224 SER A CA 1
ATOM 1777 C C . SER A 1 224 ? 7.718 5.235 20.595 1.00 98.25 224 SER A C 1
ATOM 1779 O O . SER A 1 224 ? 8.568 5.192 19.712 1.00 98.25 224 SER A O 1
ATOM 1781 N N . TYR A 1 225 ? 6.445 5.549 20.351 1.00 98.62 225 TYR A N 1
ATOM 1782 C CA . TYR A 1 225 ? 5.955 5.918 19.026 1.00 98.62 225 TYR A CA 1
ATOM 1783 C C . TYR A 1 225 ? 6.642 7.179 18.493 1.00 98.62 225 TYR A C 1
ATOM 1785 O O . TYR A 1 225 ? 7.145 7.187 17.371 1.00 98.62 225 TYR A O 1
ATOM 1793 N N . ALA A 1 226 ? 6.712 8.235 19.310 1.00 98.38 226 ALA A N 1
ATOM 1794 C CA . ALA A 1 226 ? 7.376 9.482 18.945 1.00 98.38 226 ALA A CA 1
ATOM 1795 C C . ALA A 1 226 ? 8.866 9.273 18.636 1.00 98.38 226 ALA A C 1
ATOM 1797 O O . ALA A 1 226 ? 9.365 9.842 17.671 1.00 98.38 226 ALA A O 1
ATOM 1798 N N . ALA A 1 227 ? 9.562 8.417 19.390 1.00 98.00 227 ALA A N 1
ATOM 1799 C CA . ALA A 1 227 ? 10.958 8.079 19.124 1.00 98.00 227 ALA A CA 1
ATOM 1800 C C . ALA A 1 227 ? 11.144 7.417 17.746 1.00 98.00 227 ALA A C 1
ATOM 1802 O O . ALA A 1 227 ? 12.044 7.803 17.004 1.00 98.00 227 ALA A O 1
ATOM 1803 N N . GLY A 1 228 ? 10.269 6.478 17.369 1.00 97.69 228 GLY A N 1
ATOM 1804 C CA . GLY A 1 228 ? 10.283 5.889 16.024 1.00 97.69 228 GLY A CA 1
ATOM 1805 C C . GLY A 1 228 ? 9.980 6.919 14.931 1.00 97.69 228 GLY A C 1
ATOM 1806 O O . GLY A 1 228 ? 10.667 6.973 13.914 1.00 97.69 228 GLY A O 1
ATOM 1807 N N . ALA A 1 229 ? 8.997 7.793 15.166 1.00 97.31 229 ALA A N 1
ATOM 1808 C CA . ALA A 1 229 ? 8.632 8.857 14.231 1.00 97.31 229 ALA A CA 1
ATOM 1809 C C . ALA A 1 229 ? 9.764 9.873 14.006 1.00 97.31 229 ALA A C 1
ATOM 1811 O O . ALA A 1 229 ? 9.951 10.350 12.888 1.00 97.31 229 ALA A O 1
ATOM 1812 N N . VAL A 1 230 ? 10.552 10.173 15.042 1.00 95.56 230 VAL A N 1
ATOM 1813 C CA . VAL A 1 230 ? 11.748 11.020 14.924 1.00 95.56 230 VAL A CA 1
ATOM 1814 C C . VAL A 1 230 ? 12.787 10.372 14.005 1.00 95.56 230 VAL A C 1
ATOM 1816 O O . VAL A 1 230 ? 13.340 11.064 13.159 1.00 95.56 230 VAL A O 1
ATOM 1819 N N . LEU A 1 231 ? 13.017 9.057 14.087 1.00 93.44 231 LEU A N 1
ATOM 1820 C CA . LEU A 1 231 ? 14.014 8.384 13.240 1.00 93.44 231 LEU A CA 1
ATOM 1821 C C . LEU A 1 231 ? 13.706 8.472 11.741 1.00 93.44 231 LEU A C 1
ATOM 1823 O O . LEU A 1 231 ? 14.627 8.670 10.946 1.00 93.44 231 LEU A O 1
ATOM 1827 N N . VAL A 1 232 ? 12.431 8.346 11.359 1.00 92.56 232 VAL A N 1
ATOM 1828 C CA . VAL A 1 232 ? 12.021 8.512 9.956 1.00 92.56 232 VAL A CA 1
ATOM 1829 C C . VAL A 1 232 ? 12.019 9.983 9.539 1.00 92.56 232 VAL A C 1
ATOM 1831 O O . VAL A 1 232 ? 12.503 10.308 8.460 1.00 92.56 232 VAL A O 1
ATOM 1834 N N . ALA A 1 233 ? 11.529 10.889 10.392 1.00 90.06 233 ALA A N 1
ATOM 1835 C CA . ALA A 1 233 ? 11.397 12.308 10.055 1.00 90.06 233 ALA A CA 1
ATOM 1836 C C . ALA A 1 233 ? 12.742 13.050 9.985 1.00 90.06 233 ALA A C 1
ATOM 1838 O O . ALA A 1 233 ? 12.865 14.035 9.263 1.00 90.06 233 ALA A O 1
ATOM 1839 N N . PHE A 1 234 ? 13.754 12.594 10.724 1.00 90.31 234 PHE A N 1
ATOM 1840 C CA . PHE A 1 234 ? 15.079 13.220 10.773 1.00 90.31 234 PHE A CA 1
ATOM 1841 C C . PHE A 1 234 ? 16.126 12.512 9.907 1.00 90.31 234 PHE A C 1
ATOM 1843 O O . PHE A 1 234 ? 17.316 12.777 10.055 1.00 90.31 234 PHE A O 1
ATOM 1850 N N . SER A 1 235 ? 15.715 11.639 8.984 1.00 91.62 235 SER A N 1
ATOM 1851 C CA . SER A 1 235 ? 16.654 11.085 8.007 1.00 91.62 235 SER A CA 1
ATOM 1852 C C . SER A 1 235 ? 17.171 12.189 7.074 1.00 91.62 235 SER A C 1
ATOM 1854 O O . SER A 1 235 ? 16.335 12.847 6.445 1.00 91.62 235 SER A O 1
ATOM 1856 N N . PRO A 1 236 ? 18.494 12.390 6.930 1.00 89.69 236 PRO A N 1
ATOM 1857 C CA . PRO A 1 236 ? 19.058 13.406 6.043 1.00 89.69 236 PRO A CA 1
ATOM 1858 C C . PRO A 1 236 ? 18.563 13.278 4.602 1.00 89.69 236 PRO A C 1
ATOM 1860 O O . PRO A 1 236 ? 18.284 14.292 3.972 1.00 89.69 236 PRO A O 1
ATOM 1863 N N . GLY A 1 237 ? 18.344 12.049 4.122 1.00 84.06 237 GLY A N 1
ATOM 1864 C CA . GLY A 1 237 ? 17.818 11.805 2.778 1.00 84.06 237 GLY A CA 1
ATOM 1865 C C . GLY A 1 237 ? 16.438 12.425 2.551 1.00 84.06 237 GLY A C 1
ATOM 1866 O O . GLY A 1 237 ? 16.191 13.023 1.507 1.00 84.06 237 GLY A O 1
ATOM 1867 N N . LEU A 1 238 ? 15.556 12.376 3.558 1.00 84.75 238 LEU A N 1
ATOM 1868 C CA . LEU A 1 238 ? 14.240 13.017 3.477 1.00 84.75 238 LEU A CA 1
ATOM 1869 C C . LEU A 1 238 ? 14.365 14.542 3.352 1.00 84.75 238 LEU A C 1
ATOM 1871 O O . LEU A 1 238 ? 13.646 15.141 2.558 1.00 84.75 238 LEU A O 1
ATOM 1875 N N . TRP A 1 239 ? 15.281 15.158 4.103 1.00 84.38 239 TRP A N 1
ATOM 1876 C CA . TRP A 1 239 ? 15.517 16.604 4.050 1.00 84.38 239 TRP A CA 1
ATOM 1877 C C . TRP A 1 239 ? 16.180 17.030 2.737 1.00 84.38 239 TRP A C 1
ATOM 1879 O O . TRP A 1 239 ? 15.718 17.981 2.116 1.00 84.38 239 TRP A O 1
ATOM 1889 N N . GLY A 1 240 ? 17.152 16.264 2.235 1.00 77.88 240 GLY A N 1
ATOM 1890 C CA . GLY A 1 240 ? 17.767 16.518 0.928 1.00 77.88 240 GLY A CA 1
ATOM 1891 C C . GLY A 1 240 ? 16.769 16.455 -0.235 1.00 77.88 240 GLY A C 1
ATOM 1892 O O . GLY A 1 240 ? 16.904 17.187 -1.212 1.00 77.88 240 GLY A O 1
ATOM 1893 N N . ARG A 1 241 ? 15.710 15.642 -0.116 1.00 71.12 241 ARG A N 1
ATOM 1894 C CA . ARG A 1 241 ? 14.599 15.626 -1.083 1.00 71.12 241 ARG A CA 1
ATOM 1895 C C . ARG A 1 241 ? 13.708 16.860 -0.998 1.00 71.12 241 ARG A C 1
ATOM 1897 O O . ARG A 1 241 ? 13.136 17.235 -2.011 1.00 71.12 241 ARG A O 1
ATOM 1904 N N . ILE A 1 242 ? 13.560 17.468 0.177 1.00 68.81 242 ILE A N 1
ATOM 1905 C CA . ILE A 1 242 ? 12.800 18.716 0.330 1.00 68.81 242 ILE A CA 1
ATOM 1906 C C . ILE A 1 242 ? 13.563 19.871 -0.331 1.00 68.81 242 ILE A C 1
ATOM 1908 O O . ILE A 1 242 ? 12.938 20.688 -0.998 1.00 68.81 242 ILE A O 1
ATOM 1912 N N . ASP A 1 243 ? 14.892 19.887 -0.210 1.00 58.06 243 ASP A N 1
ATOM 1913 C CA . ASP A 1 243 ? 15.751 20.928 -0.790 1.00 58.06 243 ASP A CA 1
ATOM 1914 C C . ASP A 1 243 ? 15.875 20.828 -2.323 1.00 58.06 243 ASP A C 1
ATOM 1916 O O . ASP A 1 243 ? 16.032 21.845 -2.994 1.00 58.06 243 ASP A O 1
ATOM 1920 N N . GLY A 1 244 ? 15.795 19.615 -2.885 1.00 50.94 244 GLY A N 1
ATOM 1921 C CA . GLY A 1 244 ? 15.855 19.365 -4.334 1.00 50.94 244 GLY A CA 1
ATOM 1922 C C . GLY A 1 244 ? 14.506 19.408 -5.063 1.00 50.94 244 GLY A C 1
ATOM 1923 O O . GLY A 1 244 ? 14.473 19.350 -6.291 1.00 50.94 244 GLY A O 1
ATOM 1924 N N . VAL A 1 245 ? 13.386 19.489 -4.340 1.00 50.25 245 VAL A N 1
ATOM 1925 C CA . VAL A 1 245 ? 12.089 19.790 -4.952 1.00 50.25 245 VAL A CA 1
ATOM 1926 C C . VAL A 1 245 ? 12.050 21.293 -5.145 1.00 50.25 245 VAL A C 1
ATOM 1928 O O . VAL A 1 245 ? 11.913 22.032 -4.173 1.00 50.25 245 VAL A O 1
ATOM 1931 N N . ASP A 1 246 ? 12.130 21.747 -6.395 1.00 36.44 246 ASP A N 1
ATOM 1932 C CA . ASP A 1 246 ? 11.715 23.097 -6.750 1.00 36.44 246 ASP A CA 1
ATOM 1933 C C . ASP A 1 246 ? 10.300 23.312 -6.195 1.00 36.44 246 ASP A C 1
ATOM 1935 O O . ASP A 1 246 ? 9.290 22.936 -6.793 1.00 36.44 246 ASP A O 1
ATOM 1939 N N . VAL A 1 247 ? 10.202 23.986 -5.047 1.00 39.81 247 VAL A N 1
ATOM 1940 C CA . VAL A 1 247 ? 8.953 24.542 -4.501 1.00 39.81 247 VAL A CA 1
ATOM 1941 C C . VAL A 1 247 ? 8.499 25.740 -5.369 1.00 39.81 247 VAL A C 1
ATOM 1943 O O . VAL A 1 247 ? 7.762 26.626 -4.936 1.00 39.81 247 VAL A O 1
ATOM 1946 N N . GLY A 1 248 ? 8.940 25.778 -6.631 1.00 31.97 248 GLY A N 1
ATOM 1947 C CA . GLY A 1 248 ? 8.529 26.693 -7.673 1.00 31.97 248 GLY A CA 1
ATOM 1948 C C . GLY A 1 248 ? 7.083 26.420 -8.066 1.00 31.97 248 GLY A C 1
ATOM 1949 O O . GLY A 1 248 ? 6.765 25.458 -8.756 1.00 31.97 248 GLY A O 1
ATOM 1950 N N . GLY A 1 249 ? 6.190 27.298 -7.610 1.00 39.53 249 GLY A N 1
ATOM 1951 C CA . GLY A 1 249 ? 4.883 27.508 -8.226 1.00 39.53 249 GLY A CA 1
ATOM 1952 C C . GLY A 1 249 ? 3.945 26.303 -8.202 1.00 39.53 249 GLY A C 1
ATOM 1953 O O . GLY A 1 249 ? 3.444 25.883 -9.245 1.00 39.53 249 GLY A O 1
ATOM 1954 N N . VAL A 1 250 ? 3.616 25.772 -7.020 1.00 45.00 250 VAL A N 1
ATOM 1955 C CA . VAL A 1 250 ? 2.472 24.857 -6.904 1.00 45.00 250 VAL A CA 1
ATOM 1956 C C . VAL A 1 250 ? 1.190 25.630 -7.233 1.00 45.00 250 VAL A C 1
ATOM 1958 O O . VAL A 1 250 ? 0.598 26.288 -6.381 1.00 45.00 250 VAL A O 1
ATOM 1961 N N . SER A 1 251 ? 0.746 25.546 -8.487 1.00 47.97 251 SER A N 1
ATOM 1962 C CA . SER A 1 251 ? -0.588 25.975 -8.903 1.00 47.97 251 SER A CA 1
ATOM 1963 C C . SER A 1 251 ? -1.631 25.110 -8.183 1.00 47.97 251 SER A C 1
ATOM 1965 O O . SER A 1 251 ? -1.958 23.994 -8.598 1.00 47.97 251 SER A O 1
ATOM 1967 N N . PHE A 1 252 ? -2.120 25.597 -7.040 1.00 60.78 252 PHE A N 1
ATOM 1968 C CA . PHE A 1 252 ? -3.217 24.983 -6.298 1.00 60.78 252 PHE A CA 1
ATOM 1969 C C . PHE A 1 252 ? -4.533 25.239 -7.029 1.00 60.78 252 PHE A C 1
ATOM 1971 O O . PHE A 1 252 ? -5.238 26.214 -6.775 1.00 60.78 252 PHE A O 1
ATOM 1978 N N . SER A 1 253 ? -4.900 24.335 -7.934 1.00 72.75 253 SER A N 1
ATOM 1979 C CA . SER A 1 253 ? -6.254 24.329 -8.478 1.00 72.75 253 SER A CA 1
ATOM 1980 C C . SER A 1 253 ? -7.212 23.655 -7.495 1.00 72.75 253 SER A C 1
ATOM 1982 O O . SER A 1 253 ? -7.030 22.490 -7.134 1.00 72.75 253 SER A O 1
ATOM 1984 N N . VAL A 1 254 ? -8.295 24.345 -7.121 1.00 78.06 254 VAL A N 1
ATOM 1985 C CA . VAL A 1 254 ? -9.410 23.760 -6.347 1.00 78.06 254 VAL A CA 1
ATOM 1986 C C . VAL A 1 254 ? -9.939 22.491 -7.025 1.00 78.06 254 VAL A C 1
ATOM 1988 O O . VAL A 1 254 ? -10.279 21.518 -6.355 1.00 78.06 254 VAL A O 1
ATOM 1991 N N . ARG A 1 255 ? -9.934 22.451 -8.365 1.00 76.69 255 ARG A N 1
ATOM 1992 C CA . ARG A 1 255 ? -10.325 21.268 -9.143 1.00 76.69 255 ARG A CA 1
ATOM 1993 C C . ARG A 1 255 ? -9.412 20.073 -8.869 1.00 76.69 255 ARG A C 1
ATOM 1995 O O . ARG A 1 255 ? -9.910 18.959 -8.740 1.00 76.69 255 ARG A O 1
ATOM 2002 N N . HIS A 1 256 ? -8.101 20.297 -8.770 1.00 74.44 256 HIS A N 1
ATOM 2003 C CA . HIS A 1 256 ? -7.142 19.245 -8.435 1.00 74.44 256 HIS A CA 1
ATOM 2004 C C . HIS A 1 256 ? -7.382 18.733 -7.012 1.00 74.44 256 HIS A C 1
ATOM 2006 O O . HIS A 1 256 ? -7.527 17.532 -6.822 1.00 74.44 256 HIS A O 1
ATOM 2012 N N . MET A 1 257 ? -7.552 19.634 -6.039 1.00 79.56 257 MET A N 1
ATOM 2013 C CA . MET A 1 257 ? -7.849 19.265 -4.650 1.00 79.56 257 MET A CA 1
ATOM 2014 C C . MET A 1 257 ? -9.120 18.410 -4.532 1.00 79.56 257 MET A C 1
ATOM 2016 O O . MET A 1 257 ? -9.091 17.346 -3.918 1.00 79.56 257 MET A O 1
ATOM 2020 N N . LEU A 1 258 ? -10.225 18.842 -5.149 1.00 81.69 258 LEU A N 1
ATOM 2021 C CA . LEU A 1 258 ? -11.490 18.102 -5.120 1.00 81.69 258 LEU A CA 1
ATOM 2022 C C . LEU A 1 258 ? -11.372 16.737 -5.807 1.00 81.69 258 LEU A C 1
ATOM 2024 O O . LEU A 1 258 ? -11.916 15.756 -5.304 1.00 81.69 258 LEU A O 1
ATOM 2028 N N . ARG A 1 259 ? -10.638 16.656 -6.924 1.00 81.62 259 ARG A N 1
ATOM 2029 C CA . ARG A 1 259 ? -10.376 15.389 -7.620 1.00 81.62 259 ARG A CA 1
ATOM 2030 C C . ARG A 1 259 ? -9.556 14.435 -6.749 1.00 81.62 259 ARG A C 1
ATOM 2032 O O . ARG A 1 259 ? -9.939 13.277 -6.620 1.00 81.62 259 ARG A O 1
ATOM 2039 N N . THR A 1 260 ? -8.480 14.914 -6.128 1.00 79.88 260 THR A N 1
ATOM 2040 C CA . THR A 1 260 ? -7.643 14.117 -5.219 1.00 79.88 260 THR A CA 1
ATOM 2041 C C . THR A 1 260 ? -8.455 13.625 -4.025 1.00 79.88 260 THR A C 1
ATOM 2043 O O . THR A 1 260 ? -8.399 12.447 -3.697 1.00 79.88 260 THR A O 1
ATOM 2046 N N . LEU A 1 261 ? -9.288 14.479 -3.423 1.00 82.38 261 LEU A N 1
ATOM 2047 C CA . LEU A 1 261 ? -10.163 14.075 -2.321 1.00 82.38 261 LEU A CA 1
ATOM 2048 C C . LEU A 1 261 ? -11.171 12.995 -2.731 1.00 82.38 261 LEU A C 1
ATOM 2050 O O . LEU A 1 261 ? -11.328 12.006 -2.019 1.00 82.38 261 LEU A O 1
ATOM 2054 N N . ALA A 1 262 ? -11.827 13.161 -3.880 1.00 83.25 262 ALA A N 1
ATOM 2055 C CA . ALA A 1 262 ? -12.838 12.220 -4.356 1.00 83.25 262 ALA A CA 1
ATOM 2056 C C . ALA A 1 262 ? -12.260 10.839 -4.700 1.00 83.25 262 ALA A C 1
ATOM 2058 O O . ALA A 1 262 ? -12.935 9.832 -4.498 1.00 83.25 262 ALA A O 1
ATOM 2059 N N . LEU A 1 263 ? -11.031 10.792 -5.221 1.00 81.00 263 LEU A N 1
ATOM 2060 C CA . LEU A 1 263 ? -10.392 9.548 -5.647 1.00 81.00 263 LEU A CA 1
ATOM 2061 C C . LEU A 1 263 ? -9.614 8.861 -4.519 1.00 81.00 263 LEU A C 1
ATOM 2063 O O . LEU A 1 263 ? -9.671 7.642 -4.408 1.00 81.00 263 LEU A O 1
ATOM 2067 N N . CYS A 1 264 ? -8.903 9.621 -3.682 1.00 82.00 264 CYS A N 1
ATOM 2068 C CA . CYS A 1 264 ? -8.079 9.058 -2.612 1.00 82.00 264 CYS A CA 1
ATOM 2069 C C . CYS A 1 264 ? -8.882 8.747 -1.344 1.00 82.00 264 CYS A C 1
ATOM 2071 O O . CYS A 1 264 ? -8.511 7.836 -0.611 1.00 82.00 264 CYS A O 1
ATOM 2073 N N . PHE A 1 265 ? -9.957 9.496 -1.062 1.00 86.19 265 PHE A N 1
ATOM 2074 C CA . PHE A 1 265 ? -10.642 9.437 0.234 1.00 86.19 265 PHE A CA 1
ATOM 2075 C C . PHE A 1 265 ? -12.163 9.186 0.163 1.00 86.19 265 PHE A C 1
ATOM 2077 O O . PHE A 1 265 ? -12.934 9.894 0.824 1.00 86.19 265 PHE A O 1
ATOM 2084 N N . PRO A 1 266 ? -12.651 8.208 -0.627 1.00 88.19 266 PRO A N 1
ATOM 2085 C CA . PRO A 1 266 ? -14.087 7.989 -0.792 1.00 88.19 266 PRO A CA 1
ATOM 2086 C C . PRO A 1 266 ? -14.788 7.547 0.504 1.00 88.19 266 PRO A C 1
ATOM 2088 O O . PRO A 1 266 ? -15.862 8.068 0.826 1.00 88.19 266 PRO A O 1
ATOM 2091 N N . VAL A 1 267 ? -14.210 6.623 1.283 1.00 89.75 267 VAL A N 1
ATOM 2092 C CA . VAL A 1 267 ? -14.829 6.139 2.531 1.00 89.75 267 VAL A CA 1
ATOM 2093 C C . VAL A 1 267 ? -14.761 7.209 3.602 1.00 89.75 267 VAL A C 1
ATOM 2095 O O . VAL A 1 267 ? -15.734 7.442 4.324 1.00 89.75 267 VAL A O 1
ATOM 2098 N N . SER A 1 268 ? -13.622 7.881 3.699 1.00 86.31 268 SER A N 1
ATOM 2099 C CA . SER A 1 268 ? -13.420 8.940 4.675 1.00 86.31 268 SER A CA 1
ATOM 2100 C C . SER A 1 268 ? -14.318 10.152 4.380 1.00 86.31 268 SER A C 1
ATOM 2102 O O . SER A 1 268 ? -14.923 10.706 5.301 1.00 86.31 268 SER A O 1
ATOM 2104 N N . GLY A 1 269 ? -14.524 10.496 3.104 1.00 85.44 269 GLY A N 1
ATOM 2105 C CA . GLY A 1 269 ? -15.509 11.489 2.665 1.00 85.44 269 GLY A CA 1
ATOM 2106 C C . GLY A 1 269 ? -16.955 11.085 2.979 1.00 85.44 269 GLY A C 1
ATOM 2107 O O . GLY A 1 269 ? -17.725 11.895 3.506 1.00 85.44 269 GLY A O 1
ATOM 2108 N N . PHE A 1 270 ? -17.325 9.819 2.747 1.00 89.00 270 PHE A N 1
ATOM 2109 C CA . PHE A 1 270 ? -18.632 9.286 3.156 1.00 89.00 270 PHE A CA 1
ATOM 2110 C C . PHE A 1 270 ? -18.836 9.378 4.674 1.00 89.00 270 PHE A C 1
ATOM 2112 O O . PHE A 1 270 ? -19.895 9.810 5.137 1.00 89.00 270 PHE A O 1
ATOM 2119 N N . LEU A 1 271 ? -17.818 9.029 5.465 1.00 89.44 271 LEU A N 1
ATOM 2120 C CA . LEU A 1 271 ? -17.860 9.153 6.919 1.00 89.44 271 LEU A CA 1
ATOM 2121 C C . LEU A 1 271 ? -18.105 10.605 7.347 1.00 89.44 271 LEU A C 1
ATOM 2123 O O . LEU A 1 271 ? -18.966 10.844 8.197 1.00 89.44 271 LEU A O 1
ATOM 2127 N N . THR A 1 272 ? -17.402 11.571 6.748 1.00 86.56 272 THR A N 1
ATOM 2128 C CA . THR A 1 272 ? -17.634 13.000 6.997 1.00 86.56 272 THR A CA 1
ATOM 2129 C C . THR A 1 272 ? -19.091 13.372 6.721 1.00 86.56 272 THR A C 1
ATOM 2131 O O . THR A 1 272 ? -19.728 13.991 7.573 1.00 86.56 272 THR A O 1
ATOM 2134 N N . ALA A 1 273 ? -19.666 12.926 5.601 1.00 86.94 273 ALA A N 1
ATOM 2135 C CA . ALA A 1 273 ? -21.070 13.182 5.275 1.00 86.94 273 ALA A CA 1
ATOM 2136 C C . ALA A 1 273 ? -22.044 12.576 6.307 1.00 86.94 273 ALA A C 1
ATOM 2138 O O . ALA A 1 273 ? -22.988 13.250 6.737 1.00 86.94 273 ALA A O 1
ATOM 2139 N N . VAL A 1 274 ? -21.804 11.338 6.760 1.00 86.31 274 VAL A N 1
ATOM 2140 C CA . VAL A 1 274 ? -22.606 10.677 7.810 1.00 86.31 274 VAL A CA 1
ATOM 2141 C C . VAL A 1 274 ? -22.531 11.449 9.127 1.00 86.31 274 VAL A C 1
ATOM 2143 O O . VAL A 1 274 ? -23.557 11.663 9.775 1.00 86.31 274 VAL A O 1
ATOM 2146 N N . VAL A 1 275 ? -21.339 11.901 9.515 1.00 86.50 275 VAL A N 1
ATOM 2147 C CA . VAL A 1 275 ? -21.108 12.662 10.750 1.00 86.50 275 VAL A CA 1
ATOM 2148 C C . VAL A 1 275 ? -21.777 14.031 10.683 1.00 86.50 275 VAL A C 1
ATOM 2150 O O . VAL A 1 275 ? -22.514 14.379 11.602 1.00 86.50 275 VAL A O 1
ATOM 2153 N N . CYS A 1 276 ? -21.608 14.778 9.589 1.00 87.25 276 CYS A N 1
ATOM 2154 C CA . CYS A 1 276 ? -22.267 16.069 9.384 1.00 87.25 276 CYS A CA 1
ATOM 2155 C C . CYS A 1 276 ? -23.794 15.930 9.429 1.00 87.25 276 CYS A C 1
ATOM 2157 O O . CYS A 1 276 ? -24.461 16.645 10.177 1.00 87.25 276 CYS A O 1
ATOM 2159 N N . THR A 1 277 ? -24.350 14.951 8.712 1.00 85.00 277 THR A N 1
ATOM 2160 C CA . THR A 1 277 ? -25.795 14.664 8.727 1.00 85.00 277 THR A CA 1
ATOM 2161 C C . THR A 1 277 ? -26.269 14.271 10.126 1.00 85.00 277 THR A C 1
ATOM 2163 O O . THR A 1 277 ? -27.321 14.717 10.588 1.00 85.00 277 THR A O 1
ATOM 2166 N N . GLY A 1 278 ? -25.474 13.471 10.835 1.00 83.44 278 GLY A N 1
ATOM 2167 C CA . GLY A 1 278 ? -25.724 13.063 12.210 1.00 83.44 278 GLY A CA 1
ATOM 2168 C C . GLY A 1 278 ? -25.702 14.205 13.211 1.00 83.44 278 GLY A C 1
ATOM 2169 O O . GLY A 1 278 ? -26.546 14.250 14.103 1.00 83.44 278 GLY A O 1
ATOM 2170 N N . CYS A 1 279 ? -24.810 15.172 13.023 1.00 83.25 279 CYS A N 1
ATOM 2171 C CA . CYS A 1 279 ? -24.803 16.407 13.788 1.00 83.25 279 CYS A CA 1
ATOM 2172 C C . CYS A 1 279 ? -26.057 17.240 13.504 1.00 83.25 279 CYS A C 1
ATOM 2174 O O . CYS A 1 279 ? -26.625 17.776 14.448 1.00 83.25 279 CYS A O 1
ATOM 2176 N N . LEU A 1 280 ? -26.549 17.310 12.265 1.00 89.19 280 LEU A N 1
ATOM 2177 C CA . LEU A 1 280 ? -27.751 18.084 11.919 1.00 89.19 280 LEU A CA 1
ATOM 2178 C C . LEU A 1 280 ? -29.064 17.411 12.367 1.00 89.19 280 LEU A C 1
ATOM 2180 O O . LEU A 1 280 ? -30.010 18.093 12.758 1.00 89.19 280 LEU A O 1
ATOM 2184 N N . CYS A 1 281 ? -29.129 16.078 12.380 1.00 88.12 281 CYS A N 1
ATOM 2185 C CA . CYS A 1 281 ? -30.351 15.328 12.681 1.00 88.12 281 CYS A CA 1
ATOM 2186 C C . CYS A 1 281 ? -30.399 14.849 14.141 1.00 88.12 281 CYS A C 1
ATOM 2188 O O . CYS A 1 281 ? -29.701 13.903 14.499 1.00 88.12 281 CYS A O 1
ATOM 2190 N N . LYS A 1 282 ? -31.294 15.402 14.979 1.00 86.56 282 LYS A N 1
ATOM 2191 C CA . LYS A 1 282 ? -31.403 15.063 16.421 1.00 86.56 282 LYS A CA 1
ATOM 2192 C C . LYS A 1 282 ? -31.450 13.552 16.711 1.00 86.56 282 LYS A C 1
ATOM 2194 O O . LYS A 1 282 ? -30.661 13.058 17.509 1.00 86.56 282 LYS A O 1
ATOM 2199 N N . ARG A 1 283 ? -32.318 12.807 16.011 1.00 85.12 283 ARG A N 1
ATOM 2200 C CA . ARG A 1 283 ? -32.452 11.342 16.171 1.00 85.12 283 ARG A CA 1
ATOM 2201 C C . ARG A 1 283 ? -31.160 10.587 15.856 1.00 85.12 283 ARG A C 1
ATOM 2203 O O . ARG A 1 283 ? -30.888 9.550 16.450 1.00 85.12 283 ARG A O 1
ATOM 2210 N N . LEU A 1 284 ? -30.394 11.080 14.884 1.00 83.31 284 LEU A N 1
ATOM 2211 C CA . LEU A 1 284 ? -29.144 10.464 14.465 1.00 83.31 284 LEU A CA 1
ATOM 2212 C C . LEU A 1 284 ? -28.022 10.831 15.443 1.00 83.31 284 LEU A C 1
ATOM 2214 O O . LEU A 1 284 ? -27.296 9.940 15.875 1.00 83.31 284 LEU A O 1
ATOM 2218 N N . ARG A 1 285 ? -27.971 12.096 15.885 1.00 86.75 285 ARG A N 1
ATOM 2219 C CA . ARG A 1 285 ? -27.074 12.606 16.934 1.00 86.75 285 ARG A CA 1
ATOM 2220 C C . ARG A 1 285 ? -27.143 11.766 18.207 1.00 86.75 285 ARG A C 1
ATOM 2222 O O . ARG A 1 285 ? -26.107 11.376 18.733 1.00 86.75 285 ARG A O 1
ATOM 2229 N N . GLU A 1 286 ? -28.350 11.441 18.667 1.00 86.38 286 GLU A N 1
ATOM 2230 C CA . GLU A 1 286 ? -28.575 10.605 19.856 1.00 86.38 286 GLU A CA 1
ATOM 2231 C C . GLU A 1 286 ? -28.019 9.179 19.687 1.00 86.38 286 GLU A C 1
ATOM 2233 O O . GLU A 1 286 ? -27.493 8.605 20.637 1.00 86.38 286 GLU A O 1
ATOM 2238 N N . ARG A 1 287 ? -28.066 8.613 18.471 1.00 84.56 287 ARG A N 1
ATOM 2239 C CA . ARG A 1 287 ? -27.566 7.254 18.183 1.00 84.56 287 ARG A CA 1
ATOM 2240 C C . ARG A 1 287 ? -26.053 7.177 18.004 1.00 84.56 287 ARG A C 1
ATOM 2242 O O . ARG A 1 287 ? -25.454 6.148 18.315 1.00 84.56 287 ARG A O 1
ATOM 2249 N N . ILE A 1 288 ? -25.433 8.233 17.479 1.00 88.56 288 ILE A N 1
ATOM 2250 C CA . ILE A 1 288 ? -23.997 8.240 17.159 1.00 88.56 288 ILE A CA 1
ATOM 2251 C C . ILE A 1 288 ? -23.151 9.007 18.173 1.00 88.56 288 ILE A C 1
ATOM 2253 O O . ILE A 1 288 ? -21.933 8.848 18.160 1.00 88.56 288 ILE A O 1
ATOM 2257 N N . GLY A 1 289 ? -23.761 9.809 19.052 1.00 86.38 289 GLY A N 1
ATOM 2258 C CA . GLY A 1 289 ? -23.055 10.709 19.968 1.00 86.38 289 GLY A CA 1
ATOM 2259 C C . GLY A 1 289 ? -21.988 9.997 20.795 1.00 86.38 289 GLY A C 1
ATOM 2260 O O . GLY A 1 289 ? -20.835 10.414 20.799 1.00 86.38 289 GLY A O 1
ATOM 2261 N N . ASN A 1 290 ? -22.323 8.842 21.375 1.00 85.94 290 ASN A N 1
ATOM 2262 C CA . ASN A 1 290 ? -21.370 8.034 22.145 1.00 85.94 290 ASN A CA 1
ATOM 2263 C C . ASN A 1 290 ? -20.174 7.546 21.307 1.00 85.94 290 ASN A C 1
ATOM 2265 O O . ASN A 1 290 ? -19.072 7.392 21.830 1.00 85.94 290 ASN A O 1
ATOM 2269 N N . VAL A 1 291 ? -20.378 7.289 20.011 1.00 87.62 291 VAL A N 1
ATOM 2270 C CA . VAL A 1 291 ? -19.304 6.859 19.105 1.00 87.62 291 VAL A CA 1
ATOM 2271 C C . VAL A 1 291 ? -18.428 8.046 18.728 1.00 87.62 291 VAL A C 1
ATOM 2273 O O . VAL A 1 291 ? -17.211 7.942 18.858 1.00 87.62 291 VAL A O 1
ATOM 2276 N N . ILE A 1 292 ? -19.029 9.169 18.328 1.00 89.50 292 ILE A N 1
ATOM 2277 C CA . ILE A 1 292 ? -18.308 10.388 17.928 1.00 89.50 292 ILE A CA 1
ATOM 2278 C C . ILE A 1 292 ? -17.491 10.953 19.092 1.00 89.50 292 ILE A C 1
ATOM 2280 O O . ILE A 1 292 ? -16.365 11.403 18.912 1.00 89.50 292 ILE A O 1
ATOM 2284 N N . SER A 1 293 ? -18.022 10.882 20.311 1.00 88.19 293 SER A N 1
ATOM 2285 C CA . SER A 1 293 ? -17.303 11.300 21.511 1.00 88.19 293 SER A CA 1
ATOM 2286 C C . SER A 1 293 ? -16.291 10.261 22.008 1.00 88.19 293 SER A C 1
ATOM 2288 O O . SER A 1 293 ? -15.624 10.510 23.008 1.00 88.19 293 SER A O 1
ATOM 2290 N N . SER A 1 294 ? -16.124 9.105 21.366 1.00 90.69 294 SER A N 1
ATOM 2291 C CA . SER A 1 294 ? -15.114 8.134 21.804 1.00 90.69 294 SER A CA 1
ATOM 2292 C C . SER A 1 294 ? -13.698 8.579 21.431 1.00 90.69 294 SER A C 1
ATOM 2294 O O . SER A 1 294 ? -13.484 9.224 20.407 1.00 90.69 294 SER A O 1
ATOM 2296 N N . ASP A 1 295 ? -12.712 8.223 22.253 1.00 91.56 295 ASP A N 1
ATOM 2297 C CA . ASP A 1 295 ? -11.310 8.587 22.000 1.00 91.56 295 ASP A CA 1
ATOM 2298 C C . ASP A 1 295 ? -10.765 7.986 20.707 1.00 91.56 295 ASP A C 1
ATOM 2300 O O . ASP A 1 295 ? -10.040 8.660 19.984 1.00 91.56 295 ASP A O 1
ATOM 2304 N N . LEU A 1 296 ? -11.187 6.761 20.368 1.00 91.88 296 LEU A N 1
ATOM 2305 C CA . LEU A 1 296 ? -10.841 6.145 19.089 1.00 91.88 296 LEU A CA 1
ATOM 2306 C C . LEU A 1 296 ? -11.340 6.983 17.909 1.00 91.88 296 LEU A C 1
ATOM 2308 O O . LEU A 1 296 ? -10.619 7.138 16.926 1.00 91.88 296 LEU A O 1
ATOM 2312 N N . PHE A 1 297 ? -12.572 7.491 17.991 1.00 92.81 297 PHE A N 1
ATOM 2313 C CA . PHE A 1 297 ? -13.156 8.288 16.920 1.00 92.81 297 PHE A CA 1
ATOM 2314 C C . PHE A 1 297 ? -12.401 9.605 16.747 1.00 92.81 297 PHE A C 1
ATOM 2316 O O . PHE A 1 297 ? -11.998 9.918 15.632 1.00 92.81 297 PHE A O 1
ATOM 2323 N N . VAL A 1 298 ? -12.147 10.331 17.841 1.00 92.19 298 VAL A N 1
ATOM 2324 C CA . VAL A 1 298 ? -11.386 11.591 17.799 1.00 92.19 298 VAL A CA 1
ATOM 2325 C C . VAL A 1 298 ? -9.983 11.366 17.239 1.00 92.19 298 VAL A C 1
ATOM 2327 O O . VAL A 1 298 ? -9.596 12.049 16.297 1.00 92.19 298 VAL A O 1
ATOM 2330 N N . LEU A 1 299 ? -9.259 10.366 17.751 1.00 94.62 299 LEU A N 1
ATOM 2331 C CA . LEU A 1 299 ? -7.926 10.006 17.265 1.00 94.62 299 LEU A CA 1
ATOM 2332 C C . LEU A 1 299 ? -7.936 9.708 15.758 1.00 94.62 299 LEU A C 1
ATOM 2334 O O . LEU A 1 299 ? -7.144 10.273 15.010 1.00 94.62 299 LEU A O 1
ATOM 2338 N N . SER A 1 300 ? -8.860 8.854 15.314 1.00 94.56 300 SER A N 1
ATOM 2339 C CA . SER A 1 300 ? -8.950 8.418 13.917 1.00 94.56 300 SER A CA 1
ATOM 2340 C C . SER A 1 300 ? -9.327 9.563 12.976 1.00 94.56 300 SER A C 1
ATOM 2342 O O . SER A 1 300 ? -8.716 9.702 11.924 1.00 94.56 300 SER A O 1
ATOM 2344 N N . VAL A 1 301 ? -10.277 10.426 13.352 1.00 93.31 301 VAL A N 1
ATOM 2345 C CA . VAL A 1 301 ? -10.655 11.588 12.530 1.00 93.31 301 VAL A CA 1
ATOM 2346 C C . VAL A 1 301 ? -9.504 12.584 12.414 1.00 93.31 301 VAL A C 1
ATOM 2348 O O . VAL A 1 301 ? -9.261 13.088 11.321 1.00 93.31 301 VAL A O 1
ATOM 2351 N N . CYS A 1 302 ? -8.764 12.843 13.496 1.00 94.06 302 CYS A N 1
ATOM 2352 C CA . CYS A 1 302 ? -7.577 13.697 13.431 1.00 94.06 302 CYS A CA 1
ATOM 2353 C C . CYS A 1 302 ? -6.523 13.125 12.479 1.00 94.06 302 CYS A C 1
ATOM 2355 O O . CYS A 1 302 ? -6.027 13.860 11.632 1.00 94.06 302 CYS A O 1
ATOM 2357 N N . ILE A 1 303 ? -6.253 11.816 12.553 1.00 94.38 303 ILE A N 1
ATOM 2358 C CA . ILE A 1 303 ? -5.357 11.130 11.612 1.00 94.38 303 ILE A CA 1
ATOM 2359 C C . ILE A 1 303 ? -5.825 11.346 10.171 1.00 94.38 303 ILE A C 1
ATOM 2361 O O . ILE A 1 303 ? -5.048 11.789 9.334 1.00 94.38 303 ILE A O 1
ATOM 2365 N N . MET A 1 304 ? -7.100 11.075 9.885 1.00 92.69 304 MET A N 1
ATOM 2366 C CA . MET A 1 304 ? -7.657 11.179 8.534 1.00 92.69 304 MET A CA 1
ATOM 2367 C C . MET A 1 304 ? -7.537 12.604 7.978 1.00 92.69 304 MET A C 1
ATOM 2369 O O . MET A 1 304 ? -7.060 12.786 6.862 1.00 92.69 304 MET A O 1
ATOM 2373 N N . VAL A 1 305 ? -7.896 13.619 8.771 1.00 91.75 305 VAL A N 1
ATOM 2374 C CA . VAL A 1 305 ? -7.793 15.031 8.368 1.00 91.75 305 VAL A CA 1
ATOM 2375 C C . VAL A 1 305 ? -6.336 15.437 8.126 1.00 91.75 305 VAL A C 1
ATOM 2377 O O . VAL A 1 305 ? -6.045 16.094 7.129 1.00 91.75 305 VAL A O 1
ATOM 2380 N N . SER A 1 306 ? -5.403 15.025 8.987 1.00 92.31 306 SER A N 1
ATOM 2381 C CA . SER A 1 306 ? -3.973 15.283 8.779 1.00 92.31 306 SER A CA 1
ATOM 2382 C C . SER A 1 306 ? -3.445 14.600 7.514 1.00 92.31 306 SER A C 1
ATOM 2384 O O . SER A 1 306 ? -2.718 15.229 6.745 1.00 92.31 306 SER A O 1
ATOM 2386 N N . SER A 1 307 ? -3.847 13.354 7.250 1.00 90.88 307 SER A N 1
ATOM 2387 C CA . SER A 1 307 ? -3.499 12.636 6.018 1.00 90.88 307 SER A CA 1
ATOM 2388 C C . SER A 1 307 ? -4.034 13.340 4.769 1.00 90.88 307 SER A C 1
ATOM 2390 O O . SER A 1 307 ? -3.318 13.403 3.772 1.00 90.88 307 SER A O 1
ATOM 2392 N N . TYR A 1 308 ? -5.234 13.934 4.814 1.00 88.12 308 TYR A N 1
ATOM 2393 C CA . TYR A 1 308 ? -5.760 14.723 3.691 1.00 88.12 308 TYR A CA 1
ATOM 2394 C C . TYR A 1 308 ? -4.842 15.887 3.339 1.00 88.12 308 TYR A C 1
ATOM 2396 O O . TYR A 1 308 ? -4.515 16.076 2.169 1.00 88.12 308 TYR A O 1
ATOM 2404 N N . PHE A 1 309 ? -4.410 16.650 4.346 1.00 86.69 309 PHE A N 1
ATOM 2405 C CA . PHE A 1 309 ? -3.500 17.768 4.126 1.00 86.69 309 PHE A CA 1
ATOM 2406 C C . PHE A 1 309 ? -2.184 17.285 3.525 1.00 86.69 309 PHE A C 1
ATOM 2408 O O . PHE A 1 309 ? -1.762 17.822 2.506 1.00 86.69 309 PHE A O 1
ATOM 2415 N N . ILE A 1 310 ? -1.583 16.229 4.082 1.00 85.75 310 ILE A N 1
ATOM 2416 C CA . ILE A 1 310 ? -0.334 15.673 3.548 1.00 85.75 310 ILE A CA 1
ATOM 2417 C C . ILE A 1 310 ? -0.503 15.281 2.079 1.00 85.75 310 ILE A C 1
ATOM 2419 O O . ILE A 1 310 ? 0.287 15.725 1.254 1.00 85.75 310 ILE A O 1
ATOM 2423 N N . VAL A 1 311 ? -1.533 14.510 1.722 1.00 84.50 311 VAL A N 1
ATOM 2424 C CA . VAL A 1 311 ? -1.745 14.056 0.337 1.00 84.50 311 VAL A CA 1
ATOM 2425 C C . VAL A 1 311 ? -2.001 15.225 -0.619 1.00 84.50 311 VAL A C 1
ATOM 2427 O O . VAL A 1 311 ? -1.442 15.242 -1.713 1.00 84.50 311 VAL A O 1
ATOM 2430 N N . ILE A 1 312 ? -2.782 16.228 -0.207 1.00 81.56 312 ILE A N 1
ATOM 2431 C CA . ILE A 1 312 ? -3.063 17.414 -1.031 1.00 81.56 312 ILE A CA 1
ATOM 2432 C C . ILE A 1 312 ? -1.793 18.237 -1.270 1.00 81.56 312 ILE A C 1
ATOM 2434 O O . ILE A 1 312 ? -1.535 18.641 -2.403 1.00 81.56 312 ILE A O 1
ATOM 2438 N N . PHE A 1 313 ? -1.006 18.495 -0.223 1.00 78.75 313 PHE A N 1
ATOM 2439 C CA . PHE A 1 313 ? 0.179 19.350 -0.319 1.00 78.75 313 PHE A CA 1
ATOM 2440 C C . PHE A 1 313 ? 1.370 18.639 -0.964 1.00 78.75 313 PHE A C 1
ATOM 2442 O O . PHE A 1 313 ? 2.131 19.278 -1.682 1.00 78.75 313 PHE A O 1
ATOM 2449 N N . SER A 1 314 ? 1.510 17.327 -0.765 1.00 74.38 314 SER A N 1
ATOM 2450 C CA . SER A 1 314 ? 2.596 16.541 -1.365 1.00 74.38 314 SER A CA 1
ATOM 2451 C C . SER A 1 314 ? 2.279 16.011 -2.766 1.00 74.38 314 SER A C 1
ATOM 2453 O O . SER A 1 314 ? 3.153 15.413 -3.386 1.00 74.38 314 SER A O 1
ATOM 2455 N N . LYS A 1 315 ? 1.043 16.193 -3.266 1.00 72.44 315 LYS A N 1
ATOM 2456 C CA . LYS A 1 315 ? 0.540 15.548 -4.497 1.00 72.44 315 LYS A CA 1
ATOM 2457 C C . LYS A 1 315 ? 0.789 14.032 -4.498 1.00 72.44 315 LYS A C 1
ATOM 2459 O O . LYS A 1 315 ? 1.106 13.445 -5.532 1.00 72.44 315 LYS A O 1
ATOM 2464 N N . ALA A 1 316 ? 0.676 13.403 -3.328 1.00 72.25 316 ALA A N 1
ATOM 2465 C CA . ALA A 1 316 ? 0.950 11.981 -3.186 1.00 72.25 316 ALA A CA 1
ATOM 2466 C C . ALA A 1 316 ? -0.037 11.134 -4.002 1.00 72.25 316 ALA A C 1
ATOM 2468 O O . ALA A 1 316 ? -1.199 11.504 -4.193 1.00 72.25 316 ALA A O 1
ATOM 2469 N N . SER A 1 317 ? 0.431 9.972 -4.457 1.00 74.12 317 SER A N 1
ATOM 2470 C CA . SER A 1 317 ? -0.392 9.028 -5.209 1.00 74.12 317 SER A CA 1
ATOM 2471 C C . SER A 1 317 ? -1.460 8.367 -4.328 1.00 74.12 317 SER A C 1
ATOM 2473 O O . SER A 1 317 ? -1.442 8.463 -3.096 1.00 74.12 317 SER A O 1
ATOM 2475 N N . PHE A 1 318 ? -2.415 7.681 -4.959 1.00 79.00 318 PHE A N 1
ATOM 2476 C CA . PHE A 1 318 ? -3.613 7.170 -4.288 1.00 79.00 318 PHE A CA 1
ATOM 2477 C C . PHE A 1 318 ? -3.314 6.229 -3.107 1.00 79.00 318 PHE A C 1
ATOM 2479 O O . PHE A 1 318 ? -4.050 6.225 -2.118 1.00 79.00 318 PHE A O 1
ATOM 2486 N N . ARG A 1 319 ? -2.209 5.471 -3.161 1.00 84.75 319 ARG A N 1
ATOM 2487 C CA . ARG A 1 319 ? -1.777 4.574 -2.072 1.00 84.75 319 ARG A CA 1
ATOM 2488 C C . ARG A 1 319 ? -1.485 5.297 -0.752 1.00 84.75 319 ARG A C 1
ATOM 2490 O O . ARG A 1 319 ? -1.618 4.698 0.312 1.00 84.75 319 ARG A O 1
ATOM 2497 N N . ALA A 1 320 ? -1.174 6.596 -0.778 1.00 86.50 320 ALA A N 1
ATOM 2498 C CA . ALA A 1 320 ? -0.935 7.376 0.438 1.00 86.50 320 ALA A CA 1
ATOM 2499 C C . ALA A 1 320 ? -2.171 7.472 1.355 1.00 86.50 320 ALA A C 1
ATOM 2501 O O . ALA A 1 320 ? -2.031 7.675 2.560 1.00 86.50 320 ALA A O 1
ATOM 2502 N N . ALA A 1 321 ? -3.376 7.265 0.815 1.00 89.75 321 ALA A N 1
ATOM 2503 C CA . ALA A 1 321 ? -4.618 7.259 1.582 1.00 89.75 321 ALA A CA 1
ATOM 2504 C C . ALA A 1 321 ? -4.941 5.916 2.262 1.00 89.75 321 ALA A C 1
ATOM 2506 O O . ALA A 1 321 ? -5.918 5.832 3.011 1.00 89.75 321 ALA A O 1
ATOM 2507 N N . PHE A 1 322 ? -4.137 4.869 2.044 1.00 93.69 322 PHE A N 1
ATOM 2508 C CA . PHE A 1 322 ? -4.427 3.502 2.489 1.00 93.69 322 PHE A CA 1
ATOM 2509 C C . PHE A 1 322 ? -4.756 3.405 3.983 1.00 93.69 322 PHE A C 1
ATOM 2511 O O . PHE A 1 322 ? -5.779 2.839 4.367 1.00 93.69 322 PHE A O 1
ATOM 2518 N N . PHE A 1 323 ? -3.930 4.004 4.843 1.00 95.31 323 PHE A N 1
ATOM 2519 C CA . PHE A 1 323 ? -4.142 3.929 6.288 1.00 95.31 323 PHE A CA 1
ATOM 2520 C C . PHE A 1 323 ? -5.377 4.717 6.755 1.00 95.31 323 PHE A C 1
ATOM 2522 O O . PHE A 1 323 ? -6.167 4.217 7.558 1.00 95.31 323 PHE A O 1
ATOM 2529 N N . SER A 1 324 ? -5.583 5.928 6.236 1.00 93.88 324 SER A N 1
ATOM 2530 C CA . SER A 1 324 ? -6.755 6.749 6.562 1.00 93.88 324 SER A CA 1
ATOM 2531 C C . SER A 1 324 ? -8.062 6.120 6.083 1.00 93.88 324 SER A C 1
ATOM 2533 O O . SER A 1 324 ? -9.032 6.116 6.837 1.00 93.88 324 SER A O 1
ATOM 2535 N N . GLU A 1 325 ? -8.088 5.526 4.886 1.00 94.31 325 GLU A N 1
ATOM 2536 C CA . GLU A 1 325 ? -9.270 4.825 4.372 1.00 94.31 325 GLU A CA 1
ATOM 2537 C C . GLU A 1 325 ? -9.577 3.581 5.206 1.00 94.31 325 GLU A C 1
ATOM 2539 O O . GLU A 1 325 ? -10.738 3.330 5.529 1.00 94.31 325 GLU A O 1
ATOM 2544 N N . LEU A 1 326 ? -8.554 2.848 5.661 1.00 96.69 326 LEU A N 1
ATOM 2545 C CA . LEU A 1 326 ? -8.750 1.740 6.593 1.00 96.69 326 LEU A CA 1
ATOM 2546 C C . LEU A 1 326 ? -9.422 2.199 7.896 1.00 96.69 326 LEU A C 1
ATOM 2548 O O . LEU A 1 326 ? -10.367 1.554 8.361 1.00 96.69 326 LEU A O 1
ATOM 2552 N N . LEU A 1 327 ? -8.971 3.314 8.481 1.00 96.25 327 LEU A N 1
ATOM 2553 C CA . LEU A 1 327 ? -9.616 3.899 9.662 1.00 96.25 327 LEU A CA 1
ATOM 2554 C C . LEU A 1 327 ? -11.043 4.367 9.350 1.00 96.25 327 LEU A C 1
ATOM 2556 O O . LEU A 1 327 ? -11.944 4.130 10.157 1.00 96.25 327 LEU A O 1
ATOM 2560 N N . GLY A 1 328 ? -11.276 4.943 8.170 1.00 95.56 328 GLY A N 1
ATOM 2561 C CA . GLY A 1 328 ? -12.606 5.278 7.665 1.00 95.56 328 GLY A CA 1
ATOM 2562 C C . GLY A 1 328 ? -13.536 4.063 7.650 1.00 95.56 328 GLY A C 1
ATOM 2563 O O . GLY A 1 328 ? -14.622 4.112 8.232 1.00 95.56 328 GLY A O 1
ATOM 2564 N N . ILE A 1 329 ? -13.087 2.936 7.087 1.00 96.25 329 ILE A N 1
ATOM 2565 C CA . ILE A 1 329 ? -13.836 1.668 7.069 1.00 96.25 329 ILE A CA 1
ATOM 2566 C C . ILE A 1 329 ? -14.123 1.197 8.504 1.00 96.25 329 ILE A C 1
ATOM 2568 O O . ILE A 1 329 ? -15.267 0.873 8.834 1.00 96.25 329 ILE A O 1
ATOM 2572 N N . VAL A 1 330 ? -13.120 1.202 9.389 1.00 95.38 330 VAL A N 1
ATOM 2573 C CA . VAL A 1 330 ? -13.274 0.835 10.811 1.00 95.38 330 VAL A CA 1
ATOM 2574 C C . VAL A 1 330 ? -14.344 1.695 11.497 1.00 95.38 330 VAL A C 1
ATOM 2576 O O . VAL A 1 330 ? -15.213 1.160 12.194 1.00 95.38 330 VAL A O 1
ATOM 2579 N N . LEU A 1 331 ? -14.329 3.014 11.295 1.00 94.38 331 LEU A N 1
ATOM 2580 C CA . LEU A 1 331 ? -15.297 3.930 11.901 1.00 94.38 331 LEU A CA 1
ATOM 2581 C C . LEU A 1 331 ? -16.703 3.786 11.310 1.00 94.38 331 LEU A C 1
ATOM 2583 O O . LEU A 1 331 ? -17.672 3.790 12.074 1.00 94.38 331 LEU A O 1
ATOM 2587 N N . VAL A 1 332 ? -16.835 3.603 9.994 1.00 94.25 332 VAL A N 1
ATOM 2588 C CA . VAL A 1 332 ? -18.128 3.340 9.338 1.00 94.25 332 VAL A CA 1
ATOM 2589 C C . VAL A 1 332 ? -18.759 2.075 9.912 1.00 94.25 332 VAL A C 1
ATOM 2591 O O . VAL A 1 332 ? -19.926 2.096 10.309 1.00 94.25 332 VAL A O 1
ATOM 2594 N N . PHE A 1 333 ? -17.990 0.993 10.057 1.00 92.94 333 PHE A N 1
ATOM 2595 C CA . PHE A 1 333 ? -18.495 -0.235 10.670 1.00 92.94 333 PHE A CA 1
ATOM 2596 C C . PHE A 1 333 ? -18.850 -0.039 12.144 1.00 92.94 333 PHE A C 1
ATOM 2598 O O . PHE A 1 333 ? -19.896 -0.520 12.586 1.00 92.94 333 PHE A O 1
ATOM 2605 N N . ARG A 1 334 ? -18.059 0.725 12.902 1.00 90.94 334 ARG A N 1
ATOM 2606 C CA . ARG A 1 334 ? -18.371 1.049 14.302 1.00 90.94 334 ARG A CA 1
ATOM 2607 C C . ARG A 1 334 ? -19.667 1.856 14.442 1.00 90.94 334 ARG A C 1
ATOM 2609 O O . ARG A 1 334 ? -20.445 1.585 15.354 1.00 90.94 334 ARG A O 1
ATOM 2616 N N . LEU A 1 335 ? -19.929 2.801 13.538 1.00 90.12 335 LEU A N 1
ATOM 2617 C CA . LEU A 1 335 ? -21.187 3.553 13.487 1.00 90.12 335 LEU A CA 1
ATOM 2618 C C . LEU A 1 335 ? -22.361 2.670 13.053 1.00 90.12 335 LEU A C 1
ATOM 2620 O O . LEU A 1 335 ? -23.441 2.759 13.637 1.00 90.12 335 LEU A O 1
ATOM 2624 N N . SER A 1 336 ? -22.147 1.787 12.074 1.00 87.50 336 SER A N 1
ATOM 2625 C CA . SER A 1 336 ? -23.196 0.937 11.497 1.00 87.50 336 SER A CA 1
ATOM 2626 C C . SER A 1 336 ? -23.919 0.080 12.541 1.00 87.50 336 SER A C 1
ATOM 2628 O O . SER A 1 336 ? -25.131 -0.102 12.442 1.00 87.50 336 SER A O 1
ATOM 2630 N N . VAL A 1 337 ? -23.210 -0.348 13.595 1.00 81.62 337 VAL A N 1
ATOM 2631 C CA . VAL A 1 337 ? -23.762 -1.136 14.711 1.00 81.62 337 VAL A CA 1
ATOM 2632 C C . VAL A 1 337 ? -24.938 -0.429 15.396 1.00 81.62 337 VAL A C 1
ATOM 2634 O O . VAL A 1 337 ? -25.873 -1.094 15.832 1.00 81.62 337 VAL A O 1
ATOM 2637 N N . ASN A 1 338 ? -24.917 0.904 15.469 1.00 78.12 338 ASN A N 1
ATOM 2638 C CA . ASN A 1 338 ? -25.964 1.697 16.125 1.00 78.12 338 ASN A CA 1
ATOM 2639 C C . ASN A 1 338 ? -27.024 2.226 15.147 1.00 78.12 338 ASN A C 1
ATOM 2641 O O . ASN A 1 338 ? -28.060 2.747 15.568 1.00 78.12 338 ASN A O 1
ATOM 2645 N N . LEU A 1 339 ? -26.759 2.138 13.842 1.00 79.69 339 LEU A N 1
ATOM 2646 C CA . LEU A 1 339 ? -27.593 2.735 12.800 1.00 79.69 339 LEU A CA 1
ATOM 2647 C C . LEU A 1 339 ? -28.440 1.710 12.057 1.00 79.69 339 LEU A C 1
ATOM 2649 O O . LEU A 1 339 ? -29.576 2.017 11.693 1.00 79.69 339 LEU A O 1
ATOM 2653 N N . ILE A 1 340 ? -27.909 0.507 11.852 1.00 77.38 340 ILE A N 1
ATOM 2654 C CA . ILE A 1 340 ? -28.542 -0.519 11.032 1.00 77.38 340 ILE A CA 1
ATOM 2655 C C . ILE A 1 340 ? -29.321 -1.485 11.938 1.00 77.38 340 ILE A C 1
ATOM 2657 O O . ILE A 1 340 ? -28.732 -2.093 12.835 1.00 77.38 340 ILE A O 1
ATOM 2661 N N . PRO A 1 341 ? -30.641 -1.655 11.732 1.00 72.00 341 PRO A N 1
ATOM 2662 C CA . PRO A 1 341 ? -31.428 -2.611 12.499 1.00 72.00 341 PRO A CA 1
ATOM 2663 C C . PRO A 1 341 ? -30.966 -4.049 12.238 1.00 72.00 341 PRO A C 1
ATOM 2665 O O . PRO A 1 341 ? -30.464 -4.388 11.166 1.00 72.00 341 PRO A O 1
ATOM 2668 N N . SER A 1 342 ? -31.176 -4.933 13.215 1.00 76.31 342 SER A N 1
ATOM 2669 C CA . SER A 1 342 ? -30.827 -6.344 13.063 1.00 76.31 342 SER A CA 1
ATOM 2670 C C . SER A 1 342 ? -31.643 -6.993 11.943 1.00 76.31 342 SER A C 1
ATOM 2672 O O . SER A 1 342 ? -32.865 -7.115 12.045 1.00 76.31 342 SER A O 1
ATOM 2674 N N . PHE A 1 343 ? -30.968 -7.462 10.896 1.00 77.94 343 PHE A N 1
ATOM 2675 C CA . PHE A 1 343 ? -31.615 -8.181 9.802 1.00 77.94 343 PHE A CA 1
ATOM 2676 C C . PHE A 1 343 ? -32.157 -9.547 10.240 1.00 77.94 343 PHE A C 1
ATOM 2678 O O . PHE A 1 343 ? -31.549 -10.259 11.052 1.00 77.94 343 PHE A O 1
ATOM 2685 N N . CYS A 1 344 ? -33.276 -9.961 9.638 1.00 86.19 344 CYS A N 1
ATOM 2686 C CA . CYS A 1 344 ? -33.815 -11.302 9.840 1.00 86.19 344 CYS A CA 1
ATOM 2687 C C . CYS A 1 344 ? -32.838 -12.374 9.313 1.00 86.19 344 CYS A C 1
ATOM 2689 O O . CYS A 1 344 ? -31.954 -12.113 8.491 1.00 86.19 344 CYS A O 1
ATOM 2691 N N . ARG A 1 345 ? -32.979 -13.621 9.787 1.00 85.75 345 ARG A N 1
ATOM 2692 C CA . ARG A 1 345 ? -32.049 -14.716 9.443 1.00 85.75 345 ARG A CA 1
ATOM 2693 C C . ARG A 1 345 ? -31.917 -14.935 7.930 1.00 85.75 345 ARG A C 1
ATOM 2695 O O . ARG A 1 345 ? -30.801 -15.150 7.474 1.00 85.75 345 ARG A O 1
ATOM 2702 N N . ARG A 1 346 ? -33.019 -14.852 7.174 1.00 89.31 346 ARG A N 1
ATOM 2703 C CA . ARG A 1 346 ? -33.023 -15.058 5.714 1.00 89.31 346 ARG A CA 1
ATOM 2704 C C . ARG A 1 346 ? -32.179 -14.008 4.989 1.00 89.31 346 ARG A C 1
ATOM 2706 O O . ARG A 1 346 ? -31.325 -14.379 4.196 1.00 89.31 346 ARG A O 1
ATOM 2713 N N . VAL A 1 347 ? -32.342 -12.730 5.342 1.00 88.50 347 VAL A N 1
ATOM 2714 C CA . VAL A 1 347 ? -31.555 -11.625 4.767 1.00 88.50 347 VAL A CA 1
ATOM 2715 C C . VAL A 1 347 ? -30.069 -11.781 5.087 1.00 88.50 347 VAL A C 1
ATOM 2717 O O . VAL A 1 347 ? -29.241 -11.616 4.202 1.00 88.50 347 VAL A O 1
ATOM 2720 N N . ARG A 1 348 ? -29.708 -12.182 6.315 1.00 87.88 348 ARG A N 1
ATOM 2721 C CA . ARG A 1 348 ? -28.297 -12.426 6.672 1.00 87.88 348 ARG A CA 1
ATOM 2722 C C . ARG A 1 348 ? -27.665 -13.567 5.878 1.00 87.88 348 ARG A C 1
ATOM 2724 O O . ARG A 1 348 ? -26.517 -13.445 5.475 1.00 87.88 348 ARG A O 1
ATOM 2731 N N . ILE A 1 349 ? -28.398 -14.662 5.662 1.00 88.50 349 ILE A N 1
ATOM 2732 C CA . ILE A 1 349 ? -27.917 -15.795 4.856 1.00 88.50 349 ILE A CA 1
ATOM 2733 C C . ILE A 1 349 ? -27.742 -15.366 3.397 1.00 88.50 349 ILE A C 1
ATOM 2735 O O . ILE A 1 349 ? -26.690 -15.630 2.821 1.00 88.50 349 ILE A O 1
ATOM 2739 N N . ALA A 1 350 ? -28.726 -14.662 2.829 1.00 92.19 350 ALA A N 1
ATOM 2740 C CA . ALA A 1 350 ? -28.641 -14.135 1.469 1.00 92.19 350 ALA A CA 1
ATOM 2741 C C . ALA A 1 350 ? -27.458 -13.166 1.307 1.00 92.19 350 ALA A C 1
ATOM 2743 O O . ALA A 1 350 ? -26.683 -13.308 0.368 1.00 92.19 350 ALA A O 1
ATOM 2744 N N . ALA A 1 351 ? -27.260 -12.249 2.261 1.00 91.19 351 ALA A N 1
ATOM 2745 C CA . ALA A 1 351 ? -26.125 -11.329 2.274 1.00 91.19 351 ALA A CA 1
ATOM 2746 C C . ALA A 1 351 ? -24.780 -12.068 2.368 1.00 91.19 351 ALA A C 1
ATOM 2748 O O . ALA A 1 351 ? -23.861 -11.742 1.629 1.00 91.19 351 ALA A O 1
ATOM 2749 N N . CYS A 1 352 ? -24.663 -13.095 3.220 1.00 92.75 352 CYS A N 1
ATOM 2750 C CA . CYS A 1 352 ? -23.462 -13.934 3.272 1.00 92.75 352 CYS A CA 1
ATOM 2751 C C . CYS A 1 352 ? -23.174 -14.611 1.928 1.00 92.75 352 CYS A C 1
ATOM 2753 O O . CYS A 1 352 ? -22.038 -14.558 1.466 1.00 92.75 352 CYS A O 1
ATOM 2755 N N . GLY A 1 353 ? -24.188 -15.233 1.318 1.00 93.81 353 GLY A N 1
ATOM 2756 C CA . GLY A 1 353 ? -24.051 -15.888 0.016 1.00 93.81 353 GLY A CA 1
ATOM 2757 C C . GLY A 1 353 ? -23.610 -14.905 -1.064 1.00 93.81 353 GLY A C 1
ATOM 2758 O O . GLY A 1 353 ? -22.652 -15.178 -1.779 1.00 93.81 353 GLY A O 1
ATOM 2759 N N . LEU A 1 354 ? -24.237 -13.727 -1.113 1.00 96.00 354 LEU A N 1
ATOM 2760 C CA . LEU A 1 354 ? -23.873 -12.668 -2.050 1.00 96.00 354 LEU A CA 1
ATOM 2761 C C . LEU A 1 354 ? -22.440 -12.171 -1.826 1.00 96.00 354 LEU A C 1
ATOM 2763 O O . LEU A 1 354 ? -21.689 -12.080 -2.790 1.00 96.00 354 LEU A O 1
ATOM 2767 N N . CYS A 1 355 ? -22.027 -11.907 -0.580 1.00 95.31 355 CYS A N 1
ATOM 2768 C CA . CYS A 1 355 ? -20.654 -11.486 -0.287 1.00 95.31 355 CYS A CA 1
ATOM 2769 C C . CYS A 1 355 ? -19.628 -12.522 -0.750 1.00 95.31 355 CYS A C 1
ATOM 2771 O O . CYS A 1 355 ? -18.614 -12.142 -1.323 1.00 95.31 355 CYS A O 1
ATOM 2773 N N . ILE A 1 356 ? -19.884 -13.814 -0.520 1.00 95.62 356 ILE A N 1
ATOM 2774 C CA . ILE A 1 356 ? -18.985 -14.887 -0.965 1.00 95.62 356 ILE A CA 1
ATOM 2775 C C . ILE A 1 356 ? -18.902 -14.905 -2.492 1.00 95.62 356 ILE A C 1
ATOM 2777 O O . ILE A 1 356 ? -17.801 -14.893 -3.029 1.00 95.62 356 ILE A O 1
ATOM 2781 N N . VAL A 1 357 ? -20.042 -14.872 -3.191 1.00 96.81 357 VAL A N 1
ATOM 2782 C CA . VAL A 1 357 ? -20.074 -14.864 -4.664 1.00 96.81 357 VAL A CA 1
ATOM 2783 C C . VAL A 1 357 ? -19.324 -13.657 -5.225 1.00 96.81 357 VAL A C 1
ATOM 2785 O O . VAL A 1 357 ? -18.494 -13.825 -6.114 1.00 96.81 357 VAL A O 1
ATOM 2788 N N . VAL A 1 358 ? -19.563 -12.459 -4.684 1.00 96.75 358 VAL A N 1
ATOM 2789 C CA . VAL A 1 358 ? -18.895 -11.227 -5.125 1.00 96.75 358 VAL A CA 1
ATOM 2790 C C . VAL A 1 358 ? -17.393 -11.291 -4.859 1.00 96.75 358 VAL A C 1
ATOM 2792 O O . VAL A 1 358 ? -16.620 -11.015 -5.768 1.00 96.75 358 VAL A O 1
ATOM 2795 N N . LEU A 1 359 ? -16.965 -11.700 -3.660 1.00 96.50 359 LEU A N 1
ATOM 2796 C CA . LEU A 1 359 ? -15.543 -11.836 -3.321 1.00 96.50 359 LEU A CA 1
ATOM 2797 C C . LEU A 1 359 ? -14.838 -12.860 -4.217 1.00 96.50 359 LEU A C 1
ATOM 2799 O O . LEU A 1 359 ? -13.747 -12.589 -4.714 1.00 96.50 359 LEU A O 1
ATOM 2803 N N . CYS A 1 360 ? -15.464 -14.017 -4.448 1.00 96.25 360 CYS A N 1
ATOM 2804 C CA . CYS A 1 360 ? -14.922 -15.050 -5.324 1.00 96.25 360 CYS A CA 1
ATOM 2805 C C . CYS A 1 360 ? -14.822 -14.558 -6.770 1.00 96.25 360 CYS A C 1
ATOM 2807 O O . CYS A 1 360 ? -13.766 -14.714 -7.378 1.00 96.25 360 CYS A O 1
ATOM 2809 N N . ALA A 1 361 ? -15.877 -13.948 -7.315 1.00 96.31 361 ALA A N 1
ATOM 2810 C CA . ALA A 1 361 ? -15.871 -13.419 -8.678 1.00 96.31 361 ALA A CA 1
ATOM 2811 C C . ALA A 1 361 ? -14.822 -12.309 -8.848 1.00 96.31 361 ALA A C 1
ATOM 2813 O O . ALA A 1 361 ? -14.047 -12.336 -9.803 1.00 96.31 361 ALA A O 1
ATOM 2814 N N . PHE A 1 362 ? -14.752 -11.386 -7.885 1.00 96.81 362 PHE A N 1
ATOM 2815 C CA . PHE A 1 362 ? -13.804 -10.278 -7.880 1.00 96.81 362 PHE A CA 1
ATOM 2816 C C . PHE A 1 362 ? -12.354 -10.772 -7.879 1.00 96.81 362 PHE A C 1
ATOM 2818 O O . PHE A 1 362 ? -11.608 -10.483 -8.815 1.00 96.81 362 PHE A O 1
ATOM 2825 N N . TYR A 1 363 ? -11.961 -11.585 -6.892 1.00 96.75 363 TYR A N 1
ATOM 2826 C CA . TYR A 1 363 ? -10.576 -12.053 -6.801 1.00 96.75 363 TYR A CA 1
ATOM 2827 C C . TYR A 1 363 ? -10.201 -13.071 -7.870 1.00 96.75 363 TYR A C 1
ATOM 2829 O O . TYR A 1 363 ? -9.048 -13.089 -8.284 1.00 96.75 363 TYR A O 1
ATOM 2837 N N . SER A 1 364 ? -11.144 -13.865 -8.383 1.00 96.69 364 SER A N 1
ATOM 2838 C CA . SER A 1 364 ? -10.864 -14.698 -9.560 1.00 96.69 364 SER A CA 1
ATOM 2839 C C . SER A 1 364 ? -10.509 -13.826 -10.765 1.00 96.69 364 SER A C 1
ATOM 2841 O O . SER A 1 364 ? -9.557 -14.128 -11.479 1.00 96.69 364 SER A O 1
ATOM 2843 N N . GLY A 1 365 ? -11.222 -12.711 -10.957 1.00 96.75 365 GLY A N 1
ATOM 2844 C CA . GLY A 1 365 ? -10.920 -11.729 -11.994 1.00 96.75 365 GLY A CA 1
ATOM 2845 C C . GLY A 1 365 ? -9.558 -11.056 -11.806 1.00 96.75 365 GLY A C 1
ATOM 2846 O O . GLY A 1 365 ? -8.764 -11.030 -12.745 1.00 96.75 365 GLY A O 1
ATOM 2847 N N . VAL A 1 366 ? -9.271 -10.550 -10.601 1.00 96.94 366 VAL A N 1
ATOM 2848 C CA . VAL A 1 366 ? -7.980 -9.915 -10.270 1.00 96.94 366 VAL A CA 1
ATOM 2849 C C . VAL A 1 366 ? -6.823 -10.893 -10.483 1.00 96.94 366 VAL A C 1
ATOM 2851 O O . VAL A 1 366 ? -5.874 -10.570 -11.193 1.00 96.94 366 VAL A O 1
ATOM 2854 N N . LEU A 1 367 ? -6.914 -12.107 -9.933 1.00 97.62 367 LEU A N 1
ATOM 2855 C CA . LEU A 1 367 ? -5.851 -13.108 -10.032 1.00 97.62 367 LEU A CA 1
ATOM 2856 C C . LEU A 1 367 ? -5.661 -13.622 -11.462 1.00 97.62 367 LEU A C 1
ATOM 2858 O O . LEU A 1 367 ? -4.525 -13.846 -11.866 1.00 97.62 367 LEU A O 1
ATOM 2862 N N . PHE A 1 368 ? -6.734 -13.766 -12.246 1.00 97.62 368 PHE A N 1
ATOM 2863 C CA . PHE A 1 368 ? -6.632 -14.141 -13.659 1.00 97.62 368 PHE A CA 1
ATOM 2864 C C . PHE A 1 368 ? -5.810 -13.120 -14.453 1.00 97.62 368 PHE A C 1
ATOM 2866 O O . PHE A 1 368 ? -4.877 -13.492 -15.166 1.00 97.62 368 PHE A O 1
ATOM 2873 N N . TRP A 1 369 ? -6.120 -11.830 -14.310 1.00 96.69 369 TRP A N 1
ATOM 2874 C CA . TRP A 1 369 ? -5.390 -10.779 -15.020 1.00 96.69 369 TRP A CA 1
ATOM 2875 C C . TRP A 1 369 ? -3.977 -10.588 -14.483 1.00 96.69 369 TRP A C 1
ATOM 2877 O O . TRP A 1 369 ? -3.051 -10.462 -15.283 1.00 96.69 369 TRP A O 1
ATOM 2887 N N . GLN A 1 370 ? -3.783 -10.661 -13.165 1.00 97.12 370 GLN A N 1
ATOM 2888 C CA . GLN A 1 370 ? -2.445 -10.604 -12.585 1.00 97.12 370 GLN A CA 1
ATOM 2889 C C . GLN A 1 370 ? -1.571 -11.770 -13.058 1.00 97.12 370 GLN A C 1
ATOM 2891 O O . GLN A 1 370 ? -0.406 -11.561 -13.375 1.00 97.12 370 GLN A O 1
ATOM 2896 N N . TYR A 1 371 ? -2.122 -12.982 -13.163 1.00 97.25 371 TYR A N 1
ATOM 2897 C CA . TYR A 1 371 ? -1.398 -14.133 -13.703 1.00 97.25 371 TYR A CA 1
ATOM 2898 C C . TYR A 1 371 ? -0.953 -13.900 -15.155 1.00 97.25 371 TYR A C 1
ATOM 2900 O O . TYR A 1 371 ? 0.192 -14.185 -15.499 1.00 97.25 371 TYR A O 1
ATOM 2908 N N . ARG A 1 372 ? -1.813 -13.318 -16.003 1.00 95.56 372 ARG A N 1
ATOM 2909 C CA . ARG A 1 372 ? -1.427 -12.960 -17.381 1.00 95.56 372 ARG A CA 1
ATOM 2910 C C . ARG A 1 372 ? -0.299 -11.929 -17.419 1.00 95.56 372 ARG A C 1
ATOM 2912 O O . ARG A 1 372 ? 0.638 -12.100 -18.193 1.00 95.56 372 ARG A O 1
ATOM 2919 N N . ILE A 1 373 ? -0.375 -10.896 -16.577 1.00 94.81 373 ILE A N 1
ATOM 2920 C CA . ILE A 1 373 ? 0.675 -9.872 -16.451 1.00 94.81 373 ILE A CA 1
ATOM 2921 C C . ILE A 1 373 ? 1.987 -10.510 -15.981 1.00 94.81 373 ILE A C 1
ATOM 2923 O O . ILE A 1 373 ? 3.045 -10.229 -16.540 1.00 94.81 373 ILE A O 1
ATOM 2927 N N . TYR A 1 374 ? 1.921 -11.404 -14.993 1.00 95.44 374 TYR A N 1
ATOM 2928 C CA . TYR A 1 374 ? 3.073 -12.132 -14.469 1.00 95.44 374 TYR A CA 1
ATOM 2929 C C . TYR A 1 374 ? 3.795 -12.940 -15.551 1.00 95.44 374 TYR A C 1
ATOM 2931 O O . TYR A 1 374 ? 5.010 -12.818 -15.701 1.00 95.44 374 TYR A O 1
ATOM 2939 N N . GLU A 1 375 ? 3.051 -13.735 -16.324 1.00 95.19 375 GLU A N 1
ATOM 2940 C CA . GLU A 1 375 ? 3.599 -14.549 -17.414 1.00 95.19 375 GLU A CA 1
ATOM 2941 C C . GLU A 1 375 ? 4.252 -13.683 -18.500 1.00 95.19 375 GLU A C 1
ATOM 2943 O O . GLU A 1 375 ? 5.363 -13.984 -18.938 1.00 95.19 375 GLU A O 1
ATOM 2948 N N . GLN A 1 376 ? 3.614 -12.570 -18.880 1.00 93.12 376 GLN A N 1
ATOM 2949 C CA . GLN A 1 376 ? 4.182 -11.616 -19.838 1.00 93.12 376 GLN A CA 1
ATOM 2950 C C . GLN A 1 376 ? 5.474 -10.983 -19.326 1.00 93.12 376 GLN A C 1
ATOM 2952 O O . GLN A 1 376 ? 6.467 -10.958 -20.046 1.00 93.12 376 GLN A O 1
ATOM 2957 N N . CYS A 1 377 ? 5.493 -10.504 -18.081 1.00 93.25 377 CYS A N 1
ATOM 2958 C CA . CYS A 1 377 ? 6.690 -9.889 -17.509 1.00 93.25 377 CYS A CA 1
ATOM 2959 C C . CYS A 1 377 ? 7.830 -10.901 -17.385 1.00 93.25 377 CYS A C 1
ATOM 2961 O O . CYS A 1 377 ? 8.974 -10.569 -17.672 1.00 93.25 377 CYS A O 1
ATOM 2963 N N . ARG A 1 378 ? 7.521 -12.152 -17.022 1.00 92.88 378 ARG A N 1
ATOM 2964 C CA . ARG A 1 378 ? 8.512 -13.232 -16.985 1.00 92.88 378 ARG A CA 1
ATOM 2965 C C . ARG A 1 378 ? 9.125 -13.480 -18.364 1.00 92.88 378 ARG A C 1
ATOM 2967 O O . ARG A 1 378 ? 10.338 -13.613 -18.452 1.00 92.88 378 ARG A O 1
ATOM 2974 N N . TYR A 1 379 ? 8.307 -13.529 -19.415 1.00 92.69 379 TYR A N 1
ATOM 2975 C CA . TYR A 1 379 ? 8.796 -13.655 -20.790 1.00 92.69 379 TYR A CA 1
ATOM 2976 C C . TYR A 1 379 ? 9.685 -12.468 -21.185 1.00 92.69 379 TYR A C 1
ATOM 2978 O O . TYR A 1 379 ? 10.804 -12.668 -21.650 1.00 92.69 379 TYR A O 1
ATOM 2986 N N . ILE A 1 380 ? 9.219 -11.242 -20.934 1.00 92.06 380 ILE A N 1
ATOM 2987 C CA . ILE A 1 380 ? 9.949 -10.020 -21.282 1.00 92.06 380 ILE A CA 1
ATOM 2988 C C . ILE A 1 380 ? 11.303 -9.968 -20.570 1.00 92.06 380 ILE A C 1
ATOM 2990 O O . ILE A 1 380 ? 12.305 -9.721 -21.228 1.00 92.06 380 ILE A O 1
ATOM 2994 N N . TYR A 1 381 ? 11.373 -10.250 -19.266 1.00 91.31 381 TYR A N 1
ATOM 2995 C CA . TYR A 1 381 ? 12.648 -10.231 -18.542 1.00 91.31 381 TYR A CA 1
ATOM 2996 C C . TYR A 1 381 ? 13.669 -11.227 -19.098 1.00 91.31 381 TYR A C 1
ATOM 2998 O O . TYR A 1 381 ? 14.826 -10.859 -19.266 1.00 91.31 381 TYR A O 1
ATOM 3006 N N . VAL A 1 382 ? 13.245 -12.440 -19.468 1.00 91.12 382 VAL A N 1
ATOM 3007 C CA . VAL A 1 382 ? 14.139 -13.437 -20.084 1.00 91.12 382 VAL A CA 1
ATOM 3008 C C . VAL A 1 382 ? 14.655 -12.971 -21.451 1.00 91.12 382 VAL A C 1
ATOM 3010 O O . VAL A 1 382 ? 15.832 -13.135 -21.769 1.00 91.12 382 VAL A O 1
ATOM 3013 N N . GLU A 1 383 ? 13.801 -12.367 -22.278 1.00 91.00 383 GLU A N 1
ATOM 3014 C CA . GLU A 1 383 ? 14.224 -11.849 -23.586 1.00 91.00 383 GLU A CA 1
ATOM 3015 C C . GLU A 1 383 ? 15.138 -10.622 -23.453 1.00 91.00 383 GLU A C 1
ATOM 3017 O O . GLU A 1 383 ? 16.113 -10.488 -24.201 1.00 91.00 383 GLU A O 1
ATOM 3022 N N . LEU A 1 384 ? 14.870 -9.762 -22.466 1.00 89.06 384 LEU A N 1
ATOM 3023 C CA . LEU A 1 384 ? 15.661 -8.567 -22.194 1.00 89.06 384 LEU A CA 1
ATOM 3024 C C . LEU A 1 384 ? 17.087 -8.879 -21.755 1.00 89.06 384 LEU A C 1
ATOM 3026 O O . LEU A 1 384 ? 17.962 -8.051 -21.988 1.00 89.06 384 LEU A O 1
ATOM 3030 N N . GLU A 1 385 ? 17.377 -10.058 -21.200 1.00 85.31 385 GLU A N 1
ATOM 3031 C CA . GLU A 1 385 ? 18.757 -10.497 -20.943 1.00 85.31 385 GLU A CA 1
ATOM 3032 C C . GLU A 1 385 ? 19.579 -10.585 -22.238 1.00 85.31 385 GLU A C 1
ATOM 3034 O O . GLU A 1 385 ? 20.758 -10.226 -22.252 1.00 85.31 385 GLU A O 1
ATOM 3039 N N . ASN A 1 386 ? 18.948 -10.943 -23.356 1.00 85.00 386 ASN A N 1
ATOM 3040 C CA . ASN A 1 386 ? 19.629 -11.184 -24.627 1.00 85.00 386 ASN A CA 1
ATOM 3041 C C . ASN A 1 386 ? 19.499 -10.025 -25.620 1.00 85.00 386 ASN A C 1
ATOM 3043 O O . ASN A 1 386 ? 20.341 -9.881 -26.508 1.00 85.00 386 ASN A O 1
ATOM 3047 N N . ARG A 1 387 ? 18.437 -9.217 -25.515 1.00 85.06 387 ARG A N 1
ATOM 3048 C CA . ARG A 1 387 ? 18.096 -8.188 -26.507 1.00 85.06 387 ARG A CA 1
ATOM 3049 C C . ARG A 1 387 ? 17.603 -6.912 -25.816 1.00 85.06 387 ARG A C 1
ATOM 3051 O O . ARG A 1 387 ? 16.594 -6.976 -25.126 1.00 85.06 387 ARG A O 1
ATOM 3058 N N . PRO A 1 388 ? 18.266 -5.755 -26.003 1.00 79.12 388 PRO A N 1
ATOM 3059 C CA . PRO A 1 388 ? 17.841 -4.498 -25.378 1.00 79.12 388 PRO A CA 1
ATOM 3060 C C . PRO A 1 388 ? 16.494 -3.983 -25.906 1.00 79.12 388 PRO A C 1
ATOM 3062 O O . PRO A 1 388 ? 15.727 -3.400 -25.149 1.00 79.12 388 PRO A O 1
ATOM 3065 N N . VAL A 1 389 ? 16.190 -4.225 -27.186 1.00 85.31 389 VAL A N 1
ATOM 3066 C CA . VAL A 1 389 ? 14.937 -3.806 -27.827 1.00 85.31 389 VAL A CA 1
ATOM 3067 C C . VAL A 1 389 ? 14.053 -5.027 -28.054 1.00 85.31 389 VAL A C 1
ATOM 3069 O O . VAL A 1 389 ? 14.436 -5.955 -28.774 1.00 85.31 389 VAL A O 1
ATOM 3072 N N . LEU A 1 390 ? 12.862 -5.018 -27.458 1.00 89.38 390 LEU A N 1
ATOM 3073 C CA . LEU A 1 390 ? 11.887 -6.097 -27.552 1.00 89.38 390 LEU A CA 1
ATOM 3074 C C . LEU A 1 390 ? 10.541 -5.582 -28.065 1.00 89.38 390 LEU A C 1
ATOM 3076 O O . LEU A 1 390 ? 9.968 -4.639 -27.528 1.00 89.38 390 LEU A O 1
ATOM 3080 N N . PHE A 1 391 ? 10.005 -6.272 -29.069 1.00 89.88 391 PHE A N 1
ATOM 3081 C CA . PHE A 1 391 ? 8.635 -6.096 -29.538 1.00 89.88 391 PHE A CA 1
ATOM 3082 C C . PHE A 1 391 ? 7.777 -7.216 -28.946 1.00 89.88 391 PHE A C 1
ATOM 3084 O O . PHE A 1 391 ? 7.983 -8.383 -29.286 1.00 89.88 391 PHE A O 1
ATOM 3091 N N . ALA A 1 392 ? 6.852 -6.882 -28.049 1.00 90.00 392 ALA A N 1
ATOM 3092 C CA . ALA A 1 392 ? 5.998 -7.838 -27.353 1.00 90.00 392 ALA A CA 1
ATOM 3093 C C . ALA A 1 392 ? 4.630 -7.231 -27.012 1.00 90.00 392 ALA A C 1
ATOM 3095 O O . ALA A 1 392 ? 4.518 -6.059 -26.655 1.00 90.00 392 ALA A O 1
ATOM 3096 N N . ASP A 1 393 ? 3.583 -8.055 -27.077 1.00 85.44 393 ASP A N 1
ATOM 3097 C CA . ASP A 1 393 ? 2.250 -7.648 -26.636 1.00 85.44 393 ASP A CA 1
ATOM 3098 C C . ASP A 1 393 ? 2.163 -7.642 -25.111 1.00 85.44 393 ASP A C 1
ATOM 3100 O O . ASP A 1 393 ? 2.501 -8.617 -24.433 1.00 85.44 393 ASP A O 1
ATOM 3104 N N . MET A 1 394 ? 1.659 -6.537 -24.571 1.00 85.12 394 MET A N 1
ATOM 3105 C CA . MET A 1 394 ? 1.618 -6.274 -23.137 1.00 85.12 394 MET A CA 1
ATOM 3106 C C . MET A 1 394 ? 0.191 -5.981 -22.695 1.00 85.12 394 MET A C 1
ATOM 3108 O O . MET A 1 394 ? -0.567 -5.306 -23.391 1.00 85.12 394 MET A O 1
ATOM 3112 N N . VAL A 1 395 ? -0.188 -6.465 -21.511 1.00 87.12 395 VAL A N 1
ATOM 3113 C CA . VAL A 1 395 ? -1.414 -6.011 -20.850 1.00 87.12 395 VAL A CA 1
ATOM 3114 C C . VAL A 1 395 ? -1.190 -4.573 -20.387 1.00 87.12 395 VAL A C 1
ATOM 3116 O O . VAL A 1 395 ? -0.651 -4.310 -19.311 1.00 87.12 395 VAL A O 1
ATOM 3119 N N . GLU A 1 396 ? -1.606 -3.630 -21.226 1.00 79.81 396 GLU A N 1
ATOM 3120 C CA . GLU A 1 396 ? -1.595 -2.211 -20.875 1.00 79.81 396 GLU A CA 1
ATOM 3121 C C . GLU A 1 396 ? -2.655 -1.895 -19.824 1.00 79.81 396 GLU A C 1
ATOM 3123 O O . GLU A 1 396 ? -2.415 -1.079 -18.939 1.00 79.81 396 GLU A O 1
ATOM 3128 N N . TYR A 1 397 ? -3.802 -2.578 -19.898 1.00 84.44 397 TYR A N 1
ATOM 3129 C CA . TYR A 1 397 ? -4.943 -2.320 -19.037 1.00 84.44 397 TYR A CA 1
ATOM 3130 C C . TYR A 1 397 ? -5.669 -3.593 -18.626 1.00 84.44 397 TYR A C 1
ATOM 3132 O O . TYR A 1 397 ? -6.044 -4.421 -19.458 1.00 84.44 397 TYR A O 1
ATOM 3140 N N . SER A 1 398 ? -5.956 -3.696 -17.335 1.00 89.38 398 SER A N 1
ATOM 3141 C CA . SER A 1 398 ? -6.902 -4.666 -16.805 1.00 89.38 398 SER A CA 1
ATOM 3142 C C . SER A 1 398 ? -8.346 -4.142 -16.917 1.00 89.38 398 SER A C 1
ATOM 3144 O O . SER A 1 398 ? -8.580 -2.920 -16.948 1.00 89.38 398 SER A O 1
ATOM 3146 N N . PRO A 1 399 ? -9.351 -5.033 -16.995 1.00 91.50 399 PRO A N 1
ATOM 3147 C CA . PRO A 1 399 ? -10.751 -4.629 -17.006 1.00 91.50 399 PRO A CA 1
ATOM 3148 C C . PRO A 1 399 ? -11.160 -3.874 -15.744 1.00 91.50 399 PRO A C 1
ATOM 3150 O O . PRO A 1 399 ? -10.719 -4.195 -14.648 1.00 91.50 399 PRO A O 1
ATOM 3153 N N . TRP A 1 400 ? -12.095 -2.933 -15.881 1.00 89.38 400 TRP A N 1
ATOM 3154 C CA . TRP A 1 400 ? -12.545 -2.057 -14.789 1.00 89.38 400 TRP A CA 1
ATOM 3155 C C . TRP A 1 400 ? -13.015 -2.802 -13.526 1.00 89.38 400 TRP A C 1
ATOM 3157 O O . TRP A 1 400 ? -12.906 -2.272 -12.423 1.00 89.38 400 TRP A O 1
ATOM 3167 N N . TYR A 1 401 ? -13.511 -4.036 -13.664 1.00 90.50 401 TYR A N 1
ATOM 3168 C CA . TYR A 1 401 ? -13.994 -4.840 -12.541 1.00 90.50 401 TYR A CA 1
ATOM 3169 C C . TYR A 1 401 ? -12.874 -5.357 -11.623 1.00 90.50 401 TYR A C 1
ATOM 3171 O O . TYR A 1 401 ? -13.184 -5.870 -10.552 1.00 90.50 401 TYR A O 1
ATOM 3179 N N . THR A 1 402 ? -11.594 -5.240 -12.003 1.00 92.31 402 THR A N 1
ATOM 3180 C CA . THR A 1 402 ? -10.447 -5.491 -11.106 1.00 92.31 402 THR A CA 1
ATOM 3181 C C . THR A 1 402 ? -10.202 -4.323 -10.150 1.00 92.31 402 THR A C 1
ATOM 3183 O O . THR A 1 402 ? -9.381 -4.443 -9.243 1.00 92.31 402 THR A O 1
ATOM 3186 N N . LEU A 1 403 ? -10.889 -3.190 -10.362 1.00 90.31 403 LEU A N 1
ATOM 3187 C CA . LEU A 1 403 ? -10.731 -1.939 -9.618 1.00 90.31 403 LEU A CA 1
ATOM 3188 C C . LEU A 1 403 ? -9.282 -1.424 -9.592 1.00 90.31 403 LEU A C 1
ATOM 3190 O O . LEU A 1 403 ? -8.872 -0.761 -8.643 1.00 90.31 403 LEU A O 1
ATOM 3194 N N . GLY A 1 404 ? -8.501 -1.752 -10.627 1.00 87.94 404 GLY A N 1
ATOM 3195 C CA . GLY A 1 404 ? -7.104 -1.334 -10.750 1.00 87.94 404 GLY A CA 1
ATOM 3196 C C . GLY A 1 404 ? -6.163 -1.974 -9.729 1.00 87.94 404 GLY A C 1
ATOM 3197 O O . GLY A 1 404 ? -5.082 -1.441 -9.510 1.00 87.94 404 GLY A O 1
ATOM 3198 N N . GLN A 1 405 ? -6.557 -3.076 -9.073 1.00 92.44 405 GLN A N 1
ATOM 3199 C CA . GLN A 1 405 ? -5.681 -3.759 -8.111 1.00 92.44 405 GLN A CA 1
ATOM 3200 C C . GLN A 1 405 ? -4.465 -4.401 -8.776 1.00 92.44 405 GLN A C 1
ATOM 3202 O O . GLN A 1 405 ? -3.411 -4.499 -8.156 1.00 92.44 405 GLN A O 1
ATOM 3207 N N . THR A 1 406 ? -4.621 -4.870 -10.014 1.00 93.62 406 THR A N 1
ATOM 3208 C CA . THR A 1 406 ? -3.532 -5.476 -10.781 1.00 93.62 406 THR A CA 1
ATOM 3209 C C . THR A 1 406 ? -2.412 -4.482 -11.054 1.00 93.62 406 THR A C 1
ATOM 3211 O O . THR A 1 406 ? -2.608 -3.272 -11.023 1.00 93.62 406 THR A O 1
ATOM 3214 N N . THR A 1 407 ? -1.237 -5.000 -11.389 1.00 91.38 407 THR A N 1
ATOM 3215 C CA . THR A 1 407 ? -0.070 -4.190 -11.762 1.00 91.38 407 THR A CA 1
ATOM 3216 C C . THR A 1 407 ? -0.034 -3.935 -13.276 1.00 91.38 407 THR A C 1
ATOM 3218 O O . THR A 1 407 ? 1.009 -4.084 -13.913 1.00 91.38 407 THR A O 1
ATOM 3221 N N . ASP A 1 408 ? -1.194 -3.662 -13.888 1.00 88.19 408 ASP A N 1
ATOM 3222 C CA . ASP A 1 408 ? -1.291 -3.345 -15.317 1.00 88.19 408 ASP A CA 1
ATOM 3223 C C . ASP A 1 408 ? -0.605 -2.014 -15.641 1.00 88.19 408 ASP A C 1
ATOM 3225 O O . ASP A 1 408 ? -0.372 -1.178 -14.769 1.00 88.19 408 ASP A O 1
ATOM 3229 N N . GLY A 1 409 ? -0.234 -1.825 -16.907 1.00 82.88 409 GLY A N 1
ATOM 3230 C CA . GLY A 1 409 ? 0.434 -0.599 -17.344 1.00 82.88 409 GLY A CA 1
ATOM 3231 C C . GLY A 1 409 ? 1.884 -0.464 -16.869 1.00 82.88 409 GLY A C 1
ATOM 3232 O O . GLY A 1 409 ? 2.480 0.592 -17.070 1.00 82.88 409 GLY A O 1
ATOM 3233 N N . LEU A 1 410 ? 2.480 -1.521 -16.299 1.00 85.75 410 LEU A N 1
ATOM 3234 C CA . LEU A 1 410 ? 3.878 -1.537 -15.858 1.00 85.75 410 LEU A CA 1
ATOM 3235 C C . LEU A 1 410 ? 4.838 -0.995 -16.926 1.00 85.75 410 LEU A C 1
ATOM 3237 O O . LEU A 1 410 ? 5.635 -0.101 -16.666 1.00 85.75 410 LEU A O 1
ATOM 3241 N N . TRP A 1 411 ? 4.704 -1.487 -18.155 1.00 83.56 411 TRP A N 1
ATOM 3242 C CA . TRP A 1 411 ? 5.555 -1.134 -19.297 1.00 83.56 411 TRP A CA 1
ATOM 3243 C C . TRP A 1 411 ? 5.245 0.232 -19.916 1.00 83.56 411 TRP A C 1
ATOM 3245 O O . TRP A 1 411 ? 5.634 0.533 -21.043 1.00 83.56 411 TRP A O 1
ATOM 3255 N N . ARG A 1 412 ? 4.500 1.061 -19.191 1.00 77.88 412 ARG A N 1
ATOM 3256 C CA . ARG A 1 412 ? 4.282 2.476 -19.480 1.00 77.88 412 ARG A CA 1
ATOM 3257 C C . ARG A 1 412 ? 4.822 3.369 -18.376 1.00 77.88 412 ARG A C 1
ATOM 3259 O O . ARG A 1 412 ? 4.834 4.580 -18.541 1.00 77.88 412 ARG A O 1
ATOM 3266 N N . ASN A 1 413 ? 5.205 2.778 -17.248 1.00 77.75 413 ASN A N 1
ATOM 3267 C CA . ASN A 1 413 ? 5.646 3.511 -16.087 1.00 77.75 413 ASN A CA 1
ATOM 3268 C C . ASN A 1 413 ? 7.089 3.998 -16.309 1.00 77.75 413 ASN A C 1
ATOM 3270 O O . ASN A 1 413 ? 7.982 3.157 -16.443 1.00 77.75 413 ASN A O 1
ATOM 3274 N N . PRO A 1 414 ? 7.341 5.320 -16.288 1.00 74.31 414 PRO A N 1
ATOM 3275 C CA . PRO A 1 414 ? 8.686 5.882 -16.373 1.00 74.31 414 PRO A CA 1
ATOM 3276 C C . PRO A 1 414 ? 9.692 5.253 -15.422 1.00 74.31 414 PRO A C 1
ATOM 3278 O O . PRO A 1 414 ? 10.819 4.930 -15.794 1.00 74.31 414 PRO A O 1
ATOM 3281 N N . LEU A 1 415 ? 9.254 5.057 -14.180 1.00 78.38 415 LEU A N 1
ATOM 3282 C CA . LEU A 1 415 ? 10.096 4.557 -13.109 1.00 78.38 415 LEU A CA 1
ATOM 3283 C C . LEU A 1 415 ? 10.547 3.122 -13.388 1.00 78.38 415 LEU A C 1
ATOM 3285 O O . LEU A 1 415 ? 11.662 2.754 -13.041 1.00 78.38 415 LEU A O 1
ATOM 3289 N N . GLN A 1 416 ? 9.717 2.325 -14.063 1.00 86.00 416 GLN A N 1
ATOM 3290 C CA . GLN A 1 416 ? 10.090 0.964 -14.433 1.00 86.00 416 GLN A CA 1
ATOM 3291 C C . GLN A 1 416 ? 11.272 0.951 -15.404 1.00 86.00 416 GLN A C 1
ATOM 3293 O O . GLN A 1 416 ? 12.218 0.195 -15.200 1.00 86.00 416 GLN A O 1
ATOM 3298 N N . PHE A 1 417 ? 11.232 1.776 -16.452 1.00 80.94 417 PHE A N 1
ATOM 3299 C CA . PHE A 1 417 ? 12.326 1.850 -17.423 1.00 80.94 417 PHE A CA 1
ATOM 3300 C C .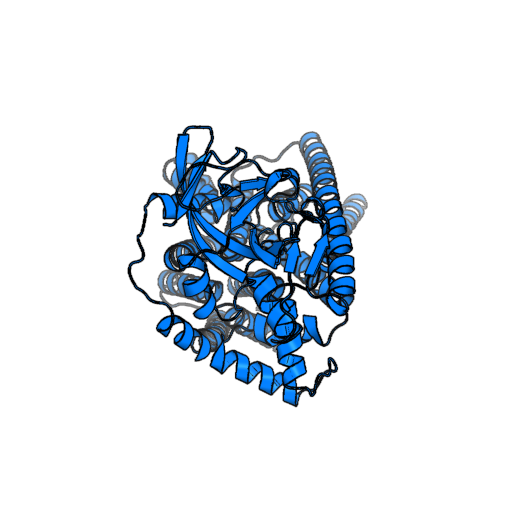 PHE A 1 417 ? 13.590 2.439 -16.808 1.00 80.94 417 PHE A C 1
ATOM 3302 O O . PHE A 1 417 ? 14.675 1.921 -17.059 1.00 80.94 417 PHE A O 1
ATOM 3309 N N . HIS A 1 418 ? 13.446 3.461 -15.962 1.00 78.81 418 HIS A N 1
ATOM 3310 C CA . HIS A 1 418 ? 14.560 4.017 -15.201 1.00 78.81 418 HIS A CA 1
ATOM 3311 C C . HIS A 1 418 ? 15.302 2.926 -14.421 1.00 78.81 418 HIS A C 1
ATOM 3313 O O . HIS A 1 418 ? 16.501 2.741 -14.626 1.00 78.81 418 HIS A O 1
ATOM 3319 N N . VAL A 1 419 ? 14.581 2.168 -13.594 1.00 85.25 419 VAL A N 1
ATOM 3320 C CA . VAL A 1 419 ? 15.191 1.140 -12.747 1.00 85.25 419 VAL A CA 1
ATOM 3321 C C . VAL A 1 419 ? 15.761 -0.014 -13.580 1.00 85.25 419 VAL A C 1
ATOM 3323 O O . VAL A 1 419 ? 16.832 -0.523 -13.267 1.00 85.25 419 VAL A O 1
ATOM 3326 N N . LEU A 1 420 ? 15.106 -0.417 -14.675 1.00 87.06 420 LEU A N 1
ATOM 3327 C CA . LEU A 1 420 ? 15.647 -1.458 -15.559 1.00 87.06 420 LEU A CA 1
ATOM 3328 C C . LEU A 1 420 ? 16.934 -1.020 -16.272 1.00 87.06 420 LEU A C 1
ATOM 3330 O O . LEU A 1 420 ? 17.848 -1.828 -16.419 1.00 87.06 420 LEU A O 1
ATOM 3334 N N . ASN A 1 421 ? 17.022 0.234 -16.713 1.00 82.81 421 ASN A N 1
ATOM 3335 C CA . ASN A 1 421 ? 18.231 0.756 -17.351 1.00 82.81 421 ASN A CA 1
ATOM 3336 C C . ASN A 1 421 ? 19.404 0.827 -16.365 1.00 82.81 421 ASN A C 1
ATOM 3338 O O . ASN A 1 421 ? 20.538 0.542 -16.747 1.00 82.81 421 ASN A O 1
ATOM 3342 N N . GLU A 1 422 ? 19.143 1.148 -15.095 1.00 83.00 422 GLU A N 1
ATOM 3343 C CA . GLU A 1 422 ? 20.156 1.039 -14.041 1.00 83.00 422 GLU A CA 1
ATOM 3344 C C . GLU A 1 422 ? 20.565 -0.420 -13.801 1.00 83.00 422 GLU A C 1
ATOM 3346 O O . GLU A 1 422 ? 21.759 -0.718 -13.774 1.00 83.00 422 GLU A O 1
ATOM 3351 N N . HIS A 1 423 ? 19.592 -1.334 -13.721 1.00 87.62 423 HIS A N 1
ATOM 3352 C CA . HIS A 1 423 ? 19.814 -2.766 -13.496 1.00 87.62 423 HIS A CA 1
ATOM 3353 C C . HIS A 1 423 ? 20.711 -3.408 -14.564 1.00 87.62 423 HIS A C 1
ATOM 3355 O O . HIS A 1 423 ? 21.667 -4.118 -14.250 1.00 87.62 423 HIS A O 1
ATOM 3361 N N . TYR A 1 424 ? 20.412 -3.170 -15.844 1.00 84.19 424 TYR A N 1
ATOM 3362 C CA . TYR A 1 424 ? 21.184 -3.740 -16.953 1.00 84.19 424 TYR A CA 1
ATOM 3363 C C . TYR A 1 424 ? 22.444 -2.932 -17.307 1.00 84.19 424 TYR A C 1
ATOM 3365 O O . TYR A 1 424 ? 23.291 -3.425 -18.061 1.00 84.19 424 TYR A O 1
ATOM 3373 N N . GLY A 1 425 ? 22.589 -1.727 -16.753 1.00 74.88 425 GLY A N 1
ATOM 3374 C CA . GLY A 1 425 ? 23.727 -0.833 -16.938 1.00 74.88 425 GLY A CA 1
ATOM 3375 C C . GLY A 1 425 ? 23.633 0.071 -18.174 1.00 74.88 425 GLY A C 1
ATOM 3376 O O . GLY A 1 425 ? 22.940 -0.213 -19.150 1.00 74.88 425 GLY A O 1
ATOM 3377 N N . ALA A 1 426 ? 24.419 1.155 -18.160 1.00 63.62 426 ALA A N 1
ATOM 3378 C CA . ALA A 1 426 ? 24.379 2.246 -19.146 1.00 63.62 426 ALA A CA 1
ATOM 3379 C C . ALA A 1 426 ? 24.568 1.819 -20.618 1.00 63.62 426 ALA A C 1
ATOM 3381 O O . ALA A 1 426 ? 24.151 2.530 -21.527 1.00 63.62 426 ALA A O 1
ATOM 3382 N N . ASN A 1 427 ? 25.163 0.649 -20.863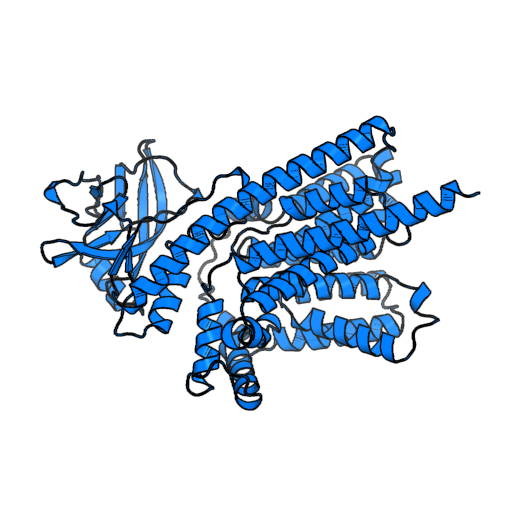 1.00 63.38 427 ASN A N 1
ATOM 3383 C CA . ASN A 1 427 ? 25.405 0.128 -22.211 1.00 63.38 427 ASN A CA 1
ATOM 3384 C C . ASN A 1 427 ? 24.190 -0.604 -22.812 1.00 63.38 427 ASN A C 1
ATOM 3386 O O . ASN A 1 427 ? 24.256 -1.049 -23.958 1.00 63.38 427 ASN A O 1
ATOM 3390 N N . LYS A 1 428 ? 23.099 -0.770 -22.052 1.00 71.38 428 LYS A N 1
ATOM 3391 C CA . LYS A 1 428 ? 21.913 -1.519 -22.468 1.00 71.38 428 LYS A CA 1
ATOM 3392 C C . LYS A 1 428 ? 20.642 -0.737 -22.148 1.00 71.38 428 LYS A C 1
ATOM 3394 O O . LYS A 1 428 ? 19.993 -0.966 -21.133 1.00 71.38 428 LYS A O 1
ATOM 3399 N N . GLN A 1 429 ? 20.269 0.170 -23.046 1.00 76.56 429 GLN A N 1
ATOM 3400 C CA . GLN A 1 429 ? 18.984 0.858 -22.953 1.00 76.56 429 GLN A CA 1
ATOM 3401 C C . GLN A 1 429 ? 17.856 -0.109 -23.306 1.00 76.56 429 GLN A C 1
ATOM 3403 O O . GLN A 1 429 ? 17.746 -0.575 -24.442 1.00 76.56 429 GLN A O 1
ATOM 3408 N N . VAL A 1 430 ? 17.049 -0.445 -22.306 1.00 80.81 430 VAL A N 1
ATOM 3409 C CA . VAL A 1 430 ? 15.921 -1.357 -22.434 1.00 80.81 430 VAL A CA 1
ATOM 3410 C C . VAL A 1 430 ? 14.733 -0.628 -23.033 1.00 80.81 430 VAL A C 1
ATOM 3412 O O . VAL A 1 430 ? 14.244 0.363 -22.493 1.00 80.81 430 VAL A O 1
ATOM 3415 N N . VAL A 1 431 ? 14.218 -1.186 -24.121 1.00 83.94 431 VAL A N 1
ATOM 3416 C CA . VAL A 1 431 ? 13.048 -0.684 -24.830 1.00 83.94 431 VAL A CA 1
ATOM 3417 C C . VAL A 1 431 ? 12.075 -1.835 -25.042 1.00 83.94 431 VAL A C 1
ATOM 3419 O O . VAL A 1 431 ? 12.430 -2.867 -25.613 1.00 83.94 431 VAL A O 1
ATOM 3422 N N . VAL A 1 432 ? 10.830 -1.651 -24.597 1.00 87.75 432 VAL A N 1
ATOM 3423 C CA . VAL A 1 432 ? 9.750 -2.621 -24.812 1.00 87.75 432 VAL A CA 1
ATOM 3424 C C . VAL A 1 432 ? 8.597 -1.945 -25.541 1.00 87.75 432 VAL A C 1
ATOM 3426 O O . VAL A 1 432 ? 7.958 -1.028 -25.020 1.00 87.75 432 VAL A O 1
ATOM 3429 N N . LEU A 1 433 ? 8.327 -2.418 -26.753 1.00 88.56 433 LEU A N 1
ATOM 3430 C CA . LEU A 1 433 ? 7.353 -1.855 -27.683 1.00 88.56 433 LEU A CA 1
ATOM 3431 C C . LEU A 1 433 ? 6.251 -2.873 -27.993 1.00 88.56 433 LEU A C 1
ATOM 3433 O O . LEU A 1 433 ? 6.503 -4.077 -27.927 1.00 88.56 433 LEU A O 1
ATOM 3437 N N . PRO A 1 434 ? 5.040 -2.422 -28.365 1.00 89.50 434 PRO A N 1
ATOM 3438 C CA . PRO A 1 434 ? 3.995 -3.300 -28.885 1.00 89.50 434 PRO A CA 1
ATOM 3439 C C . PRO A 1 434 ? 4.484 -4.123 -30.075 1.00 89.50 434 PRO A C 1
ATOM 3441 O O . PRO A 1 434 ? 5.234 -3.616 -30.913 1.00 89.50 434 PRO A O 1
ATOM 3444 N N . TYR A 1 435 ? 4.014 -5.367 -30.204 1.00 90.62 435 TYR A N 1
ATOM 3445 C CA . TYR A 1 435 ? 4.440 -6.228 -31.308 1.00 90.62 435 TYR A CA 1
ATOM 3446 C C . TYR A 1 435 ? 4.044 -5.666 -32.682 1.00 90.62 435 TYR A C 1
ATOM 3448 O O . TYR A 1 435 ? 4.778 -5.849 -33.651 1.00 90.62 435 TYR A O 1
ATOM 3456 N N . SER A 1 436 ? 2.931 -4.932 -32.770 1.00 89.06 436 SER A N 1
ATOM 3457 C CA . SER A 1 436 ? 2.461 -4.302 -34.011 1.00 89.06 436 SER A CA 1
ATOM 3458 C C . SER A 1 436 ? 3.419 -3.252 -34.580 1.00 89.06 436 SER A C 1
ATOM 3460 O O . SER A 1 436 ? 3.409 -3.022 -35.784 1.00 89.06 436 SER A O 1
ATOM 3462 N N . LEU A 1 437 ? 4.290 -2.656 -33.755 1.00 90.00 437 LEU A N 1
ATOM 3463 C CA . LEU A 1 437 ? 5.310 -1.710 -34.221 1.00 90.00 437 LEU A CA 1
ATOM 3464 C C . LEU A 1 437 ? 6.520 -2.401 -34.862 1.00 90.00 437 LEU A C 1
ATOM 3466 O O . LEU A 1 437 ? 7.415 -1.738 -35.389 1.00 90.00 437 LEU A O 1
ATOM 3470 N N . LYS A 1 438 ? 6.578 -3.735 -34.831 1.00 89.44 438 LYS A N 1
ATOM 3471 C CA . LYS A 1 438 ? 7.665 -4.485 -35.452 1.00 89.44 438 LYS A CA 1
ATOM 3472 C C . LYS A 1 438 ? 7.609 -4.312 -36.970 1.00 89.44 438 LYS A C 1
ATOM 3474 O O . LYS A 1 438 ? 6.699 -4.810 -37.626 1.00 89.44 438 LYS A O 1
ATOM 3479 N N . GLY A 1 439 ? 8.626 -3.657 -37.524 1.00 86.00 439 GLY A N 1
ATOM 3480 C CA . GLY A 1 439 ? 8.668 -3.319 -38.949 1.00 86.00 439 GLY A CA 1
ATOM 3481 C C . GLY A 1 439 ? 7.838 -2.086 -39.302 1.00 86.00 439 GLY A C 1
ATOM 3482 O O . GLY A 1 439 ? 7.327 -2.016 -40.417 1.00 86.00 439 GLY A O 1
ATOM 3483 N N . PHE A 1 440 ? 7.683 -1.155 -38.353 1.00 90.88 440 PHE A N 1
ATOM 3484 C CA . PHE A 1 440 ? 7.123 0.171 -38.592 1.00 90.88 440 PHE A CA 1
ATOM 3485 C C . PHE A 1 440 ? 7.682 0.801 -39.878 1.00 90.88 440 PHE A C 1
ATOM 3487 O O . PHE A 1 440 ? 8.889 0.776 -40.129 1.00 90.88 440 PHE A O 1
ATOM 3494 N N . ASP A 1 441 ? 6.768 1.355 -40.673 1.00 88.00 441 ASP A N 1
ATOM 3495 C CA . ASP A 1 441 ? 7.046 2.017 -41.940 1.00 88.00 441 ASP A CA 1
ATOM 3496 C C . ASP A 1 441 ? 6.278 3.341 -41.982 1.00 88.00 441 ASP A C 1
ATOM 3498 O O . ASP A 1 441 ? 5.043 3.340 -42.029 1.00 88.00 441 ASP A O 1
ATOM 3502 N N . CYS A 1 442 ? 7.007 4.460 -41.949 1.00 87.56 442 CYS A N 1
ATOM 3503 C CA . CYS A 1 442 ? 6.429 5.804 -41.930 1.00 87.56 442 CYS A CA 1
ATOM 3504 C C . CYS A 1 442 ? 5.499 6.046 -43.130 1.00 87.56 442 CYS A C 1
ATOM 3506 O O . CYS A 1 442 ? 4.436 6.643 -42.973 1.00 87.56 442 CYS A O 1
ATOM 3508 N N . ASP A 1 443 ? 5.818 5.475 -44.297 1.00 88.25 443 ASP A N 1
ATOM 3509 C CA . ASP A 1 443 ? 5.018 5.626 -45.520 1.00 88.25 443 ASP A CA 1
ATOM 3510 C C . ASP A 1 443 ? 3.610 5.015 -45.400 1.00 88.25 443 ASP A C 1
ATOM 3512 O O . ASP A 1 443 ? 2.704 5.342 -46.169 1.00 88.25 443 ASP A O 1
ATOM 3516 N N . ARG A 1 444 ? 3.417 4.097 -44.446 1.00 89.12 444 ARG A N 1
ATOM 3517 C CA . ARG A 1 444 ? 2.127 3.451 -44.155 1.00 89.12 444 ARG A CA 1
ATOM 3518 C C . ARG A 1 444 ? 1.376 4.111 -43.003 1.00 89.12 444 ARG A C 1
ATOM 3520 O O . ARG A 1 444 ? 0.244 3.716 -42.723 1.00 89.12 444 ARG A O 1
ATOM 3527 N N . ALA A 1 445 ? 1.999 5.058 -42.311 1.00 90.94 445 ALA A N 1
ATOM 3528 C CA . ALA A 1 445 ? 1.404 5.741 -41.179 1.00 90.94 445 ALA A CA 1
ATOM 3529 C C . ALA A 1 445 ? 0.486 6.884 -41.637 1.00 90.94 445 ALA A C 1
ATOM 3531 O O . ALA A 1 445 ? 0.642 7.459 -42.714 1.00 90.94 445 ALA A O 1
ATOM 3532 N N . VAL A 1 446 ? -0.495 7.223 -40.804 1.00 91.69 446 VAL A N 1
ATOM 3533 C CA . VAL A 1 446 ? -1.410 8.342 -41.055 1.00 91.69 446 VAL A CA 1
ATOM 3534 C C . VAL A 1 446 ? -0.895 9.567 -40.314 1.00 91.69 446 VAL A C 1
ATOM 3536 O O . VAL A 1 446 ? -0.832 9.552 -39.088 1.00 91.69 446 VAL A O 1
ATOM 3539 N N . ALA A 1 447 ? -0.547 10.631 -41.034 1.00 91.12 447 ALA A N 1
ATOM 3540 C CA . ALA A 1 447 ? -0.126 11.883 -40.412 1.00 91.12 447 ALA A CA 1
ATOM 3541 C C . ALA A 1 447 ? -1.255 12.504 -39.572 1.00 91.12 447 ALA A C 1
ATOM 3543 O O . ALA A 1 447 ? -2.405 12.588 -40.015 1.00 91.12 447 ALA A O 1
ATOM 3544 N N . LEU A 1 448 ? -0.911 12.954 -38.368 1.00 88.31 448 LEU A N 1
ATOM 3545 C CA . LEU A 1 448 ? -1.759 13.795 -37.532 1.00 88.31 448 LEU A CA 1
ATOM 3546 C C . LEU A 1 448 ? -1.476 15.270 -37.821 1.00 88.31 448 LEU A C 1
ATOM 3548 O O . LEU A 1 448 ? -0.406 15.633 -38.308 1.00 88.31 448 LEU A O 1
ATOM 3552 N N . GLY A 1 449 ? -2.447 16.133 -37.526 1.00 84.75 449 GLY A N 1
ATOM 3553 C CA . GLY A 1 449 ? -2.222 17.576 -37.563 1.00 84.75 449 GLY A CA 1
ATOM 3554 C C . GLY A 1 449 ? -1.290 18.044 -36.439 1.00 84.75 449 GLY A C 1
ATOM 3555 O O . GLY A 1 449 ? -1.028 17.313 -35.485 1.00 84.75 449 GLY A O 1
ATOM 3556 N N . GLY A 1 450 ? -0.863 19.302 -36.520 1.00 85.19 450 GLY A N 1
ATOM 3557 C CA . GLY A 1 450 ? -0.014 19.945 -35.514 1.00 85.19 450 GLY A CA 1
ATOM 3558 C C . GLY A 1 450 ? 1.447 20.081 -35.937 1.00 85.19 450 GLY A C 1
ATOM 3559 O O . GLY A 1 450 ? 1.814 19.716 -37.058 1.00 85.19 450 GLY A O 1
ATOM 3560 N N . ASP A 1 451 ? 2.266 20.651 -35.059 1.00 82.38 451 ASP A N 1
ATOM 3561 C CA . ASP A 1 451 ? 3.688 20.920 -35.314 1.00 82.38 451 ASP A CA 1
ATOM 3562 C C . ASP A 1 451 ? 4.631 19.786 -34.887 1.00 82.38 451 ASP A C 1
ATOM 3564 O O . ASP A 1 451 ? 5.796 19.770 -35.292 1.00 82.38 451 ASP A O 1
ATOM 3568 N N . ALA A 1 452 ? 4.128 18.788 -34.152 1.00 83.75 452 ALA A N 1
ATOM 3569 C CA . ALA A 1 452 ? 4.966 17.712 -33.638 1.00 83.75 452 ALA A CA 1
ATOM 3570 C C . ALA A 1 452 ? 5.369 16.669 -34.695 1.00 83.75 452 ALA A C 1
ATOM 3572 O O . ALA A 1 452 ? 6.185 15.795 -34.415 1.00 83.75 452 ALA A O 1
ATOM 3573 N N . GLY A 1 453 ? 4.790 16.716 -35.900 1.00 87.88 453 GLY A N 1
ATOM 3574 C CA . GLY A 1 453 ? 5.035 15.716 -36.947 1.00 87.88 453 GLY A CA 1
ATOM 3575 C C . GLY A 1 453 ? 4.514 14.318 -36.591 1.00 87.88 453 GLY A C 1
ATOM 3576 O O . GLY A 1 453 ? 5.014 13.321 -37.108 1.00 87.88 453 GLY A O 1
ATOM 3577 N N . ALA A 1 454 ? 3.540 14.235 -35.682 1.00 89.69 454 ALA A N 1
ATOM 3578 C CA . ALA A 1 454 ? 3.030 12.972 -35.173 1.00 89.69 454 ALA A CA 1
ATOM 3579 C C . ALA A 1 454 ? 2.310 12.153 -36.258 1.00 89.69 454 ALA A C 1
ATOM 3581 O O . ALA A 1 454 ? 1.621 12.692 -37.126 1.00 89.69 454 ALA A O 1
ATOM 3582 N N . VAL A 1 455 ? 2.415 10.830 -36.168 1.00 92.00 455 VAL A N 1
ATOM 3583 C CA . VAL A 1 455 ? 1.740 9.876 -37.053 1.00 92.00 455 VAL A CA 1
ATOM 3584 C C . VAL A 1 455 ? 1.013 8.807 -36.240 1.00 92.00 455 VAL A C 1
ATOM 3586 O O . VAL A 1 455 ? 1.374 8.521 -35.100 1.00 92.00 455 VAL A O 1
ATOM 3589 N N . VAL A 1 456 ? -0.009 8.188 -36.826 1.00 90.00 456 VAL A N 1
ATOM 3590 C CA . VAL A 1 456 ? -0.690 7.014 -36.273 1.00 90.00 456 VAL A CA 1
ATOM 3591 C C . VAL A 1 456 ? -0.342 5.789 -37.103 1.00 90.00 456 VAL A C 1
ATOM 3593 O O . VAL A 1 456 ? -0.562 5.767 -38.314 1.00 90.00 456 VAL A O 1
ATOM 3596 N N . TYR A 1 457 ? 0.149 4.747 -36.439 1.00 90.19 457 TYR A N 1
ATOM 3597 C CA . TYR A 1 457 ? 0.445 3.453 -37.045 1.00 90.19 457 TYR A CA 1
ATOM 3598 C C . TYR A 1 457 ? -0.072 2.328 -36.150 1.00 90.19 457 TYR A C 1
ATOM 3600 O O . TYR A 1 457 ? 0.244 2.281 -34.963 1.00 90.19 457 TYR A O 1
ATOM 3608 N N . GLU A 1 458 ? -0.900 1.437 -36.704 1.00 87.69 458 GLU A N 1
ATOM 3609 C CA . GLU A 1 458 ? -1.495 0.297 -35.978 1.00 87.69 458 GLU A CA 1
ATOM 3610 C C . GLU A 1 458 ? -2.160 0.694 -34.640 1.00 87.69 458 GLU A C 1
ATOM 3612 O O . GLU A 1 458 ? -2.082 -0.019 -33.641 1.00 87.69 458 GLU A O 1
ATOM 3617 N N . GLY A 1 459 ? -2.799 1.871 -34.609 1.00 83.94 459 GLY A N 1
ATOM 3618 C CA . GLY A 1 459 ? -3.478 2.414 -33.425 1.00 83.94 459 GLY A CA 1
ATOM 3619 C C . GLY A 1 459 ? -2.569 3.102 -32.400 1.00 83.94 459 GLY A C 1
ATOM 3620 O O . GLY A 1 459 ? -3.071 3.582 -31.385 1.00 83.94 459 GLY A O 1
ATOM 3621 N N . TYR A 1 460 ? -1.264 3.190 -32.658 1.00 87.19 460 TYR A N 1
ATOM 3622 C CA . TYR A 1 460 ? -0.296 3.874 -31.804 1.00 87.19 460 TYR A CA 1
ATOM 3623 C C . TYR A 1 460 ? 0.115 5.222 -32.387 1.00 87.19 460 TYR A C 1
ATOM 3625 O O . TYR A 1 460 ? 0.349 5.341 -33.588 1.00 87.19 460 TYR A O 1
ATOM 3633 N N . THR A 1 461 ? 0.241 6.223 -31.517 1.00 88.81 461 THR A N 1
ATOM 3634 C CA . THR A 1 461 ? 0.744 7.549 -31.884 1.00 88.81 461 THR A CA 1
ATOM 3635 C C . THR A 1 461 ? 2.260 7.578 -31.752 1.00 88.81 461 THR A C 1
ATOM 3637 O O . THR A 1 461 ? 2.798 7.293 -30.680 1.00 88.81 461 THR A O 1
ATOM 3640 N N . LEU A 1 462 ? 2.937 7.934 -32.837 1.00 91.06 462 LEU A N 1
ATOM 3641 C CA . LEU A 1 462 ? 4.388 8.002 -32.942 1.00 91.06 462 LEU A CA 1
ATOM 3642 C C . LEU A 1 462 ? 4.815 9.423 -33.304 1.00 91.06 462 LEU A C 1
ATOM 3644 O O . LEU A 1 462 ? 4.111 10.106 -34.042 1.00 91.06 462 LEU A O 1
ATOM 3648 N N . ILE A 1 463 ? 5.960 9.864 -32.797 1.00 90.62 463 ILE A N 1
ATOM 3649 C CA . ILE A 1 463 ? 6.509 11.202 -33.044 1.00 90.62 463 ILE A CA 1
ATOM 3650 C C . ILE A 1 463 ? 7.959 11.046 -33.513 1.00 90.62 463 ILE A C 1
ATOM 3652 O O . ILE A 1 463 ? 8.701 10.296 -32.876 1.00 90.62 463 ILE A O 1
ATOM 3656 N N . PRO A 1 464 ? 8.384 11.700 -34.605 1.00 90.44 464 PRO A N 1
ATOM 3657 C CA . PRO A 1 464 ? 9.771 11.640 -35.044 1.00 90.44 464 PRO A CA 1
ATOM 3658 C C . PRO A 1 464 ? 10.668 12.423 -34.082 1.00 90.44 464 PRO A C 1
ATOM 3660 O O 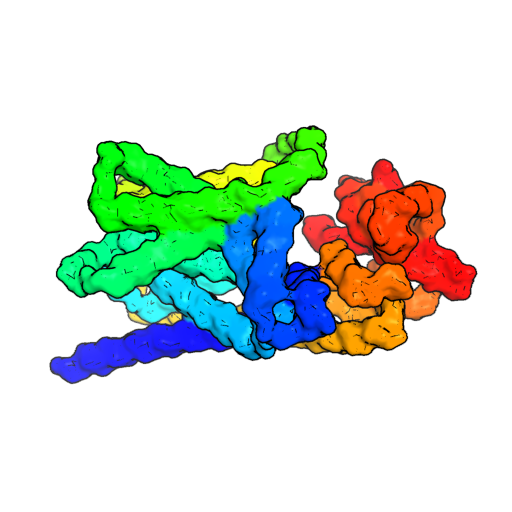. PRO A 1 464 ? 10.244 13.410 -33.475 1.00 90.44 464 PRO A O 1
ATOM 3663 N N . GLN A 1 465 ? 11.931 12.023 -33.962 1.00 86.44 465 GLN A N 1
ATOM 3664 C CA . GLN A 1 465 ? 12.923 12.870 -33.309 1.00 86.44 465 GLN A CA 1
ATOM 3665 C C . GLN A 1 465 ? 13.064 14.188 -34.081 1.00 86.44 465 GLN A C 1
ATOM 3667 O O . GLN A 1 465 ? 13.201 14.204 -35.304 1.00 86.44 465 GLN A O 1
ATOM 3672 N N . ASN A 1 466 ? 13.031 15.300 -33.354 1.00 84.00 466 ASN A N 1
ATOM 3673 C CA . ASN A 1 466 ? 13.268 16.640 -33.878 1.00 84.00 466 ASN A CA 1
ATOM 3674 C C . ASN A 1 466 ? 14.288 17.373 -32.996 1.00 84.00 466 ASN A C 1
ATOM 3676 O O . ASN A 1 466 ? 14.692 16.855 -31.956 1.00 84.00 466 ASN A O 1
ATOM 3680 N N . ASP A 1 467 ? 14.685 18.584 -33.388 1.00 80.31 467 ASP A N 1
ATOM 3681 C CA . ASP A 1 467 ? 15.699 19.359 -32.662 1.00 80.31 467 ASP A CA 1
ATOM 3682 C C . ASP A 1 467 ? 15.319 19.618 -31.192 1.00 80.31 467 ASP A C 1
ATOM 3684 O O . ASP A 1 467 ? 16.188 19.609 -30.320 1.00 80.31 467 ASP A O 1
ATOM 3688 N N . ALA A 1 468 ? 14.024 19.799 -30.901 1.00 75.75 468 ALA A N 1
ATOM 3689 C CA . ALA A 1 468 ? 13.527 20.011 -29.542 1.00 75.75 468 ALA A CA 1
ATOM 3690 C C . ALA A 1 468 ? 13.702 18.754 -28.673 1.00 75.75 468 ALA A C 1
ATOM 3692 O O . ALA A 1 468 ? 14.307 18.820 -27.602 1.00 75.75 468 ALA A O 1
ATOM 3693 N N . LEU A 1 469 ? 13.257 17.596 -29.165 1.00 77.38 469 LEU A N 1
ATOM 3694 C CA . LEU A 1 469 ? 13.412 16.313 -28.478 1.00 77.38 469 LEU A CA 1
ATOM 3695 C C . LEU A 1 469 ? 14.877 15.875 -28.396 1.00 77.38 469 LEU A C 1
ATOM 3697 O O . LEU A 1 469 ? 15.293 15.303 -27.391 1.00 77.38 469 LEU A O 1
ATOM 3701 N N . ALA A 1 470 ? 15.678 16.158 -29.423 1.00 76.56 470 ALA A N 1
ATOM 3702 C CA . ALA A 1 470 ? 17.110 15.892 -29.413 1.00 76.56 470 ALA A CA 1
ATOM 3703 C C . ALA A 1 470 ? 17.812 16.718 -28.324 1.00 76.56 470 ALA A C 1
ATOM 3705 O O . ALA A 1 470 ? 18.580 16.160 -27.538 1.00 76.56 470 ALA A O 1
ATOM 3706 N N . ALA A 1 471 ? 17.505 18.014 -28.207 1.00 73.75 471 ALA A N 1
ATOM 3707 C CA . ALA A 1 471 ? 18.046 18.862 -27.147 1.00 73.75 471 ALA A CA 1
ATOM 3708 C C . ALA A 1 471 ? 17.616 18.384 -25.750 1.00 73.75 471 ALA A C 1
ATOM 3710 O O . ALA A 1 471 ? 18.444 18.317 -24.837 1.00 73.75 471 ALA A O 1
ATOM 3711 N N . GLU A 1 472 ? 16.350 17.996 -25.585 1.00 70.50 472 GLU A N 1
ATOM 3712 C CA . GLU A 1 472 ? 15.834 17.483 -24.315 1.00 70.50 472 GLU A CA 1
ATOM 3713 C C . GLU A 1 472 ? 16.477 16.139 -23.940 1.00 70.50 472 GLU A C 1
ATOM 3715 O O . GLU A 1 472 ? 16.890 15.954 -22.796 1.00 70.50 472 GLU A O 1
ATOM 3720 N N . SER A 1 473 ? 16.692 15.243 -24.909 1.00 68.44 473 SER A N 1
ATOM 3721 C CA . SER A 1 473 ? 17.357 13.950 -24.693 1.00 68.44 473 SER A CA 1
ATOM 3722 C C . SER A 1 473 ? 18.778 14.067 -24.130 1.00 68.44 473 SER A C 1
ATOM 3724 O O . SER A 1 473 ? 19.185 13.239 -23.316 1.00 68.44 473 SER A O 1
ATOM 3726 N N . GLN A 1 474 ? 19.519 15.121 -24.499 1.00 65.25 474 GLN A N 1
ATOM 3727 C CA . GLN A 1 474 ? 20.882 15.368 -24.007 1.00 65.25 474 GLN A CA 1
ATOM 3728 C C . GLN A 1 474 ? 20.925 15.737 -22.520 1.00 65.25 474 GLN A C 1
ATOM 3730 O O . GLN A 1 474 ? 21.963 15.592 -21.877 1.00 65.25 474 GLN A O 1
ATOM 3735 N N . HIS A 1 475 ? 19.807 16.221 -21.978 1.00 62.72 475 HIS A N 1
ATOM 3736 C CA . HIS A 1 475 ? 19.672 16.629 -20.581 1.00 62.72 475 HIS A CA 1
ATOM 3737 C C . HIS A 1 475 ? 19.040 15.524 -19.723 1.00 62.72 475 HIS A C 1
ATOM 3739 O O . HIS A 1 475 ? 18.977 15.654 -18.500 1.00 62.72 475 HIS A O 1
ATOM 3745 N N . GLN A 1 476 ? 18.576 14.435 -20.345 1.00 63.22 476 GLN A N 1
ATOM 3746 C CA . GLN A 1 476 ? 17.965 13.310 -19.651 1.00 63.22 476 GLN A CA 1
ATOM 3747 C C . GLN A 1 476 ? 19.023 12.255 -19.291 1.00 63.22 476 GLN A C 1
ATOM 3749 O O . GLN A 1 476 ? 19.902 11.953 -20.101 1.00 63.22 476 GLN A O 1
ATOM 3754 N N . PRO A 1 477 ? 18.925 11.612 -18.112 1.00 54.31 477 PRO A N 1
ATOM 3755 C CA . PRO A 1 477 ? 19.919 10.632 -17.667 1.00 54.31 477 PRO A CA 1
ATOM 3756 C C . PRO A 1 477 ? 20.020 9.383 -18.564 1.00 54.31 477 PRO A C 1
ATOM 3758 O O . PRO A 1 477 ? 20.972 8.617 -18.442 1.00 54.31 477 PRO A O 1
ATOM 3761 N N . TYR A 1 478 ? 19.036 9.159 -19.444 1.00 56.69 478 TYR A N 1
ATOM 3762 C CA . TYR A 1 478 ? 18.844 7.915 -20.199 1.00 56.69 478 TYR A CA 1
ATOM 3763 C C . TYR A 1 478 ? 18.987 8.092 -21.718 1.00 56.69 478 TYR A C 1
ATOM 3765 O O . TYR A 1 478 ? 18.652 7.176 -22.464 1.00 56.69 478 TYR A O 1
ATOM 3773 N N . GLY A 1 479 ? 19.499 9.236 -22.183 1.00 60.44 479 GLY A N 1
ATOM 3774 C CA . GLY A 1 479 ? 19.787 9.499 -23.596 1.00 60.44 479 GLY A CA 1
ATOM 3775 C C . GLY A 1 479 ? 18.561 9.489 -24.518 1.00 60.44 479 GLY A C 1
ATOM 3776 O O . GLY A 1 479 ? 17.438 9.764 -24.105 1.00 60.44 479 GLY A O 1
ATOM 3777 N N . GLU A 1 480 ? 18.786 9.178 -25.796 1.00 61.78 480 GLU A N 1
ATOM 3778 C CA . GLU A 1 480 ? 17.794 9.352 -26.864 1.00 61.78 480 GLU A CA 1
ATOM 3779 C C . GLU A 1 480 ? 16.619 8.368 -26.827 1.00 61.78 480 GLU A C 1
ATOM 3781 O O . GLU A 1 480 ? 15.605 8.663 -27.440 1.00 61.78 480 GLU A O 1
ATOM 3786 N N . MET A 1 481 ? 16.688 7.229 -26.128 1.00 68.81 481 MET A N 1
ATOM 3787 C CA . MET A 1 481 ? 15.638 6.191 -26.210 1.00 68.81 481 MET A CA 1
ATOM 3788 C C . MET A 1 481 ? 14.568 6.288 -25.120 1.00 68.81 481 MET A C 1
ATOM 3790 O O . MET A 1 481 ? 13.573 5.562 -25.166 1.00 68.81 481 MET A O 1
ATOM 3794 N N . TYR A 1 482 ? 14.746 7.163 -24.131 1.00 70.56 482 TYR A N 1
ATOM 3795 C CA . TYR A 1 482 ? 13.746 7.380 -23.094 1.00 70.56 482 TYR A CA 1
ATOM 3796 C C . TYR A 1 482 ? 13.759 8.833 -22.621 1.00 70.56 482 TYR A C 1
ATOM 3798 O O . TYR A 1 482 ? 14.759 9.313 -22.090 1.00 70.56 482 TYR A O 1
ATOM 3806 N N . MET A 1 483 ? 12.626 9.520 -22.756 1.00 71.88 483 MET A N 1
ATOM 3807 C CA . MET A 1 483 ? 12.469 10.909 -22.316 1.00 71.88 483 MET A CA 1
ATOM 3808 C C . MET A 1 483 ? 11.059 11.162 -21.792 1.00 71.88 483 MET A C 1
ATOM 3810 O O . MET A 1 483 ? 10.129 10.425 -22.109 1.00 71.88 483 MET A O 1
ATOM 3814 N N . ASN A 1 484 ? 10.894 12.211 -20.993 1.00 71.44 484 ASN A N 1
ATOM 3815 C CA . ASN A 1 484 ? 9.577 12.718 -20.632 1.00 71.44 484 ASN A CA 1
ATOM 3816 C C . ASN A 1 484 ? 9.411 14.090 -21.278 1.00 71.44 484 ASN A C 1
ATOM 3818 O O . ASN A 1 484 ? 10.283 14.932 -21.098 1.00 71.44 484 ASN A O 1
ATOM 3822 N N . ALA A 1 485 ? 8.305 14.308 -21.982 1.00 74.25 485 ALA A N 1
ATOM 3823 C CA . ALA A 1 485 ? 8.032 15.577 -22.648 1.00 74.25 485 ALA A CA 1
ATOM 3824 C C . ALA A 1 485 ? 6.569 16.004 -22.465 1.00 74.25 485 ALA A C 1
ATOM 3826 O O . ALA A 1 485 ? 5.671 15.169 -22.272 1.00 74.25 485 ALA A O 1
ATOM 3827 N N . GLY A 1 486 ? 6.361 17.322 -22.487 1.00 76.56 486 GLY A N 1
ATOM 3828 C CA . GLY A 1 486 ? 5.049 17.963 -22.505 1.00 76.56 486 GLY A CA 1
ATOM 3829 C C . GLY A 1 486 ? 4.524 18.105 -23.932 1.00 76.56 486 GLY A C 1
ATOM 3830 O O . GLY A 1 486 ? 5.279 18.452 -24.837 1.00 76.56 486 GLY A O 1
ATOM 3831 N N . PHE A 1 487 ? 3.237 17.839 -24.133 1.00 79.50 487 PHE A N 1
ATOM 3832 C CA . PHE A 1 487 ? 2.564 18.000 -25.419 1.00 79.50 487 PHE A CA 1
ATOM 3833 C C . PHE A 1 487 ? 1.169 18.571 -25.226 1.00 79.50 487 PHE A C 1
ATOM 3835 O O . PHE A 1 487 ? 0.443 18.167 -24.317 1.00 79.50 487 PHE A O 1
ATOM 3842 N N . ARG A 1 488 ? 0.718 19.382 -26.174 1.00 83.81 488 ARG A N 1
ATOM 3843 C CA . ARG A 1 488 ? -0.694 19.701 -26.360 1.00 83.81 488 ARG A CA 1
ATOM 3844 C C . ARG A 1 488 ? -1.303 18.730 -27.358 1.00 83.81 488 ARG A C 1
ATOM 3846 O O . ARG A 1 488 ? -0.870 18.634 -28.496 1.00 83.81 488 ARG A O 1
ATOM 3853 N N . VAL A 1 489 ? -2.333 18.001 -26.944 1.00 82.75 489 VAL A N 1
ATOM 3854 C CA . VAL A 1 489 ? -3.068 17.076 -27.816 1.00 82.75 489 VAL A CA 1
ATOM 3855 C C . VAL A 1 489 ? -4.503 17.523 -28.001 1.00 82.75 489 VAL A C 1
ATOM 3857 O O . VAL A 1 489 ? -5.167 17.949 -27.050 1.00 82.75 489 VAL A O 1
ATOM 3860 N N . LYS A 1 490 ? -4.997 17.382 -29.230 1.00 84.25 490 LYS A N 1
ATOM 3861 C CA . LYS A 1 490 ? -6.390 17.615 -29.598 1.00 84.25 490 LYS A CA 1
ATOM 3862 C C . LYS A 1 490 ? -7.031 16.323 -30.061 1.00 84.25 490 LYS A C 1
ATOM 3864 O O . LYS A 1 490 ? -6.543 15.672 -30.985 1.00 84.25 490 LYS A O 1
ATOM 3869 N N . ASN A 1 491 ? -8.162 15.980 -29.460 1.00 81.81 491 ASN A N 1
ATOM 3870 C CA . ASN A 1 491 ? -8.909 14.783 -29.838 1.00 81.81 491 ASN A CA 1
ATOM 3871 C C . ASN A 1 491 ? -9.914 15.047 -30.955 1.00 81.81 491 ASN A C 1
ATOM 3873 O O . ASN A 1 491 ? -10.220 16.193 -31.287 1.00 81.81 491 ASN A O 1
ATOM 3877 N N . SER A 1 492 ? -10.469 13.962 -31.492 1.00 79.81 492 SER A N 1
ATOM 3878 C CA . SER A 1 492 ? -11.545 13.984 -32.495 1.00 79.81 492 SER A CA 1
ATOM 3879 C C . SER A 1 492 ? -12.787 14.773 -32.073 1.00 79.81 492 SER A C 1
ATOM 3881 O O . SER A 1 492 ? -13.421 15.395 -32.921 1.00 79.81 492 SER A O 1
ATOM 3883 N N . ASP A 1 493 ? -13.055 14.876 -30.771 1.00 79.12 493 ASP A N 1
ATOM 3884 C CA . ASP A 1 493 ? -14.111 15.725 -30.197 1.00 79.12 493 ASP A CA 1
ATOM 3885 C C . ASP A 1 493 ? -13.753 17.229 -30.132 1.00 79.12 493 ASP A C 1
ATOM 3887 O O . ASP A 1 493 ? -14.506 18.038 -29.584 1.00 79.12 493 ASP A O 1
ATOM 3891 N N . GLY A 1 494 ? -12.581 17.629 -30.633 1.00 78.69 494 GLY A N 1
ATOM 3892 C CA . GLY A 1 494 ? -12.118 19.019 -30.694 1.00 78.69 494 GLY A CA 1
ATOM 3893 C C . GLY A 1 494 ? -11.603 19.602 -29.374 1.00 78.69 494 GLY A C 1
ATOM 3894 O O . GLY A 1 494 ? -11.259 20.783 -29.329 1.00 78.69 494 GLY A O 1
ATOM 3895 N N . ARG A 1 495 ? -11.537 18.807 -28.300 1.00 79.19 495 ARG A N 1
ATOM 3896 C CA . ARG A 1 495 ? -11.021 19.232 -26.990 1.00 79.19 495 ARG A CA 1
ATOM 3897 C C . ARG A 1 495 ? -9.494 19.114 -26.921 1.00 79.19 495 ARG A C 1
ATOM 3899 O O . ARG A 1 495 ? -8.945 18.108 -27.364 1.00 79.19 495 ARG A O 1
ATOM 3906 N N . GLU A 1 496 ? -8.850 20.107 -26.309 1.00 82.38 496 GLU A N 1
ATOM 3907 C CA . GLU A 1 496 ? -7.389 20.221 -26.172 1.00 82.38 496 GLU A CA 1
ATOM 3908 C C . GLU A 1 496 ? -6.915 19.997 -24.733 1.00 82.38 496 GLU A C 1
ATOM 3910 O O . GLU A 1 496 ? -7.564 20.429 -23.773 1.00 82.38 496 GLU A O 1
ATOM 3915 N N . TYR A 1 497 ? -5.793 19.291 -24.585 1.00 75.75 497 TYR A N 1
ATOM 3916 C CA . TYR A 1 497 ? -5.245 18.874 -23.298 1.00 75.75 497 TYR A CA 1
ATOM 3917 C C . TYR A 1 497 ? -3.723 18.946 -23.343 1.00 75.75 497 TYR A C 1
ATOM 3919 O O . TYR A 1 497 ? -3.116 18.440 -24.277 1.00 75.75 497 TYR A O 1
ATOM 3927 N N . GLY A 1 498 ? -3.116 19.508 -22.299 1.00 75.94 498 GLY A N 1
ATOM 3928 C CA . GLY A 1 498 ? -1.695 19.305 -22.026 1.00 75.94 498 GLY A CA 1
ATOM 3929 C C . GLY A 1 498 ? -1.480 17.912 -21.434 1.00 75.94 498 GLY A C 1
ATOM 3930 O O . GLY A 1 498 ? -2.161 17.533 -20.472 1.00 75.94 498 GLY A O 1
ATOM 3931 N N . ILE A 1 499 ? -0.566 17.145 -22.008 1.00 72.06 499 ILE A N 1
ATOM 3932 C CA . ILE A 1 499 ? -0.129 15.839 -21.531 1.00 72.06 499 ILE A CA 1
ATOM 3933 C C . ILE A 1 499 ? 1.359 15.899 -21.218 1.00 72.06 499 ILE A C 1
ATOM 3935 O O . ILE A 1 499 ? 2.132 16.524 -21.927 1.00 72.06 499 ILE A O 1
ATOM 3939 N N . TYR A 1 500 ? 1.758 15.208 -20.162 1.00 69.75 500 TYR A N 1
ATOM 3940 C CA . TYR A 1 500 ? 3.157 14.923 -19.887 1.00 69.75 500 TYR A CA 1
ATOM 3941 C C . TYR A 1 500 ? 3.315 13.414 -20.017 1.00 69.75 500 TYR A C 1
ATOM 3943 O O . TYR A 1 500 ? 2.638 12.671 -19.302 1.00 69.75 500 TYR A O 1
ATOM 3951 N N . SER A 1 501 ? 4.108 12.959 -20.985 1.00 69.19 501 SER A N 1
ATOM 3952 C CA . SER A 1 501 ? 4.208 11.537 -21.327 1.00 69.19 501 SER A CA 1
ATOM 3953 C C . SER A 1 501 ? 5.651 11.073 -21.309 1.00 69.19 501 SER A C 1
ATOM 3955 O O . SER A 1 501 ? 6.539 11.761 -21.807 1.00 69.19 501 SER A O 1
ATOM 3957 N N . ALA A 1 502 ? 5.844 9.849 -20.820 1.00 73.38 502 ALA A N 1
ATOM 3958 C CA . ALA A 1 502 ? 6.995 9.044 -21.192 1.00 73.38 502 ALA A CA 1
ATOM 3959 C C . ALA A 1 502 ? 6.973 8.802 -22.700 1.00 73.38 502 ALA A C 1
ATOM 3961 O O . ALA A 1 502 ? 5.930 8.432 -23.255 1.00 73.38 502 ALA A O 1
ATOM 3962 N N . LEU A 1 503 ? 8.121 8.975 -23.330 1.00 80.69 503 LEU A N 1
ATOM 3963 C CA . LEU A 1 503 ? 8.386 8.621 -24.707 1.00 80.69 503 LEU A CA 1
ATOM 3964 C C . LEU A 1 503 ? 9.395 7.484 -24.730 1.00 80.69 503 LEU A C 1
ATOM 3966 O O . LEU A 1 503 ? 10.436 7.550 -24.075 1.00 80.69 503 LEU A O 1
ATOM 3970 N N . ILE A 1 504 ? 9.077 6.453 -25.505 1.00 83.06 504 ILE A N 1
ATOM 3971 C CA . ILE A 1 504 ? 9.946 5.295 -25.700 1.00 83.06 504 ILE A CA 1
ATOM 3972 C C . ILE A 1 504 ? 10.461 5.348 -27.137 1.00 83.06 504 ILE A C 1
ATOM 3974 O O . ILE A 1 504 ? 9.674 5.211 -28.075 1.00 83.06 504 ILE A O 1
ATOM 3978 N N . GLY A 1 505 ? 11.759 5.590 -27.285 1.00 84.81 505 GLY A N 1
ATOM 3979 C CA . GLY A 1 505 ? 12.448 5.730 -28.561 1.00 84.81 505 GLY A CA 1
ATOM 3980 C C . GLY A 1 505 ? 12.780 4.386 -29.205 1.00 84.81 505 GLY A C 1
ATOM 3981 O O . GLY A 1 505 ? 13.086 3.408 -28.519 1.00 84.81 505 GLY A O 1
ATOM 3982 N N . PHE A 1 506 ? 12.718 4.331 -30.531 1.00 86.81 506 PHE A N 1
ATOM 3983 C CA . PHE A 1 506 ? 13.146 3.196 -31.340 1.00 86.81 506 PHE A CA 1
ATOM 3984 C C . PHE A 1 506 ? 13.530 3.635 -32.749 1.00 86.81 506 PHE A C 1
ATOM 3986 O O . PHE A 1 506 ? 13.065 4.660 -33.233 1.00 86.81 506 PHE A O 1
ATOM 3993 N N . ASN A 1 507 ? 14.354 2.830 -33.416 1.00 86.62 507 ASN A N 1
ATOM 3994 C CA . ASN A 1 507 ? 14.761 3.105 -34.789 1.00 86.62 507 ASN A CA 1
ATOM 3995 C C . ASN A 1 507 ? 13.802 2.438 -35.772 1.00 86.62 507 ASN A C 1
ATOM 3997 O O . ASN A 1 507 ? 13.440 1.267 -35.595 1.00 86.62 507 ASN A O 1
ATOM 4001 N N . ASP A 1 508 ? 13.425 3.163 -36.819 1.00 86.06 508 ASP A N 1
ATOM 4002 C CA . ASP A 1 508 ? 12.754 2.579 -37.975 1.00 86.06 508 ASP A CA 1
ATOM 4003 C C . ASP A 1 508 ? 13.738 1.823 -38.892 1.00 86.06 508 ASP A C 1
ATOM 4005 O O . ASP A 1 508 ? 14.921 1.643 -38.582 1.00 86.06 508 ASP A O 1
ATOM 4009 N N . LYS A 1 509 ? 13.229 1.334 -40.030 1.00 80.88 509 LYS A N 1
ATOM 4010 C CA . LYS A 1 509 ? 14.010 0.593 -41.036 1.00 80.88 509 LYS A CA 1
ATOM 4011 C C . LYS A 1 509 ? 15.144 1.422 -41.661 1.00 80.88 509 LYS A C 1
ATOM 4013 O O . LYS A 1 509 ? 16.129 0.834 -42.105 1.00 80.88 509 LYS A O 1
ATOM 4018 N N . ASP A 1 510 ? 14.998 2.744 -41.685 1.00 83.62 510 ASP A N 1
ATOM 4019 C CA . ASP A 1 510 ? 15.916 3.690 -42.322 1.00 83.62 510 ASP A CA 1
ATOM 4020 C C . ASP A 1 510 ? 16.902 4.300 -41.304 1.00 83.62 510 ASP A C 1
ATOM 4022 O O . ASP A 1 510 ? 17.812 5.043 -41.673 1.00 83.62 510 ASP A O 1
ATOM 4026 N N . GLY A 1 511 ? 16.776 3.924 -40.026 1.00 82.56 511 GLY A N 1
ATOM 4027 C CA . GLY A 1 511 ? 17.631 4.378 -38.933 1.00 82.56 511 GLY A CA 1
ATOM 4028 C C . GLY A 1 511 ? 17.185 5.700 -38.308 1.00 82.56 511 GLY A C 1
ATOM 4029 O O . GLY A 1 511 ? 17.928 6.251 -37.497 1.00 82.56 511 GLY A O 1
ATOM 4030 N N . CYS A 1 512 ? 16.000 6.206 -38.653 1.00 86.62 512 CYS A N 1
ATOM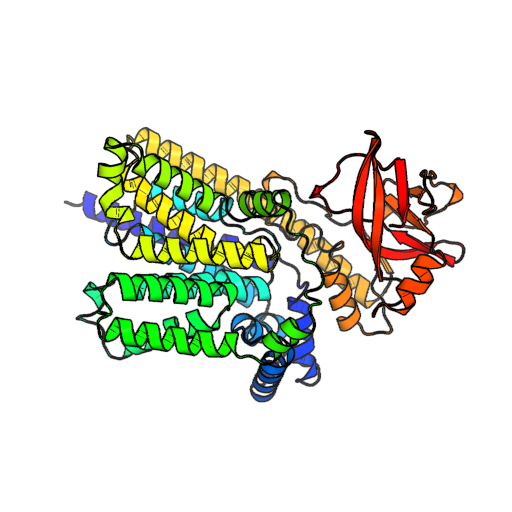 4031 C CA . CYS A 1 512 ? 15.424 7.380 -38.009 1.00 86.62 512 CYS A CA 1
ATOM 4032 C C . CYS A 1 512 ? 14.844 7.005 -36.642 1.00 86.62 512 CYS A C 1
ATOM 4034 O O . CYS A 1 512 ? 14.206 5.961 -36.485 1.00 86.62 512 CYS A O 1
ATOM 4036 N N . VAL A 1 513 ? 15.054 7.874 -35.653 1.00 87.81 513 VAL A N 1
ATOM 4037 C CA . VAL A 1 513 ? 14.541 7.689 -34.293 1.00 87.81 513 VAL A CA 1
ATOM 4038 C C . VAL A 1 513 ? 13.090 8.162 -34.223 1.00 87.81 513 VAL A C 1
ATOM 4040 O O . VAL A 1 513 ? 12.762 9.293 -34.591 1.00 87.81 513 VAL A O 1
ATOM 4043 N N . TRP A 1 514 ? 12.229 7.296 -33.702 1.00 90.44 514 TRP A N 1
ATOM 4044 C CA . TRP A 1 514 ? 10.815 7.543 -33.458 1.00 90.44 514 TRP A CA 1
ATOM 4045 C C . TRP A 1 514 ? 10.465 7.273 -32.005 1.00 90.44 514 TRP A C 1
ATOM 4047 O O . TRP A 1 514 ? 10.974 6.343 -31.387 1.00 90.44 514 TRP A O 1
ATOM 4057 N N . TYR A 1 515 ? 9.535 8.053 -31.478 1.00 89.25 515 TYR A N 1
ATOM 4058 C CA . TYR A 1 515 ? 9.057 7.961 -30.111 1.00 89.25 515 TYR A CA 1
ATOM 4059 C C . TYR A 1 515 ? 7.620 7.486 -30.065 1.00 89.25 515 TYR A C 1
ATOM 4061 O O . TYR A 1 515 ? 6.738 8.065 -30.696 1.00 89.25 515 TYR A O 1
ATOM 4069 N N . LEU A 1 516 ? 7.364 6.467 -29.255 1.00 88.00 516 LEU A N 1
ATOM 4070 C CA . LEU A 1 516 ? 6.014 6.038 -28.931 1.00 88.00 516 LEU A CA 1
ATOM 4071 C C . LEU A 1 516 ? 5.409 6.950 -27.854 1.00 88.00 516 LEU A C 1
ATOM 4073 O O . LEU A 1 516 ? 5.870 6.950 -26.710 1.00 88.00 516 LEU A O 1
ATOM 4077 N N . LEU A 1 517 ? 4.345 7.677 -28.207 1.00 84.44 517 LEU A N 1
ATOM 4078 C CA . LEU A 1 517 ? 3.580 8.521 -27.289 1.00 84.44 517 LEU A CA 1
ATOM 4079 C C . LEU A 1 517 ? 2.497 7.687 -26.581 1.00 84.44 517 LEU A C 1
ATOM 4081 O O . LEU A 1 517 ? 1.604 7.135 -27.228 1.00 84.44 517 LEU A O 1
ATOM 4085 N N . ARG A 1 518 ? 2.540 7.612 -25.242 1.00 73.88 518 ARG A N 1
ATOM 4086 C CA . ARG A 1 518 ? 1.595 6.820 -24.425 1.00 73.88 518 ARG A CA 1
ATOM 4087 C C . ARG A 1 518 ? 0.854 7.669 -23.377 1.00 73.88 518 ARG A C 1
ATOM 4089 O O . ARG A 1 518 ? 1.224 7.649 -22.203 1.00 73.88 518 ARG A O 1
ATOM 4096 N N . PRO A 1 519 ? -0.251 8.340 -23.741 1.00 64.38 519 PRO A N 1
ATOM 4097 C CA . PRO A 1 519 ? -1.001 9.207 -22.826 1.00 64.38 519 PRO A CA 1
ATOM 4098 C C . PRO A 1 519 ? -1.671 8.417 -21.691 1.00 64.38 519 PRO A C 1
ATOM 4100 O O . PRO A 1 519 ? -2.276 7.372 -21.934 1.00 64.38 519 PRO A O 1
ATOM 4103 N N . ASP A 1 520 ? -1.622 8.910 -20.451 1.00 57.91 520 ASP A N 1
ATOM 4104 C CA . ASP A 1 520 ? -2.233 8.247 -19.287 1.00 57.91 520 ASP A CA 1
ATOM 4105 C C . ASP A 1 520 ? -3.745 7.970 -19.436 1.00 57.91 520 ASP A C 1
ATOM 4107 O O . ASP A 1 520 ? -4.521 8.816 -19.885 1.00 57.91 520 ASP A O 1
ATOM 4111 N N . ARG A 1 521 ? -4.177 6.783 -18.965 1.00 48.97 521 ARG A N 1
ATOM 4112 C CA . ARG A 1 521 ? -5.546 6.207 -19.083 1.00 48.97 521 ARG A CA 1
ATOM 4113 C C . ARG A 1 521 ? -6.678 7.153 -18.684 1.00 48.97 521 ARG A C 1
ATOM 4115 O O . ARG A 1 521 ? -7.809 7.003 -19.129 1.00 48.97 521 ARG A O 1
ATOM 4122 N N . TRP A 1 522 ? -6.394 8.086 -17.782 1.00 44.88 522 TRP A N 1
ATOM 4123 C CA . TRP A 1 522 ? -7.402 8.936 -17.157 1.00 44.88 522 TRP A CA 1
ATOM 4124 C C . TRP A 1 522 ? -8.022 9.955 -18.104 1.00 44.88 522 TRP A C 1
ATOM 4126 O O . TRP A 1 522 ? -8.997 10.600 -17.712 1.00 44.88 522 TRP A O 1
ATOM 4136 N N . TYR A 1 523 ? -7.469 10.111 -19.306 1.00 40.44 523 TYR A N 1
ATOM 4137 C CA . TYR A 1 523 ? -7.919 11.147 -20.210 1.00 40.44 523 TYR A CA 1
ATOM 4138 C C . TYR A 1 523 ? -8.682 10.648 -21.442 1.00 40.44 523 TYR A C 1
ATOM 4140 O O . TYR A 1 523 ? -9.508 11.428 -21.904 1.00 40.44 523 TYR A O 1
ATOM 4148 N N . TRP A 1 524 ? -8.525 9.413 -21.957 1.00 53.25 524 TRP A N 1
ATOM 4149 C CA . TRP A 1 524 ? -8.940 9.179 -23.356 1.00 53.25 524 TRP A CA 1
ATOM 4150 C C . TRP A 1 524 ? -9.352 7.756 -23.752 1.00 53.25 524 TRP A C 1
ATOM 4152 O O . TRP A 1 524 ? -8.647 6.796 -23.460 1.00 53.25 524 TRP A O 1
ATOM 4162 N N . ASN A 1 525 ? -10.452 7.667 -24.512 1.00 51.06 525 ASN A N 1
ATOM 4163 C CA . ASN A 1 525 ? -10.801 6.536 -25.385 1.00 51.06 525 ASN A CA 1
ATOM 4164 C C . ASN A 1 525 ? -10.759 6.918 -26.883 1.00 51.06 525 ASN A C 1
ATOM 4166 O O . ASN A 1 525 ? -10.966 6.051 -27.727 1.00 51.06 525 ASN A O 1
ATOM 4170 N N . ASP A 1 526 ? -10.509 8.191 -27.216 1.00 58.97 526 ASP A N 1
ATOM 4171 C CA . ASP A 1 526 ? -10.673 8.713 -28.577 1.00 58.97 526 ASP A CA 1
ATOM 4172 C C . ASP A 1 526 ? -9.325 8.987 -29.250 1.00 58.97 526 ASP A C 1
ATOM 4174 O O . ASP A 1 526 ? -8.350 9.356 -28.593 1.00 58.97 526 ASP A O 1
ATOM 4178 N N . ALA A 1 527 ? -9.286 8.829 -30.575 1.00 68.69 527 ALA A N 1
ATOM 4179 C CA . ALA A 1 527 ? -8.093 9.074 -31.378 1.00 68.69 527 ALA A CA 1
ATOM 4180 C C . ALA A 1 527 ? -7.691 10.560 -31.379 1.00 68.69 527 ALA A C 1
ATOM 4182 O O . ALA A 1 527 ? -8.547 11.458 -31.405 1.00 68.69 527 ALA A O 1
ATOM 4183 N N . PHE A 1 528 ? -6.378 10.798 -31.392 1.00 78.19 528 PHE A N 1
ATOM 4184 C CA . PHE A 1 528 ? -5.798 12.122 -31.587 1.00 78.19 528 PHE A CA 1
ATOM 4185 C C . PHE A 1 528 ? -6.008 12.613 -33.016 1.00 78.19 528 PHE A C 1
ATOM 4187 O O . PHE A 1 528 ? -6.022 11.828 -33.961 1.00 78.19 528 PHE A O 1
ATOM 4194 N N . VAL A 1 529 ? -6.181 13.926 -33.150 1.00 82.31 529 VAL A N 1
ATOM 4195 C CA . VAL A 1 529 ? -6.316 14.631 -34.431 1.00 82.31 529 VAL A CA 1
ATOM 4196 C C . VAL A 1 529 ? -5.200 15.652 -34.617 1.00 82.31 529 VAL A C 1
ATOM 4198 O O . VAL A 1 529 ? -4.753 15.836 -35.747 1.00 82.31 529 VAL A O 1
ATOM 4201 N N . SER A 1 530 ? -4.704 16.265 -33.536 1.00 84.69 530 SER A N 1
ATOM 4202 C CA . SER A 1 530 ? -3.429 16.985 -33.566 1.00 84.69 530 SER A CA 1
ATOM 4203 C C . SER A 1 530 ? -2.591 16.769 -32.313 1.00 84.69 530 SER A C 1
ATOM 4205 O O . SER A 1 530 ? -3.129 16.503 -31.233 1.00 84.69 530 SER A O 1
ATOM 4207 N N . VAL A 1 531 ? -1.276 16.872 -32.482 1.00 81.00 531 VAL A N 1
ATOM 4208 C CA . VAL A 1 531 ? -0.282 16.851 -31.406 1.00 81.00 531 VAL A CA 1
ATOM 4209 C C . VAL A 1 531 ? 0.696 17.990 -31.667 1.00 81.00 531 VAL A C 1
ATOM 4211 O O . VAL A 1 531 ? 1.293 18.054 -32.740 1.00 81.00 531 VAL A O 1
ATOM 4214 N N . ASP A 1 532 ? 0.843 18.862 -30.683 1.00 83.38 532 ASP A N 1
ATOM 4215 C CA . ASP A 1 532 ? 1.712 20.029 -30.707 1.00 83.38 532 ASP A CA 1
ATOM 4216 C C . ASP A 1 532 ? 2.685 19.962 -29.524 1.00 83.38 532 ASP A C 1
ATOM 4218 O O . ASP A 1 532 ? 2.335 19.445 -28.454 1.00 83.38 532 ASP A O 1
ATOM 4222 N N . PHE A 1 533 ? 3.903 20.467 -29.695 1.00 80.94 533 PHE A N 1
ATOM 4223 C CA . PHE A 1 533 ? 4.823 20.626 -28.567 1.00 80.94 533 PHE A CA 1
ATOM 4224 C C . PHE A 1 533 ? 4.345 21.746 -27.634 1.00 80.94 533 PHE A C 1
ATOM 4226 O O . PHE A 1 533 ? 3.769 22.745 -28.078 1.00 80.94 533 PHE A O 1
ATOM 4233 N N . ASP A 1 534 ? 4.522 21.544 -26.324 1.00 70.00 534 ASP A N 1
ATOM 4234 C CA . ASP A 1 534 ? 4.074 22.522 -25.327 1.00 70.00 534 ASP A CA 1
ATOM 4235 C C . ASP A 1 534 ? 4.887 23.817 -25.316 1.00 70.00 534 ASP A C 1
ATOM 4237 O O . ASP A 1 534 ? 6.137 23.756 -25.313 1.00 70.00 534 ASP A O 1
#

Sequence (534 aa):
MEMSGVVSFSRKYAGCFLLVMVALVYGVFSYLVPFQLDDIWYADLYKGFNDGSGRFSFGEFCETGLYHWLHQNGRLGNLLCPLFVAVFPKWLTAFFVGLCSALLYCVSVKLYAGSRRVGITELLLFLLAFAVLLPWHDNIMVADFALNYLLSALFNVLFILLFSGMQACRHVAGKFFLLASVSVAFMAGWMHEGVSLPVLCGLTVLLVRRHFKFVAFEWVLAISYAAGAVLVAFSPGLWGRIDGVDVGGVSFSVRHMLRTLALCFPVSGFLTAVVCTGCLCKRLRERIGNVISSDLFVLSVCIMVSSYFIVIFSKASFRAAFFSELLGIVLVFRLSVNLIPSFCRRVRIAACGLCIVVLCAFYSGVLFWQYRIYEQCRYIYVELENRPVLFADMVEYSPWYTLGQTTDGLWRNPLQFHVLNEHYGANKQVVVLPYSLKGFDCDRAVALGGDAGAVVYEGYTLIPQNDALAAESQHQPYGEMYMNAGFRVKNSDGREYGIYSALIGFNDKDGCVWYLLRPDRWYWNDAFVSVDFD